Protein AF-A0AA35W2U4-F1 (afdb_monomer_lite)

Organism: Geodia barretti (NCBI:txid519541)

pLDDT: mean 70.32, std 24.1, range [22.39, 97.62]

InterPro domains:
  IPR001747 Vitellogenin, N-terminal [PF01347] (12-176)
  IPR011030 Lipovitellin-phosvitin complex, superhelical domain [G3DSA:1.25.10.20] (3-200)
  IPR011030 Lipovitellin-phosvitin complex, superhelical domain [SSF48431] (17-187)

Radius of gyration: 36.96 Å; chains: 1; bounding box: 107×86×108 Å

Structure (mmCIF, N/CA/C/O backbone):
data_AF-A0AA35W2U4-F1
#
_entry.id   AF-A0AA35W2U4-F1
#
loop_
_atom_site.group_PDB
_atom_site.id
_atom_site.type_symbol
_atom_site.label_atom_id
_atom_site.label_alt_id
_atom_site.label_comp_id
_atom_site.label_asym_id
_atom_site.label_entity_id
_atom_site.label_seq_id
_atom_site.pdbx_PDB_ins_code
_atom_site.Cartn_x
_atom_site.Cartn_y
_atom_site.Cartn_z
_atom_site.occupancy
_atom_site.B_iso_or_equiv
_atom_site.auth_seq_id
_atom_site.auth_comp_id
_atom_site.auth_asym_id
_atom_site.auth_atom_id
_atom_site.pdbx_PDB_model_num
ATOM 1 N N . MET A 1 1 ? -12.696 21.279 46.748 1.00 44.84 1 MET A N 1
ATOM 2 C CA . MET A 1 1 ? -11.693 20.200 46.604 1.00 44.84 1 MET A CA 1
ATOM 3 C C . MET A 1 1 ? -11.062 20.354 45.230 1.00 44.84 1 MET A C 1
ATOM 5 O O . MET A 1 1 ? -11.822 20.684 44.328 1.00 44.84 1 MET A O 1
ATOM 9 N N . PRO A 1 2 ? -9.738 20.201 45.064 1.00 39.00 2 PRO A N 1
ATOM 10 C CA . PRO A 1 2 ? -9.104 20.319 43.752 1.00 39.00 2 PRO A CA 1
ATOM 11 C C . PRO A 1 2 ? -9.499 19.135 42.858 1.00 39.00 2 PRO A C 1
ATOM 13 O O . PRO A 1 2 ? -9.280 17.991 43.243 1.00 39.00 2 PRO A O 1
ATOM 16 N N . ASP A 1 3 ? -10.096 19.438 41.707 1.00 54.22 3 ASP A N 1
ATOM 17 C CA . ASP A 1 3 ? -10.254 18.610 40.501 1.00 54.22 3 ASP A CA 1
ATOM 18 C C . ASP A 1 3 ? -10.497 17.100 40.697 1.00 54.22 3 ASP A C 1
ATOM 20 O O . ASP A 1 3 ? -9.708 16.241 40.294 1.00 54.22 3 ASP A O 1
ATOM 24 N N . ASP A 1 4 ? -11.683 16.789 41.232 1.00 78.06 4 ASP A N 1
ATOM 25 C CA . ASP A 1 4 ? -12.266 15.441 41.375 1.00 78.06 4 ASP A CA 1
ATOM 26 C C . ASP A 1 4 ? -12.178 14.588 40.087 1.00 78.06 4 ASP A C 1
ATOM 28 O O . ASP A 1 4 ? -11.967 13.376 40.137 1.00 78.06 4 ASP A O 1
ATOM 32 N N . VAL A 1 5 ? -12.225 15.226 38.910 1.00 83.00 5 VAL A N 1
ATOM 33 C CA . VAL A 1 5 ? -12.103 14.576 37.591 1.00 83.00 5 VAL A CA 1
ATOM 34 C C . VAL A 1 5 ? -10.870 13.665 37.507 1.00 83.00 5 VAL A C 1
ATOM 36 O O . VAL A 1 5 ? -10.978 12.524 37.061 1.00 83.00 5 VAL A O 1
ATOM 39 N N . ALA A 1 6 ? -9.703 14.098 37.996 1.00 87.19 6 ALA A N 1
ATOM 40 C CA . ALA A 1 6 ? -8.485 13.283 37.941 1.00 87.19 6 ALA A CA 1
ATOM 41 C C . ALA A 1 6 ? -8.564 12.020 38.825 1.00 87.19 6 ALA A C 1
ATOM 43 O O . ALA A 1 6 ? -7.920 11.008 38.529 1.00 87.19 6 ALA A O 1
ATOM 44 N N . MET A 1 7 ? -9.358 12.061 39.900 1.00 91.31 7 MET A N 1
ATOM 45 C CA . MET A 1 7 ? -9.615 10.916 40.772 1.00 91.31 7 MET A CA 1
ATOM 46 C C . MET A 1 7 ? -10.653 9.971 40.153 1.00 91.31 7 MET A C 1
ATOM 48 O O . MET A 1 7 ? -10.409 8.763 40.104 1.00 91.31 7 MET A O 1
ATOM 52 N N . LYS A 1 8 ? -11.744 10.509 39.588 1.00 91.31 8 LYS A N 1
ATOM 53 C CA . LYS A 1 8 ? -12.738 9.736 38.822 1.00 91.31 8 LYS A CA 1
ATOM 54 C C . LYS A 1 8 ? -12.110 8.967 37.659 1.00 91.31 8 LYS A C 1
ATOM 56 O O . LYS A 1 8 ? -12.365 7.777 37.510 1.00 91.31 8 LYS A O 1
ATOM 61 N N . LEU A 1 9 ? -11.237 9.607 36.876 1.00 89.88 9 LEU A N 1
ATOM 62 C CA . LEU A 1 9 ? -10.555 8.969 35.743 1.00 89.88 9 LEU A CA 1
ATOM 63 C C . LEU A 1 9 ? -9.717 7.756 36.174 1.00 89.88 9 LEU A C 1
ATOM 65 O O . LEU A 1 9 ? -9.778 6.705 35.534 1.00 89.88 9 LEU A O 1
ATOM 69 N N . LYS A 1 10 ? -8.989 7.863 37.293 1.00 92.19 10 LYS A N 1
ATOM 70 C CA . LYS A 1 10 ? -8.261 6.727 37.882 1.00 92.19 10 LYS A CA 1
ATOM 71 C C . LYS A 1 10 ? -9.210 5.643 38.393 1.00 92.19 10 LYS A C 1
ATOM 73 O O . LYS A 1 10 ? -8.919 4.462 38.229 1.00 92.19 10 LYS A O 1
ATOM 78 N N . LEU A 1 11 ? -10.351 6.017 38.974 1.00 94.12 11 LEU A N 1
ATOM 79 C CA . LEU A 1 11 ? -11.366 5.056 39.405 1.00 94.12 11 LEU A CA 1
ATOM 80 C C . LEU A 1 11 ? -11.958 4.288 38.212 1.00 94.12 11 LEU A C 1
ATOM 82 O O . LEU A 1 11 ? -12.086 3.071 38.293 1.00 94.12 11 LEU A O 1
ATOM 86 N N . TYR A 1 12 ? -12.240 4.951 37.086 1.00 94.25 12 TYR A N 1
ATOM 87 C CA . TYR A 1 12 ? -12.707 4.290 35.861 1.00 94.25 12 TYR A CA 1
ATOM 88 C C . TYR A 1 12 ? -11.665 3.326 35.284 1.00 94.25 12 TYR A C 1
ATOM 90 O O . TYR A 1 12 ? -12.023 2.218 34.895 1.00 94.25 12 TYR A O 1
ATOM 98 N N . GLN A 1 13 ? -10.380 3.702 35.290 1.00 92.88 13 GLN A N 1
ATOM 99 C CA . GLN A 1 13 ? -9.275 2.813 34.906 1.00 92.88 13 GLN A CA 1
ATOM 100 C C . GLN A 1 13 ? -9.209 1.566 35.800 1.00 92.88 13 GLN A C 1
ATOM 102 O O . GLN A 1 13 ? -9.100 0.448 35.297 1.00 92.88 13 GLN A O 1
ATOM 107 N N . ILE A 1 14 ? -9.324 1.744 37.121 1.00 94.25 14 ILE A N 1
ATOM 108 C CA . ILE A 1 14 ? -9.339 0.634 38.083 1.00 94.25 14 ILE A CA 1
ATOM 109 C C . ILE A 1 14 ? -10.549 -0.268 37.826 1.00 94.25 14 ILE A C 1
ATOM 111 O O . ILE A 1 14 ? -10.368 -1.469 37.647 1.00 94.25 14 ILE A O 1
ATOM 115 N N . LEU A 1 15 ? -11.762 0.285 37.738 1.00 93.62 15 LEU A N 1
ATOM 116 C CA . LEU A 1 15 ? -12.980 -0.493 37.492 1.00 93.62 15 LEU A CA 1
ATOM 117 C C . LEU A 1 15 ? -12.926 -1.251 36.156 1.00 93.62 15 LEU A C 1
ATOM 119 O O . LEU A 1 15 ? -13.317 -2.413 36.109 1.00 93.62 15 LEU A O 1
ATOM 123 N N . ALA A 1 16 ? -12.391 -0.647 35.091 1.00 92.12 16 ALA A N 1
ATOM 124 C CA . ALA A 1 16 ? -12.241 -1.306 33.792 1.00 92.12 16 ALA A CA 1
ATOM 125 C C . ALA A 1 16 ? -11.240 -2.476 33.826 1.00 92.12 16 ALA A C 1
ATOM 127 O O . ALA A 1 16 ? -11.413 -3.464 33.108 1.00 92.12 16 ALA A O 1
ATOM 128 N N . SER A 1 17 ? -10.213 -2.398 34.679 1.00 91.62 17 SER A N 1
ATOM 129 C CA . SER A 1 17 ? -9.238 -3.481 34.856 1.00 91.62 17 SER A CA 1
ATOM 130 C C . SER A 1 17 ? -9.795 -4.713 35.587 1.00 91.62 17 SER A C 1
ATOM 132 O O . SER A 1 17 ? -9.183 -5.780 35.530 1.00 91.62 17 SER A O 1
ATOM 134 N N . LEU A 1 18 ? -10.952 -4.597 36.253 1.00 92.00 18 LEU A N 1
ATOM 135 C CA . LEU A 1 18 ? -11.566 -5.684 37.016 1.00 92.00 18 LEU A CA 1
ATOM 136 C C . LEU A 1 18 ? -12.486 -6.543 36.121 1.00 92.00 18 LEU A C 1
ATOM 138 O O . LEU A 1 18 ? -13.453 -6.026 35.564 1.00 92.00 18 LEU A O 1
ATOM 142 N N . PRO A 1 19 ? -12.269 -7.869 36.027 1.00 86.12 19 PRO A N 1
ATOM 143 C CA . PRO A 1 19 ? -13.056 -8.759 35.167 1.00 86.12 19 PRO A CA 1
ATOM 144 C C . PRO A 1 19 ? -14.391 -9.212 35.797 1.00 86.12 19 PRO A C 1
ATOM 146 O O . PRO A 1 19 ? -14.920 -10.256 35.421 1.00 86.12 19 PRO A O 1
ATOM 149 N N . ASN A 1 20 ? -14.921 -8.492 36.794 1.00 90.88 20 ASN A N 1
ATOM 150 C CA . ASN A 1 20 ? -16.133 -8.889 37.522 1.00 90.88 20 ASN A CA 1
ATOM 151 C C . ASN A 1 20 ? -17.385 -8.119 37.056 1.00 90.88 20 ASN A C 1
ATOM 153 O O . ASN A 1 20 ? -17.301 -7.015 36.515 1.00 90.88 20 ASN A O 1
ATOM 157 N N . SER A 1 21 ? -18.558 -8.725 37.267 1.00 91.62 21 SER A N 1
ATOM 158 C CA . SER A 1 21 ? -19.867 -8.165 36.901 1.00 91.62 21 SER A CA 1
ATOM 159 C C . SER A 1 21 ? -20.134 -6.810 37.546 1.00 91.62 21 SER A C 1
ATOM 161 O O . SER A 1 21 ? -20.702 -5.925 36.913 1.00 91.62 21 SER A O 1
ATOM 163 N N . ASP A 1 22 ? -19.708 -6.643 38.792 1.00 94.19 22 ASP A N 1
ATOM 164 C CA . ASP A 1 22 ? -20.128 -5.533 39.642 1.00 94.19 22 ASP A CA 1
ATOM 165 C C . ASP A 1 22 ? -19.396 -4.244 39.246 1.00 94.19 22 ASP A C 1
ATOM 167 O O . ASP A 1 22 ? -20.007 -3.181 39.160 1.00 94.19 22 ASP A O 1
ATOM 171 N N . ALA A 1 23 ? -18.108 -4.341 38.897 1.00 93.88 23 ALA A N 1
ATOM 172 C CA . ALA A 1 23 ? -17.335 -3.243 38.323 1.00 93.88 23 ALA A CA 1
ATOM 173 C C . ALA A 1 23 ? -17.841 -2.868 36.921 1.00 93.88 23 ALA A C 1
ATOM 175 O O . ALA A 1 23 ? -17.985 -1.684 36.613 1.00 93.88 23 ALA A O 1
ATOM 176 N N . GLN A 1 24 ? -18.188 -3.862 36.095 1.00 93.00 24 GLN A N 1
ATOM 177 C CA . GLN A 1 24 ? -18.813 -3.645 34.786 1.00 93.00 24 GLN A CA 1
ATOM 178 C C . GLN A 1 24 ? -20.177 -2.936 34.917 1.00 93.00 24 GLN A C 1
ATOM 180 O O . GLN A 1 24 ? -20.459 -1.987 34.183 1.00 93.00 24 GLN A O 1
ATOM 185 N N . GLN A 1 25 ? -21.004 -3.323 35.891 1.00 92.62 25 GLN A N 1
ATOM 186 C CA . GLN A 1 25 ? -22.289 -2.681 36.179 1.00 92.62 25 GLN A CA 1
ATOM 187 C C . GLN A 1 25 ? -22.123 -1.282 36.794 1.00 92.62 25 GLN A C 1
ATOM 189 O O . GLN A 1 25 ? -22.896 -0.379 36.465 1.00 92.62 25 GLN A O 1
ATOM 194 N N . ALA A 1 26 ? -21.107 -1.066 37.635 1.00 94.31 26 ALA A N 1
ATOM 195 C CA . ALA A 1 26 ? -20.767 0.251 38.169 1.00 94.31 26 ALA A CA 1
ATOM 196 C C . ALA A 1 26 ? -20.361 1.222 37.049 1.00 94.31 26 ALA A C 1
ATOM 198 O O . ALA A 1 26 ? -20.877 2.335 37.002 1.00 94.31 26 ALA A O 1
ATOM 199 N N . LEU A 1 27 ? -19.525 0.784 36.099 1.00 93.81 27 LEU A N 1
ATOM 200 C CA . LEU A 1 27 ? -19.149 1.576 34.922 1.00 93.81 27 LEU A CA 1
ATOM 201 C C . LEU A 1 27 ? -20.361 1.967 34.065 1.00 93.81 27 LEU A C 1
ATOM 203 O O . LEU A 1 27 ? -20.484 3.131 33.690 1.00 93.81 27 LEU A O 1
ATOM 207 N N . LEU A 1 28 ? -21.285 1.035 33.804 1.00 91.62 28 LEU A N 1
ATOM 208 C CA . LEU A 1 28 ? -22.540 1.337 33.100 1.00 91.62 28 LEU A CA 1
ATOM 209 C C . LEU A 1 28 ? -23.415 2.326 33.883 1.00 91.62 28 LEU A C 1
ATOM 211 O O . LEU A 1 28 ? -23.967 3.256 33.304 1.00 91.62 28 LEU A O 1
ATOM 215 N N . SER A 1 29 ? -23.494 2.164 35.204 1.00 92.94 29 SER A N 1
ATOM 216 C CA . SER A 1 29 ? -24.254 3.059 36.088 1.00 92.94 29 SER A CA 1
ATOM 217 C C . SER A 1 29 ? -23.643 4.462 36.178 1.00 92.94 29 SER A C 1
ATOM 219 O O . SER A 1 29 ? -24.359 5.422 36.454 1.00 92.94 29 SER A O 1
ATOM 221 N N . CYS A 1 30 ? -22.328 4.595 35.971 1.00 92.75 30 CYS A N 1
ATOM 222 C CA . CYS A 1 30 ? -21.674 5.882 35.754 1.00 92.75 30 CYS A CA 1
ATOM 223 C C . CYS A 1 30 ? -22.022 6.438 34.369 1.00 92.75 30 CYS A C 1
ATOM 225 O O . CYS A 1 30 ? -22.403 7.598 34.276 1.00 92.75 30 CYS A O 1
ATOM 227 N N . LEU A 1 31 ? -21.961 5.619 33.314 1.00 91.12 31 LEU A N 1
ATOM 228 C CA . LEU A 1 31 ? -22.204 6.047 31.931 1.00 91.12 31 LEU A CA 1
ATOM 229 C C . LEU A 1 31 ? -23.609 6.638 31.731 1.00 91.12 31 LEU A C 1
ATOM 231 O O . LEU A 1 31 ? -23.760 7.614 31.007 1.00 91.12 31 LEU A O 1
ATOM 235 N N . GLU A 1 32 ? -24.616 6.103 32.425 1.00 90.19 32 GLU A N 1
ATOM 236 C CA . GLU A 1 32 ? -25.990 6.634 32.432 1.00 90.19 32 GLU A CA 1
ATOM 237 C C . GLU A 1 32 ? -26.164 7.954 33.211 1.00 90.19 32 GLU A C 1
ATOM 239 O O . GLU A 1 32 ? -27.211 8.588 33.105 1.00 90.19 32 GLU A O 1
ATOM 244 N N . LYS A 1 33 ? -25.178 8.360 34.023 1.00 90.44 33 LYS A N 1
ATOM 245 C CA . LYS A 1 33 ? -25.262 9.524 34.930 1.00 90.44 33 LYS A CA 1
ATOM 246 C C . LYS A 1 33 ? -24.310 10.664 34.581 1.00 90.44 33 LYS A C 1
ATOM 248 O O . LYS A 1 33 ? -24.489 11.765 35.099 1.00 90.44 33 LYS A O 1
ATOM 253 N N . VAL A 1 34 ? -23.281 10.414 33.776 1.00 90.12 34 VAL A N 1
ATOM 254 C CA . VAL A 1 34 ? -22.315 11.445 33.387 1.00 90.12 34 VAL A CA 1
ATOM 255 C C . VAL A 1 34 ? -22.953 12.388 32.369 1.00 90.12 34 VAL A C 1
ATOM 257 O O . VAL A 1 34 ? -23.358 11.962 31.292 1.00 90.12 34 VAL A O 1
ATOM 260 N N . THR A 1 35 ? -23.005 13.676 32.712 1.00 88.31 35 THR A N 1
ATOM 261 C CA . THR A 1 35 ? -23.516 14.749 31.843 1.00 88.31 35 THR A CA 1
ATOM 262 C C . THR A 1 35 ? -22.416 15.591 31.190 1.00 88.31 35 THR A C 1
ATOM 264 O O . THR A 1 35 ? -22.707 16.383 30.300 1.00 88.31 35 THR A O 1
ATOM 267 N N . ASP A 1 36 ? -21.166 15.476 31.651 1.00 89.62 36 ASP A N 1
ATOM 268 C CA . ASP A 1 36 ? -20.019 16.174 31.061 1.00 89.62 36 ASP A CA 1
ATOM 269 C C . ASP A 1 36 ? -19.430 15.354 29.908 1.00 89.62 36 ASP A C 1
ATOM 271 O O . ASP A 1 36 ? -19.118 14.174 30.065 1.00 89.62 36 ASP A O 1
ATOM 275 N N . THR A 1 37 ? -19.248 15.978 28.745 1.00 88.38 37 THR A N 1
ATOM 276 C CA . THR A 1 37 ? -18.814 15.290 27.521 1.00 88.38 37 THR A CA 1
ATOM 277 C C . THR A 1 37 ? -17.365 14.799 27.578 1.00 88.38 37 THR A C 1
ATOM 279 O O . THR A 1 37 ? -17.041 13.797 26.935 1.00 88.38 37 THR A O 1
ATOM 282 N N . ASN A 1 38 ? -16.490 15.433 28.367 1.00 87.62 38 ASN A N 1
ATOM 283 C CA . ASN A 1 38 ? -15.092 15.018 28.519 1.00 87.62 38 ASN A CA 1
ATOM 284 C C . ASN A 1 38 ? -14.971 13.831 29.487 1.00 87.62 38 ASN A C 1
ATOM 286 O O . ASN A 1 38 ? -14.257 12.864 29.203 1.00 87.62 38 ASN A O 1
ATOM 290 N N . GLU A 1 39 ? -15.702 13.875 30.605 1.00 90.12 39 GLU A N 1
ATOM 291 C CA . GLU A 1 39 ? -15.856 12.762 31.547 1.00 90.12 39 GLU A CA 1
ATOM 292 C C . GLU A 1 39 ? -16.503 11.559 30.843 1.00 90.12 39 GLU A C 1
ATOM 294 O O . GLU A 1 39 ? -16.003 10.441 30.976 1.00 90.12 39 GLU A O 1
ATOM 299 N N . TRP A 1 40 ? -17.529 11.789 30.012 1.00 91.31 40 TRP A N 1
ATOM 300 C CA . TRP A 1 40 ? -18.215 10.751 29.236 1.00 91.31 40 TRP A CA 1
ATOM 301 C C . TRP A 1 40 ? -17.278 10.100 28.214 1.00 91.31 40 TRP A C 1
ATOM 303 O O . TRP A 1 40 ? -17.112 8.881 28.224 1.00 91.31 40 TRP A O 1
ATOM 313 N N . SER A 1 41 ? -16.582 10.902 27.399 1.00 89.62 41 SER A N 1
ATOM 314 C CA . SER A 1 41 ? -15.624 10.400 26.399 1.00 89.62 41 SER A CA 1
ATOM 315 C C . SER A 1 41 ? -14.518 9.572 27.055 1.00 89.62 41 SER A C 1
ATOM 317 O O . SER A 1 41 ? -14.160 8.489 26.588 1.00 89.62 41 SER A O 1
ATOM 319 N N . SER A 1 42 ? -14.011 10.045 28.194 1.00 89.44 42 SER A N 1
ATOM 320 C CA . SER A 1 42 ? -12.988 9.337 28.960 1.00 89.44 42 SER A CA 1
ATOM 321 C C . SER A 1 42 ? -13.514 8.038 29.573 1.00 89.44 42 SER A C 1
ATOM 323 O O . SER A 1 42 ? -12.813 7.025 29.566 1.00 89.44 42 SER A O 1
ATOM 325 N N . LEU A 1 43 ? -14.741 8.033 30.097 1.00 92.06 43 LEU A N 1
ATOM 326 C CA . LEU A 1 43 ? -15.390 6.837 30.628 1.00 92.06 43 LEU A CA 1
ATOM 327 C C . LEU A 1 43 ? -15.611 5.795 29.524 1.00 92.06 43 LEU A C 1
ATOM 329 O O . LEU A 1 43 ? -15.261 4.634 29.717 1.00 92.06 43 LEU A O 1
ATOM 333 N N . VAL A 1 44 ? -16.086 6.206 28.348 1.00 92.25 44 VAL A N 1
ATOM 334 C CA . VAL A 1 44 ? -16.275 5.340 27.173 1.00 92.25 44 VAL A CA 1
ATOM 335 C C . VAL A 1 44 ? -14.957 4.741 26.686 1.00 92.25 44 VAL A C 1
ATOM 337 O O . VAL A 1 44 ? -14.901 3.541 26.419 1.00 92.25 44 VAL A O 1
ATOM 340 N N . VAL A 1 45 ? -13.862 5.509 26.658 1.00 91.25 45 VAL A N 1
ATOM 341 C CA . VAL A 1 45 ? -12.525 4.960 26.365 1.00 91.25 45 VAL A CA 1
ATOM 342 C C . VAL A 1 45 ? -12.110 3.917 27.407 1.00 91.25 45 VAL A C 1
ATOM 344 O O . VAL A 1 45 ? -11.660 2.838 27.030 1.00 91.25 45 VAL A O 1
ATOM 347 N N . ASN A 1 46 ? -12.299 4.184 28.704 1.00 91.31 46 ASN A N 1
ATOM 348 C CA . ASN A 1 46 ? -11.958 3.229 29.765 1.00 91.31 46 ASN A CA 1
ATOM 349 C C . ASN A 1 46 ? -12.822 1.959 29.715 1.00 91.31 46 ASN A C 1
ATOM 351 O O . ASN A 1 46 ? -12.295 0.857 29.842 1.00 91.31 46 ASN A O 1
ATOM 355 N N . ILE A 1 47 ? -14.120 2.078 29.437 1.00 91.50 47 ILE A N 1
ATOM 356 C CA . ILE A 1 47 ? -14.997 0.930 29.182 1.00 91.50 47 ILE A CA 1
ATOM 357 C C . ILE A 1 47 ? -14.519 0.158 27.940 1.00 91.50 47 ILE A C 1
ATOM 359 O O . ILE A 1 47 ? -14.416 -1.066 27.963 1.00 91.50 47 ILE A O 1
ATOM 363 N N . GLY A 1 48 ? -14.114 0.865 26.883 1.00 90.19 48 GLY A N 1
ATOM 364 C CA . GLY A 1 48 ? -13.462 0.303 25.697 1.00 90.19 48 GLY A CA 1
ATOM 365 C C . GLY A 1 48 ? -12.114 -0.377 25.975 1.00 90.19 48 GLY A C 1
ATOM 366 O O . GLY A 1 48 ? -11.606 -1.096 25.110 1.00 90.19 48 GLY A O 1
ATOM 367 N N . LEU A 1 49 ? -11.550 -0.223 27.178 1.00 87.75 49 LEU A N 1
ATOM 368 C CA . LEU A 1 49 ? -10.368 -0.927 27.686 1.00 87.75 49 LEU A CA 1
ATOM 369 C C . LEU A 1 49 ? -10.700 -2.089 28.642 1.00 87.75 49 LEU A C 1
ATOM 371 O O . LEU A 1 49 ? -9.772 -2.783 29.055 1.00 87.75 49 LEU A O 1
ATOM 375 N N . SER A 1 50 ? -11.977 -2.353 28.954 1.00 82.75 50 SER A N 1
ATOM 376 C CA . SER A 1 50 ? -12.335 -3.321 29.996 1.00 82.75 50 SER A CA 1
ATOM 377 C C . SER A 1 50 ? -11.888 -4.752 29.690 1.00 82.75 50 SER A C 1
ATOM 379 O O . SER A 1 50 ? -11.860 -5.194 28.533 1.00 82.75 50 SER A O 1
ATOM 381 N N . VAL A 1 51 ? -11.556 -5.490 30.751 1.00 75.50 51 VAL A N 1
ATOM 382 C CA . VAL A 1 51 ? -11.157 -6.902 30.687 1.00 75.50 51 VAL A CA 1
ATOM 383 C C . VAL A 1 51 ? -12.404 -7.792 30.643 1.00 75.50 51 VAL A C 1
ATOM 385 O O . VAL A 1 51 ? -13.294 -7.640 31.476 1.00 75.50 51 VAL A O 1
ATOM 388 N N . THR A 1 52 ? -12.458 -8.704 29.661 1.00 88.25 52 THR A N 1
ATOM 389 C CA . THR A 1 52 ? -13.469 -9.777 29.493 1.00 88.25 52 THR A CA 1
ATOM 390 C C . THR A 1 52 ? -14.920 -9.365 29.814 1.00 88.25 52 THR A C 1
ATOM 392 O O . THR A 1 52 ? -15.395 -9.601 30.930 1.00 88.25 52 THR A O 1
ATOM 395 N N . PRO A 1 53 ? -15.656 -8.752 28.865 1.00 92.94 53 PRO A N 1
ATOM 396 C CA . PRO A 1 53 ? -17.051 -8.365 29.076 1.00 92.94 53 PRO A CA 1
ATOM 397 C C . PRO A 1 53 ? -17.953 -9.567 29.377 1.00 92.94 53 PRO A C 1
ATOM 399 O O . PRO A 1 53 ? -17.830 -10.624 28.761 1.00 92.94 53 PRO A O 1
ATOM 402 N N . THR A 1 54 ? -18.904 -9.379 30.290 1.00 93.44 54 THR A N 1
ATOM 403 C CA . THR A 1 54 ? -19.971 -10.353 30.564 1.00 93.44 54 THR A CA 1
ATOM 404 C C . THR A 1 54 ? -21.148 -10.193 29.594 1.00 93.44 54 THR A C 1
ATOM 406 O O . THR A 1 54 ? -21.370 -9.125 29.020 1.00 93.44 54 THR A O 1
ATOM 409 N N . SER A 1 55 ? -21.959 -11.242 29.428 1.00 93.69 55 SER A N 1
ATOM 410 C CA . SER A 1 55 ? -23.150 -11.204 28.562 1.00 93.69 55 SER A CA 1
ATOM 411 C C . SER A 1 55 ? -24.188 -10.167 29.013 1.00 93.69 55 SER A C 1
ATOM 413 O O . SER A 1 55 ? -24.739 -9.453 28.178 1.00 93.69 55 SER A O 1
ATOM 415 N N . GLY A 1 56 ? -24.415 -10.028 30.325 1.00 93.56 56 GLY A N 1
ATOM 416 C CA . GLY A 1 56 ? -25.315 -9.010 30.884 1.00 93.56 56 GLY A CA 1
ATOM 417 C C . GLY A 1 56 ? -24.830 -7.580 30.625 1.00 93.56 56 GLY A C 1
ATOM 418 O O . GLY A 1 56 ? -25.626 -6.708 30.273 1.00 93.56 56 GLY A O 1
ATOM 419 N N . PHE A 1 57 ? -23.517 -7.355 30.713 1.00 93.31 57 PHE A N 1
ATOM 420 C CA . PHE A 1 57 ? -22.891 -6.081 30.366 1.00 93.31 57 PHE A CA 1
ATOM 421 C C . PHE A 1 57 ? -23.079 -5.737 28.875 1.00 93.31 57 PHE A C 1
ATOM 423 O O . PHE A 1 57 ? -23.518 -4.631 28.554 1.00 93.31 57 PHE A O 1
ATOM 430 N N . VAL A 1 58 ? -22.856 -6.693 27.964 1.00 95.31 58 VAL A N 1
ATOM 431 C CA . VAL A 1 58 ? -23.098 -6.502 26.518 1.00 95.31 58 VAL A CA 1
ATOM 432 C C . VAL A 1 58 ? -24.574 -6.231 26.218 1.00 95.31 58 VAL A C 1
ATOM 434 O O . VAL A 1 58 ? -24.877 -5.278 25.503 1.00 95.31 58 VAL A O 1
ATOM 437 N N . ALA A 1 59 ? -25.505 -6.985 26.810 1.00 95.19 59 ALA A N 1
ATOM 438 C CA . ALA A 1 59 ? -26.941 -6.775 26.610 1.00 95.19 59 ALA A CA 1
ATOM 439 C C . ALA A 1 59 ? -27.395 -5.361 27.030 1.00 95.19 59 ALA A C 1
ATOM 441 O O . ALA A 1 59 ? -28.237 -4.744 26.368 1.00 95.19 59 ALA A O 1
ATOM 442 N N . LYS A 1 60 ? -26.806 -4.816 28.104 1.00 93.69 60 LYS A N 1
ATOM 443 C CA . LYS A 1 60 ? -27.065 -3.447 28.564 1.00 93.69 60 LYS A CA 1
ATOM 444 C C . LYS A 1 60 ? -26.415 -2.394 27.656 1.00 93.69 60 LYS A C 1
ATOM 446 O O . LYS A 1 60 ? -27.082 -1.411 27.340 1.00 93.69 60 LYS A O 1
ATOM 451 N N . LEU A 1 61 ? -25.197 -2.621 27.150 1.00 93.06 61 LEU A N 1
ATOM 452 C CA . LEU A 1 61 ? -24.590 -1.768 26.114 1.00 93.06 61 LEU A CA 1
ATOM 453 C C . LEU A 1 61 ? -25.440 -1.705 24.839 1.00 93.06 61 LEU A C 1
ATOM 455 O O . LEU A 1 61 ? -25.668 -0.625 24.300 1.00 93.06 61 LEU A O 1
ATOM 459 N N . GLU A 1 62 ? -25.967 -2.837 24.374 1.00 94.31 62 GLU A N 1
ATOM 460 C CA . GLU A 1 62 ? -26.881 -2.840 23.230 1.00 94.31 62 GLU A CA 1
ATOM 461 C C . GLU A 1 62 ? -28.197 -2.121 23.514 1.00 94.31 62 GLU A C 1
ATOM 463 O O . GLU A 1 62 ? -28.790 -1.552 22.601 1.00 94.31 62 GLU A O 1
ATOM 468 N N . SER A 1 63 ? -28.680 -2.151 24.761 1.00 92.88 63 SER A N 1
ATOM 469 C CA . SER A 1 63 ? -29.846 -1.365 25.163 1.00 92.88 63 SER A CA 1
ATOM 470 C C . SER A 1 63 ? -29.577 0.132 25.011 1.00 92.88 63 SER A C 1
ATOM 472 O O . SER A 1 63 ? -30.436 0.826 24.479 1.00 92.88 63 SER A O 1
ATOM 474 N N . LEU A 1 64 ? -28.390 0.610 25.406 1.00 90.50 64 LEU A N 1
ATOM 475 C CA . LEU A 1 64 ? -27.976 2.010 25.239 1.00 90.50 64 LEU A CA 1
ATOM 476 C C . LEU A 1 64 ? -27.821 2.384 23.750 1.00 90.50 64 LEU A C 1
ATOM 478 O O . LEU A 1 64 ? -28.318 3.417 23.302 1.00 90.50 64 LEU A O 1
ATOM 482 N N . LEU A 1 65 ? -27.228 1.491 22.948 1.00 91.25 65 LEU A N 1
ATOM 483 C CA . LEU A 1 65 ? -27.132 1.635 21.488 1.00 91.25 65 LEU A CA 1
ATOM 484 C C . LEU A 1 65 ? -28.494 1.578 20.772 1.00 91.25 65 LEU A C 1
ATOM 486 O O . LEU A 1 65 ? -28.614 2.067 19.646 1.00 91.25 65 LEU A O 1
ATOM 490 N N . ARG A 1 66 ? -29.514 0.954 21.376 1.00 90.44 66 ARG A N 1
ATOM 491 C CA . ARG A 1 66 ? -30.899 0.931 20.873 1.00 90.44 66 ARG A CA 1
ATOM 492 C C . ARG A 1 66 ? -31.706 2.150 21.322 1.00 90.44 66 ARG A C 1
ATOM 494 O O . ARG A 1 66 ? -32.549 2.590 20.552 1.00 90.44 66 ARG A O 1
ATOM 501 N N . SER A 1 67 ? -31.455 2.696 22.514 1.00 86.38 67 SER A N 1
ATOM 502 C CA . SER A 1 67 ? -32.162 3.884 23.014 1.00 86.38 67 SER A CA 1
ATOM 503 C C . SER A 1 67 ? -31.710 5.192 22.366 1.00 86.38 67 SER A C 1
ATOM 505 O O . SER A 1 67 ? -32.427 6.176 22.489 1.00 86.38 67 SER A O 1
ATOM 507 N N . GLY A 1 68 ? -30.554 5.216 21.690 1.00 72.50 68 GLY A N 1
ATOM 508 C CA . GLY A 1 68 ? -30.087 6.390 20.946 1.00 72.50 68 GLY A CA 1
ATOM 509 C C . GLY A 1 68 ? -29.803 7.582 21.858 1.00 72.50 68 GLY A C 1
ATOM 510 O O . GL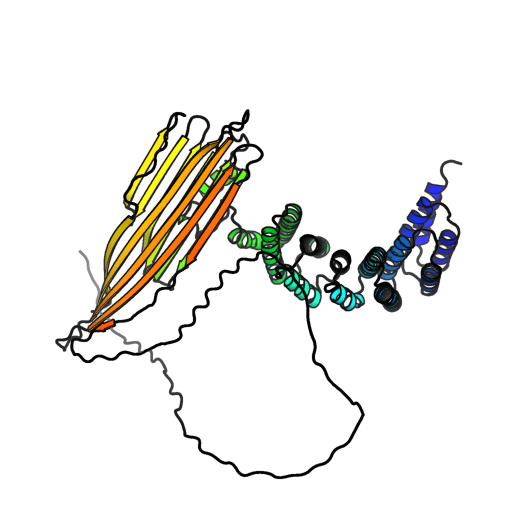Y A 1 68 ? -30.424 8.629 21.718 1.00 72.50 68 GLY A O 1
ATOM 511 N N . THR A 1 69 ? -28.898 7.410 22.826 1.00 64.56 69 THR A N 1
ATOM 512 C CA . THR A 1 69 ? -28.505 8.487 23.747 1.00 64.56 69 THR A CA 1
ATOM 513 C C . THR A 1 69 ? -28.007 9.715 22.981 1.00 64.56 69 THR A C 1
ATOM 515 O O . THR A 1 69 ? -27.142 9.582 22.119 1.00 64.56 69 THR A O 1
ATOM 518 N N . GLU A 1 70 ? -28.507 10.906 23.330 1.00 60.25 70 GLU A N 1
ATOM 519 C CA . GLU A 1 70 ? -28.164 12.172 22.653 1.00 60.25 70 GLU A CA 1
ATOM 520 C C . GLU A 1 70 ? -26.658 12.503 22.700 1.00 60.25 70 GLU A C 1
ATOM 522 O O . GLU A 1 70 ? -26.148 13.207 21.830 1.00 60.25 70 GLU A O 1
ATOM 527 N N . MET A 1 71 ? -25.923 11.968 23.683 1.00 59.44 71 MET A N 1
ATOM 528 C CA . MET A 1 71 ? -24.461 12.051 23.728 1.00 59.44 71 MET A CA 1
ATOM 529 C C . MET A 1 71 ? -23.808 10.971 22.859 1.00 59.44 71 MET A C 1
ATOM 531 O O . MET A 1 71 ? -23.901 9.779 23.153 1.00 59.44 71 MET A O 1
ATOM 535 N N . ASP A 1 72 ? -23.134 11.447 21.806 1.00 70.50 72 ASP A N 1
ATOM 536 C CA . ASP A 1 72 ? -22.119 10.776 20.981 1.00 70.50 72 ASP A CA 1
ATOM 537 C C . ASP A 1 72 ? -22.307 9.259 20.779 1.00 70.50 72 ASP A C 1
ATOM 539 O O . ASP A 1 72 ? -21.515 8.410 21.204 1.00 70.50 72 ASP A O 1
ATOM 543 N N . SER A 1 73 ? -23.360 8.907 20.037 1.00 83.31 73 SER A N 1
ATOM 544 C CA . SER A 1 73 ? -23.611 7.518 19.640 1.00 83.31 73 SER A CA 1
ATOM 545 C C . SER A 1 73 ? -22.442 6.870 18.873 1.00 83.31 73 SER A C 1
ATOM 547 O O . SER A 1 73 ? -22.303 5.643 18.907 1.00 83.31 73 SER A O 1
ATOM 549 N N . ASN A 1 74 ? -21.561 7.661 18.244 1.00 91.19 74 ASN A N 1
ATOM 550 C CA . ASN A 1 74 ? -20.431 7.162 17.464 1.00 91.19 74 ASN A CA 1
ATOM 551 C C . ASN A 1 74 ? -19.343 6.572 18.365 1.00 91.19 74 ASN A C 1
ATOM 553 O O . ASN A 1 74 ? -18.912 5.434 18.157 1.00 91.19 74 ASN A O 1
ATOM 557 N N . SER A 1 75 ? -18.946 7.294 19.413 1.00 91.25 75 SER A N 1
ATOM 558 C CA . SER A 1 75 ? -18.004 6.777 20.412 1.00 91.25 75 SER A CA 1
ATOM 559 C C . SER A 1 75 ? -18.537 5.525 21.117 1.00 91.25 75 SER A C 1
ATOM 561 O O . SER A 1 75 ? -17.776 4.582 21.350 1.00 91.25 75 SER A O 1
ATOM 563 N N . LEU A 1 76 ? -19.850 5.451 21.380 1.00 92.62 76 LEU A N 1
ATOM 564 C CA . LEU A 1 76 ? -20.484 4.263 21.965 1.00 92.62 76 LEU A CA 1
ATOM 565 C C . LEU A 1 76 ? -20.405 3.041 21.024 1.00 92.62 76 LEU A C 1
ATOM 567 O O . LEU A 1 76 ? -20.109 1.929 21.470 1.00 92.62 76 LEU A O 1
ATOM 571 N N . VAL A 1 77 ? -20.604 3.240 19.714 1.00 95.00 77 VAL A N 1
ATOM 572 C CA . VAL A 1 77 ? -20.447 2.201 18.676 1.00 95.00 77 VAL A CA 1
ATOM 573 C C . VAL A 1 77 ? -18.990 1.728 18.571 1.00 95.00 77 VAL A C 1
ATOM 575 O O . VAL A 1 77 ? -18.729 0.521 18.589 1.00 95.00 77 VAL A O 1
ATOM 578 N N . LEU A 1 78 ? -18.023 2.651 18.522 1.00 94.88 78 LEU A N 1
ATOM 579 C CA . LEU A 1 78 ? -16.593 2.316 18.453 1.00 94.88 78 LEU A CA 1
ATOM 580 C C . LEU A 1 78 ? -16.116 1.557 19.699 1.00 94.88 78 LEU A C 1
ATOM 582 O O . LEU A 1 78 ? -15.367 0.581 19.577 1.00 94.88 78 LEU A O 1
ATOM 586 N N . MET A 1 79 ? -16.587 1.963 20.881 1.00 95.00 79 MET A N 1
ATOM 587 C CA . MET A 1 79 ? -16.356 1.274 22.150 1.00 95.00 79 MET A CA 1
ATOM 588 C C . MET A 1 79 ? -16.935 -0.143 22.135 1.00 95.00 79 MET A C 1
ATOM 590 O O . MET A 1 79 ? -16.230 -1.073 22.518 1.00 95.00 79 MET A O 1
ATOM 594 N N . TYR A 1 80 ? -18.166 -0.346 21.655 1.00 95.94 80 TYR A N 1
ATOM 595 C CA . TYR A 1 80 ? -18.763 -1.683 21.540 1.00 95.94 80 TYR A CA 1
ATOM 596 C C . TYR A 1 80 ? -17.902 -2.613 20.664 1.00 95.94 80 TYR A C 1
ATOM 598 O O . TYR A 1 80 ? -17.630 -3.754 21.044 1.00 95.94 80 TYR A O 1
ATOM 606 N N . GLY A 1 81 ? -17.361 -2.102 19.550 1.00 96.06 81 GLY A N 1
ATOM 607 C CA . GLY A 1 81 ? -16.385 -2.823 18.725 1.00 96.06 81 GLY A CA 1
ATOM 608 C C . GLY A 1 81 ? -15.067 -3.149 19.447 1.00 96.06 81 GLY A C 1
ATOM 609 O O . GLY A 1 81 ? -14.511 -4.236 19.275 1.00 96.06 81 GLY A O 1
ATOM 610 N N . ALA A 1 82 ? -14.566 -2.242 20.292 1.00 95.06 82 ALA A N 1
ATOM 611 C CA . ALA A 1 82 ? -13.363 -2.470 21.095 1.00 95.06 82 ALA A CA 1
ATOM 612 C C . ALA A 1 82 ? -13.593 -3.507 22.211 1.00 95.06 82 ALA A C 1
ATOM 614 O O . ALA A 1 82 ? -12.768 -4.403 22.384 1.00 95.06 82 ALA A O 1
ATOM 615 N N . VAL A 1 83 ? -14.732 -3.444 22.905 1.00 95.50 83 VAL A N 1
ATOM 616 C CA . VAL A 1 83 ? -15.186 -4.428 23.905 1.00 95.50 83 VAL A CA 1
ATOM 617 C C . VAL A 1 83 ? -15.289 -5.826 23.281 1.00 95.50 83 VAL A C 1
ATOM 619 O O . VAL A 1 83 ? -14.742 -6.784 23.828 1.00 95.50 83 VAL A O 1
ATOM 622 N N . ALA A 1 84 ? -15.889 -5.943 22.091 1.00 96.12 84 ALA A N 1
ATOM 623 C CA . ALA A 1 84 ? -16.003 -7.210 21.362 1.00 96.12 84 ALA A CA 1
ATOM 624 C C . ALA A 1 84 ? -14.646 -7.874 21.063 1.00 96.12 84 ALA A C 1
ATOM 626 O O . ALA A 1 84 ? -14.556 -9.100 21.010 1.00 96.12 84 ALA A O 1
ATOM 627 N N . SER A 1 85 ? -13.568 -7.093 20.919 1.00 94.88 85 SER A N 1
ATOM 628 C CA . SER A 1 85 ? -12.214 -7.624 20.696 1.00 94.88 85 SER A CA 1
ATOM 629 C C . SER A 1 85 ? -11.613 -8.364 21.901 1.00 94.88 85 SER A C 1
ATOM 631 O O . SER A 1 85 ? -10.630 -9.084 21.734 1.00 94.88 85 SER A O 1
ATOM 633 N N . ARG A 1 86 ? -12.206 -8.214 23.098 1.00 93.44 86 ARG A N 1
ATOM 634 C CA . ARG A 1 86 ? -11.811 -8.904 24.344 1.00 93.44 86 ARG A CA 1
ATOM 635 C C . ARG A 1 86 ? -12.893 -9.830 24.907 1.00 93.44 86 ARG A C 1
ATOM 637 O O . ARG A 1 86 ? -12.697 -10.406 25.976 1.00 93.44 86 ARG A O 1
ATOM 644 N N . ALA A 1 87 ? -14.030 -9.945 24.224 1.00 94.44 87 ALA A N 1
ATOM 645 C CA . ALA A 1 87 ? -15.079 -10.901 24.554 1.00 94.44 87 ALA A CA 1
ATOM 646 C C . ALA A 1 87 ? -14.619 -12.342 24.275 1.00 94.44 87 ALA A C 1
ATOM 648 O O . ALA A 1 87 ? -13.734 -12.572 23.447 1.00 94.44 87 ALA A O 1
ATOM 649 N N . ASP A 1 88 ? -15.236 -13.323 24.937 1.00 94.25 88 ASP A N 1
ATOM 650 C CA . ASP A 1 88 ? -15.052 -14.725 24.558 1.00 94.25 88 ASP A CA 1
ATOM 651 C C . ASP A 1 88 ? -15.575 -14.973 23.124 1.00 94.25 88 ASP A C 1
ATOM 653 O O . ASP A 1 88 ? -16.406 -14.203 22.633 1.00 94.25 88 ASP A O 1
ATOM 657 N N . PRO A 1 89 ? -15.149 -16.044 22.427 1.00 95.19 89 PRO A N 1
ATOM 658 C CA . PRO A 1 89 ? -15.522 -16.254 21.029 1.00 95.19 89 PRO A CA 1
ATOM 659 C C . PRO A 1 89 ? -17.033 -16.309 20.754 1.00 95.19 89 PRO A C 1
ATOM 661 O O . PRO A 1 89 ? -17.458 -15.896 19.674 1.00 95.19 89 PRO A O 1
ATOM 664 N N . ARG A 1 90 ? -17.865 -16.786 21.693 1.00 95.88 90 ARG A N 1
ATOM 665 C CA . ARG A 1 90 ? -19.326 -16.839 21.502 1.00 95.88 90 ARG A CA 1
ATOM 666 C C . ARG A 1 90 ? -19.927 -15.443 21.616 1.00 95.88 90 ARG A C 1
ATOM 668 O O . ARG A 1 90 ? -20.692 -15.040 20.741 1.00 95.88 90 ARG A O 1
ATOM 675 N N . LEU A 1 91 ? -19.544 -14.695 22.649 1.00 96.12 91 LEU A N 1
ATOM 676 C CA . LEU A 1 91 ? -20.017 -13.328 22.855 1.00 96.12 91 LEU A CA 1
ATOM 677 C C . LEU A 1 91 ? -19.491 -12.372 21.772 1.00 96.12 91 LEU A C 1
ATOM 679 O O . LEU A 1 91 ? -20.263 -11.579 21.242 1.00 96.12 91 LEU A O 1
ATOM 683 N N . GLN A 1 92 ? -18.232 -12.513 21.342 1.00 96.25 92 GLN A N 1
ATOM 684 C CA . GLN A 1 92 ? -17.695 -11.782 20.190 1.00 96.25 92 GLN A CA 1
ATOM 685 C C . GLN A 1 92 ? -18.514 -12.055 18.921 1.00 96.25 92 GLN A C 1
ATOM 687 O O . GLN A 1 92 ? -18.843 -11.111 18.208 1.00 96.25 92 GLN A O 1
ATOM 692 N N . SER A 1 93 ? -18.874 -13.316 18.650 1.00 96.94 93 SER A N 1
ATOM 693 C CA . SER A 1 93 ? -19.688 -13.670 17.474 1.00 96.94 93 SER A CA 1
ATOM 694 C C . SER A 1 93 ? -21.052 -12.971 17.498 1.00 96.94 93 SER A C 1
ATOM 696 O O . SER A 1 93 ? -21.493 -12.423 16.491 1.00 96.94 93 SER A O 1
ATOM 698 N N . HIS A 1 94 ? -21.697 -12.925 18.669 1.00 97.25 94 HIS A N 1
ATOM 699 C CA . HIS A 1 94 ? -22.952 -12.198 18.867 1.00 97.25 94 HIS A CA 1
ATOM 700 C C . HIS A 1 94 ? -22.796 -10.689 18.609 1.00 97.25 94 HIS A C 1
ATOM 702 O O . HIS A 1 94 ? -23.575 -10.114 17.849 1.00 97.25 94 HIS A O 1
ATOM 708 N N . MET A 1 95 ? -21.745 -10.065 19.153 1.00 97.62 95 MET A N 1
ATOM 709 C CA . MET A 1 95 ? -21.469 -8.636 18.960 1.00 97.62 95 MET A CA 1
ATOM 710 C C . MET A 1 95 ? -21.132 -8.283 17.500 1.00 97.62 95 MET A C 1
ATOM 712 O O . MET A 1 95 ? -21.548 -7.239 16.996 1.00 97.62 95 MET A O 1
ATOM 716 N N . VAL A 1 96 ? -20.413 -9.159 16.788 1.00 97.31 96 VAL A N 1
ATOM 717 C CA . VAL A 1 96 ? -20.134 -9.002 15.350 1.00 97.31 96 VAL A CA 1
ATOM 718 C C . VAL A 1 96 ? -21.419 -9.121 14.533 1.00 97.31 96 VAL A C 1
ATOM 720 O O . VAL A 1 96 ? -21.638 -8.299 13.643 1.00 97.31 96 VAL A O 1
ATOM 723 N N . ALA A 1 97 ? -22.297 -10.077 14.850 1.00 97.12 97 ALA A N 1
ATOM 724 C CA . ALA A 1 97 ? -23.598 -10.208 14.198 1.00 97.12 97 ALA A CA 1
ATOM 725 C C . ALA A 1 97 ? -24.487 -8.971 14.434 1.00 97.12 97 ALA A C 1
ATOM 727 O O . ALA A 1 97 ? -25.088 -8.465 13.487 1.00 97.12 97 ALA A O 1
ATOM 728 N N . TYR A 1 98 ? -24.506 -8.427 15.658 1.00 96.75 98 TYR A N 1
ATOM 729 C CA . TYR A 1 98 ? -25.219 -7.187 15.990 1.00 96.75 98 TYR A CA 1
ATOM 730 C C . TYR A 1 98 ? -24.722 -5.992 15.159 1.00 96.75 98 TYR A C 1
ATOM 732 O O . TYR A 1 98 ? -25.523 -5.298 14.530 1.00 96.75 98 TYR A O 1
ATOM 740 N N . LEU A 1 99 ? -23.402 -5.769 15.097 1.00 96.88 99 LEU A N 1
ATOM 741 C CA . LEU A 1 99 ? -22.818 -4.695 14.282 1.00 96.88 99 LEU A CA 1
ATOM 742 C C . LEU A 1 99 ? -23.073 -4.903 12.780 1.00 96.88 99 LEU A C 1
ATOM 744 O O . LEU A 1 99 ? -23.430 -3.952 12.089 1.00 96.88 99 LEU A O 1
ATOM 748 N N . THR A 1 100 ? -22.958 -6.138 12.286 1.00 96.38 100 THR A N 1
ATOM 749 C CA . THR A 1 100 ? -23.219 -6.495 10.878 1.00 96.38 100 THR A CA 1
ATOM 750 C C . THR A 1 100 ? -24.663 -6.176 10.488 1.00 96.38 100 THR A C 1
ATOM 752 O O . THR A 1 100 ? -24.900 -5.521 9.475 1.00 96.38 100 THR A O 1
ATOM 755 N N . ALA A 1 101 ? -25.632 -6.551 11.329 1.00 95.31 101 ALA A N 1
ATOM 756 C CA . ALA A 1 101 ? -27.040 -6.223 11.121 1.00 95.31 101 ALA A CA 1
ATOM 757 C C . ALA A 1 101 ? -27.308 -4.706 11.152 1.00 95.31 101 ALA A C 1
ATOM 759 O O . ALA A 1 101 ? -28.189 -4.227 10.439 1.00 95.31 101 ALA A O 1
ATOM 760 N N . ARG A 1 102 ? -26.548 -3.926 11.939 1.00 93.75 102 ARG A N 1
ATOM 761 C CA . ARG A 1 102 ? -26.649 -2.456 11.916 1.00 93.75 102 ARG A CA 1
ATOM 762 C C . ARG A 1 102 ? -26.071 -1.847 10.642 1.00 93.75 102 ARG A C 1
ATOM 764 O O . ARG A 1 102 ? -26.733 -0.964 10.106 1.00 93.75 102 ARG A O 1
ATOM 771 N N . VAL A 1 103 ? -24.922 -2.318 10.143 1.00 94.25 103 VAL A N 1
ATOM 772 C CA . VAL A 1 103 ? -24.344 -1.859 8.860 1.00 94.25 103 VAL A CA 1
ATOM 773 C C . VAL A 1 103 ? -25.326 -2.095 7.715 1.00 94.25 103 VAL A C 1
ATOM 775 O O . VAL A 1 103 ? -25.656 -1.163 6.995 1.00 94.25 103 VAL A O 1
ATOM 778 N N . LEU A 1 104 ? -25.874 -3.309 7.613 1.00 91.25 104 LEU A N 1
ATOM 779 C CA . LEU A 1 104 ? -26.848 -3.666 6.575 1.00 91.25 104 LEU A CA 1
ATOM 780 C C . LEU A 1 104 ? -28.174 -2.889 6.665 1.00 91.25 104 LEU A C 1
ATOM 782 O O . LEU A 1 104 ? -28.915 -2.847 5.689 1.00 91.25 104 LEU A O 1
ATOM 786 N N . LYS A 1 105 ? -28.492 -2.294 7.823 1.00 89.94 105 LYS A N 1
ATOM 787 C CA . LYS A 1 105 ? -29.711 -1.495 8.024 1.00 89.94 105 LYS A CA 1
ATOM 788 C C . LYS A 1 105 ? -29.513 0.002 7.759 1.00 89.94 105 LYS A C 1
ATOM 790 O O . LYS A 1 105 ? -30.461 0.660 7.349 1.00 89.94 105 LYS A O 1
ATOM 795 N N . HIS A 1 106 ? -28.336 0.556 8.045 1.00 79.69 106 HIS A N 1
ATOM 796 C CA . HIS A 1 106 ? -28.081 1.999 7.960 1.00 79.69 106 HIS A CA 1
ATOM 797 C C . HIS A 1 106 ? -27.277 2.319 6.702 1.00 79.69 106 HIS A C 1
ATOM 799 O O . HIS A 1 106 ? -26.174 2.829 6.800 1.00 79.69 106 HIS A O 1
ATOM 805 N N . THR A 1 107 ? -27.805 1.995 5.523 1.00 77.19 107 THR A N 1
ATOM 806 C CA . THR A 1 107 ? -27.090 2.220 4.257 1.00 77.19 107 THR A CA 1
ATOM 807 C C . THR A 1 107 ? -27.119 3.675 3.790 1.00 77.19 107 THR A C 1
ATOM 809 O O . THR A 1 107 ? -26.248 4.065 3.023 1.00 77.19 107 THR A O 1
ATOM 812 N N . GLU A 1 108 ? -28.080 4.485 4.243 1.00 82.56 108 GLU A N 1
ATOM 813 C CA . GLU A 1 108 ? -28.288 5.867 3.771 1.00 82.56 108 GLU A CA 1
ATOM 814 C C . GLU A 1 108 ? -27.368 6.901 4.450 1.00 82.56 108 GLU A C 1
ATOM 816 O O . GLU A 1 108 ? -26.943 7.861 3.811 1.00 82.56 108 GLU A O 1
ATOM 821 N N . ASP A 1 109 ? -27.017 6.698 5.724 1.00 89.56 109 ASP A N 1
ATOM 822 C CA . ASP A 1 109 ? -26.122 7.582 6.483 1.00 89.56 109 ASP A CA 1
ATOM 823 C C . ASP A 1 109 ? -24.670 7.099 6.354 1.00 89.56 109 ASP A C 1
ATOM 825 O O . ASP A 1 109 ? -24.245 6.151 7.021 1.00 89.56 109 ASP A O 1
ATOM 829 N N . THR A 1 110 ? -23.909 7.736 5.464 1.00 92.38 110 THR A N 1
ATOM 830 C CA . THR A 1 110 ? -22.509 7.388 5.179 1.00 92.38 110 THR A CA 1
ATOM 831 C C . THR A 1 110 ? -21.600 7.540 6.400 1.00 92.38 110 THR A C 1
ATOM 833 O O . THR A 1 110 ? -20.800 6.642 6.663 1.00 92.38 110 THR A O 1
ATOM 836 N N . ASP A 1 111 ? -21.740 8.613 7.182 1.00 92.00 111 ASP A N 1
ATOM 837 C CA . ASP A 1 111 ? -20.875 8.869 8.341 1.00 92.00 111 ASP A CA 1
ATOM 838 C C . ASP A 1 111 ? -21.105 7.808 9.425 1.00 92.00 111 ASP A C 1
ATOM 840 O O . ASP A 1 111 ? -20.158 7.207 9.949 1.00 92.00 111 ASP A O 1
ATOM 844 N N . TYR A 1 112 ? -22.371 7.490 9.706 1.00 92.00 112 TYR A N 1
ATOM 845 C CA . TYR A 1 112 ? -22.721 6.434 10.651 1.00 92.00 112 TYR A CA 1
ATOM 846 C C . TYR A 1 112 ? -22.342 5.032 10.135 1.00 92.00 112 TYR A C 1
ATOM 848 O O . TYR A 1 112 ? -21.881 4.186 10.911 1.00 92.00 112 TYR A O 1
ATOM 856 N N . THR A 1 113 ? -22.445 4.791 8.821 1.00 94.88 113 THR A N 1
ATOM 857 C CA . THR A 1 113 ? -21.955 3.560 8.167 1.00 94.88 113 THR A CA 1
ATOM 858 C C . THR A 1 113 ? -20.456 3.372 8.411 1.00 94.88 113 THR A C 1
ATOM 860 O O . THR A 1 113 ? -20.027 2.310 8.869 1.00 94.88 113 THR A O 1
ATOM 863 N N . VAL A 1 114 ? -19.653 4.412 8.163 1.00 96.38 114 VAL A N 1
ATOM 864 C CA . VAL A 1 114 ? -18.194 4.410 8.362 1.00 96.38 114 VAL A CA 1
ATOM 865 C C . VAL A 1 114 ? -17.834 4.108 9.820 1.00 96.38 114 VAL A C 1
ATOM 867 O O . VAL A 1 114 ? -16.957 3.279 10.089 1.00 96.38 114 VAL A O 1
ATOM 870 N N . VAL A 1 115 ? -18.554 4.694 10.780 1.00 96.00 115 VAL A N 1
ATOM 871 C CA . VAL A 1 115 ? -18.367 4.430 12.216 1.00 96.00 115 VAL A CA 1
ATOM 872 C C . VAL A 1 115 ? -18.681 2.972 12.582 1.00 96.00 115 VAL A C 1
ATOM 874 O O . VAL A 1 115 ? -17.896 2.332 13.292 1.00 96.00 115 VAL A O 1
ATOM 877 N N . LEU A 1 116 ? -19.775 2.402 12.065 1.00 96.44 116 LEU A N 1
ATOM 878 C CA . LEU A 1 116 ? -20.117 0.987 12.265 1.00 96.44 116 LEU A CA 1
ATOM 879 C C . LEU A 1 116 ? -19.067 0.041 11.651 1.00 96.44 116 LEU A C 1
ATOM 881 O O . LEU A 1 116 ? -18.697 -0.961 12.270 1.00 96.44 116 LEU A O 1
ATOM 885 N N . ILE A 1 117 ? -18.532 0.370 10.472 1.00 97.50 117 ILE A N 1
ATOM 886 C CA . ILE A 1 117 ? -17.454 -0.388 9.816 1.00 97.50 117 ILE A CA 1
ATOM 887 C C . ILE A 1 117 ? -16.158 -0.330 10.635 1.00 97.50 117 ILE A C 1
ATOM 889 O O . ILE A 1 117 ? -15.491 -1.351 10.830 1.00 97.50 117 ILE A O 1
ATOM 893 N N . HIS A 1 118 ? -15.808 0.833 11.185 1.00 96.56 118 HIS A N 1
ATOM 894 C CA . HIS A 1 118 ? -14.674 0.956 12.099 1.00 96.56 118 HIS A CA 1
ATOM 895 C C . HIS A 1 118 ? -14.875 0.155 13.395 1.00 96.56 118 HIS A C 1
ATOM 897 O O . HIS A 1 118 ? -13.926 -0.483 13.864 1.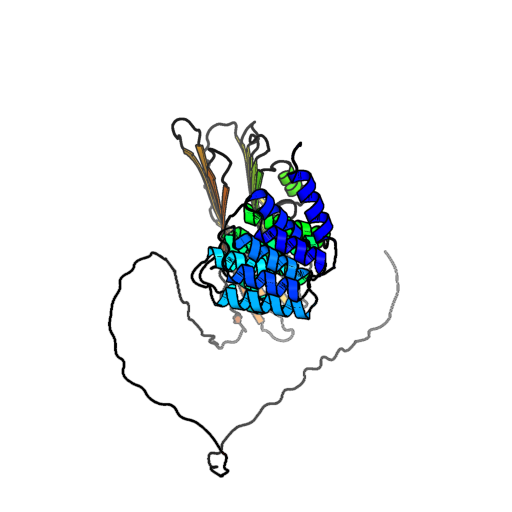00 96.56 118 HIS A O 1
ATOM 903 N N . ALA A 1 119 ? -16.096 0.088 13.935 1.00 96.38 119 ALA A N 1
ATOM 904 C CA . ALA A 1 119 ? -16.415 -0.790 15.059 1.00 96.38 119 ALA A CA 1
ATOM 905 C C . ALA A 1 119 ? -16.258 -2.281 14.699 1.00 96.38 119 ALA A C 1
ATOM 907 O O . ALA A 1 119 ? -15.617 -3.014 15.459 1.00 96.38 119 ALA A O 1
ATOM 908 N N . LEU A 1 120 ? -16.731 -2.721 13.522 1.00 97.19 120 LEU A N 1
ATOM 909 C CA . LEU A 1 120 ? -16.488 -4.078 13.003 1.00 97.19 120 LEU A CA 1
ATOM 910 C C . LEU A 1 120 ? -14.985 -4.386 12.899 1.00 97.19 120 LEU A C 1
ATOM 912 O O . LEU A 1 120 ? -14.531 -5.424 13.386 1.00 97.19 120 LEU A O 1
ATOM 916 N N . GLY A 1 121 ? -14.194 -3.467 12.341 1.00 95.75 121 GLY A N 1
ATOM 917 C CA . GLY A 1 121 ? -12.735 -3.588 12.256 1.00 95.75 121 GLY A CA 1
ATOM 918 C C . GLY A 1 121 ? -12.033 -3.634 13.618 1.00 95.75 121 GLY A C 1
ATOM 919 O O . GLY A 1 121 ? -11.017 -4.321 13.783 1.00 95.75 121 GLY A O 1
ATOM 920 N N . ASN A 1 122 ? -12.578 -2.946 14.624 1.00 95.06 122 ASN A N 1
ATOM 921 C CA . ASN A 1 122 ? -12.052 -2.981 15.985 1.00 95.06 122 ASN A CA 1
ATOM 922 C C . ASN A 1 122 ? -12.235 -4.353 16.642 1.00 95.06 122 ASN A C 1
ATOM 924 O O . ASN A 1 122 ? -11.271 -4.811 17.267 1.00 95.06 122 ASN A O 1
ATOM 928 N N . THR A 1 123 ? -13.357 -5.053 16.396 1.00 95.12 123 THR A N 1
ATOM 929 C CA . THR A 1 123 ? -13.584 -6.425 16.905 1.00 95.12 123 THR A CA 1
ATOM 930 C C . THR A 1 123 ? -12.409 -7.351 16.584 1.00 95.12 123 THR A C 1
ATOM 932 O O . THR A 1 123 ? -12.005 -8.164 17.408 1.00 95.12 123 THR A O 1
ATOM 935 N N . GLY A 1 124 ? -11.814 -7.197 15.394 1.00 91.19 124 GLY A N 1
ATOM 936 C CA . GLY A 1 124 ? -10.762 -8.075 14.890 1.00 91.19 124 GLY A CA 1
ATOM 937 C C . GLY A 1 124 ? -11.207 -9.507 14.598 1.00 91.19 124 GLY A C 1
ATOM 938 O O . GLY A 1 124 ? -10.349 -10.328 14.291 1.00 91.19 124 GLY A O 1
ATOM 939 N N . SER A 1 125 ? -12.506 -9.806 14.669 1.00 93.62 125 SER A N 1
ATOM 940 C CA . SER A 1 125 ? -13.026 -11.134 14.355 1.00 93.62 125 SER A CA 1
ATOM 941 C C . SER A 1 125 ? -12.831 -11.466 12.877 1.00 93.62 125 SER A C 1
ATOM 943 O O . SER A 1 125 ? -12.942 -10.597 12.016 1.00 93.62 125 SER A O 1
ATOM 945 N N . ASN A 1 126 ? -12.609 -12.740 12.558 1.00 92.19 126 ASN A N 1
ATOM 946 C CA . ASN A 1 126 ? -12.560 -13.193 11.165 1.00 92.19 126 ASN A CA 1
ATOM 947 C C . ASN A 1 126 ? -13.960 -13.200 10.519 1.00 92.19 126 ASN A C 1
ATOM 949 O O . ASN A 1 126 ? -14.062 -13.156 9.295 1.00 92.19 126 ASN A O 1
ATOM 953 N N . GLN A 1 127 ? -15.031 -13.221 11.323 1.00 93.06 127 GLN A N 1
ATOM 954 C CA . GLN A 1 127 ? -16.421 -13.301 10.854 1.00 93.06 127 GLN A CA 1
ATOM 955 C C . GLN A 1 127 ? -16.885 -12.049 10.096 1.00 93.06 127 GLN A C 1
ATOM 957 O O . GLN A 1 127 ? -17.773 -12.151 9.258 1.00 93.06 127 GLN A O 1
ATOM 962 N N . MET A 1 128 ? -16.262 -10.884 10.321 1.00 94.69 128 MET A N 1
ATOM 963 C CA . MET A 1 128 ? -16.583 -9.678 9.547 1.00 94.69 128 MET A CA 1
ATOM 964 C C . MET A 1 128 ? -15.990 -9.677 8.127 1.00 94.69 128 MET A C 1
ATOM 966 O O . MET A 1 128 ? -16.297 -8.778 7.350 1.00 94.69 128 MET A O 1
ATOM 970 N N . THR A 1 129 ? -15.144 -10.653 7.763 1.00 94.88 129 THR A N 1
ATOM 971 C CA . THR A 1 129 ? -14.397 -10.594 6.493 1.00 94.88 129 THR A CA 1
ATOM 972 C C . THR A 1 129 ? -15.332 -10.563 5.287 1.00 94.88 129 THR A C 1
ATOM 974 O O . THR A 1 129 ? -15.073 -9.816 4.352 1.00 94.88 129 THR A O 1
ATOM 977 N N . ASP A 1 130 ? -16.415 -11.343 5.297 1.00 94.44 130 ASP A N 1
ATOM 978 C CA . ASP A 1 130 ? -17.352 -11.402 4.172 1.00 94.44 130 ASP A CA 1
ATOM 979 C C . ASP A 1 130 ? -18.099 -10.080 3.964 1.00 94.44 130 ASP A C 1
ATOM 981 O O . ASP A 1 130 ? -18.058 -9.541 2.860 1.00 94.44 130 ASP A O 1
ATOM 985 N N . ILE A 1 131 ? -18.679 -9.508 5.028 1.00 95.19 131 ILE A N 1
ATOM 986 C CA . ILE A 1 131 ? -19.381 -8.216 4.952 1.00 95.19 131 ILE A CA 1
ATOM 987 C C . ILE A 1 131 ? -18.429 -7.068 4.584 1.00 95.19 131 ILE A C 1
ATOM 989 O O . ILE A 1 131 ? -18.770 -6.233 3.750 1.00 95.19 131 ILE A O 1
ATOM 993 N N . LEU A 1 132 ? -17.210 -7.039 5.135 1.00 96.88 132 LEU A N 1
ATOM 994 C CA . LEU A 1 132 ? -16.233 -6.012 4.767 1.00 96.88 132 LEU A CA 1
ATOM 995 C C . LEU A 1 132 ? -15.747 -6.154 3.324 1.00 96.88 132 LEU A C 1
ATOM 997 O O . LEU A 1 132 ? -15.463 -5.140 2.702 1.00 96.88 132 LEU A O 1
ATOM 1001 N N . LEU A 1 133 ? -15.651 -7.373 2.781 1.00 96.56 133 LEU A N 1
ATOM 1002 C CA . LEU A 1 133 ? -15.292 -7.571 1.376 1.00 96.56 133 LEU A CA 1
ATOM 1003 C C . LEU A 1 133 ? -16.416 -7.151 0.421 1.00 96.56 133 LEU A C 1
ATOM 1005 O O . LEU A 1 133 ? -16.093 -6.627 -0.637 1.00 96.56 133 LEU A O 1
ATOM 1009 N N . SER A 1 134 ? -17.697 -7.325 0.775 1.00 95.38 134 SER A N 1
ATOM 1010 C CA . SER A 1 134 ? -18.812 -6.811 -0.045 1.00 95.38 134 SER A CA 1
ATOM 1011 C C . SER A 1 134 ? -18.933 -5.283 -0.034 1.00 95.38 134 SER A C 1
ATOM 1013 O O . SER A 1 134 ? -19.475 -4.714 -0.970 1.00 95.38 134 SER A O 1
ATOM 1015 N N . LEU A 1 135 ? -18.399 -4.610 0.990 1.00 95.88 135 LEU A N 1
ATOM 1016 C CA . LEU A 1 135 ? -18.357 -3.142 1.082 1.00 95.88 135 LEU A CA 1
ATOM 1017 C C . LEU A 1 135 ? -17.178 -2.518 0.305 1.00 95.88 135 LEU A C 1
ATOM 1019 O O . LEU A 1 135 ? -16.985 -1.308 0.356 1.00 95.88 135 LEU A O 1
ATOM 1023 N N . LEU A 1 136 ? -16.379 -3.331 -0.401 1.00 95.50 136 LEU A N 1
ATOM 1024 C CA . LEU A 1 136 ? -15.341 -2.871 -1.339 1.00 95.50 136 LEU A CA 1
ATOM 1025 C C . LEU A 1 136 ? -15.863 -2.678 -2.770 1.00 95.50 136 LEU A C 1
ATOM 1027 O O . LEU A 1 136 ? -15.074 -2.362 -3.656 1.00 95.50 136 LEU A O 1
ATOM 1031 N N . ASP A 1 137 ? -17.157 -2.918 -2.983 1.00 91.62 137 ASP A N 1
ATOM 1032 C CA . ASP A 1 137 ? -17.886 -2.646 -4.221 1.00 91.62 137 ASP A CA 1
ATOM 1033 C C . ASP A 1 137 ? -19.070 -1.665 -3.938 1.00 91.62 137 ASP A C 1
ATOM 1035 O O . ASP A 1 137 ? -20.055 -1.664 -4.670 1.00 91.62 137 ASP A O 1
ATOM 1039 N N . ASP A 1 138 ? -19.010 -0.865 -2.854 1.00 93.12 138 ASP A N 1
ATOM 1040 C CA . ASP A 1 138 ? -19.974 0.217 -2.533 1.00 93.12 138 ASP A CA 1
ATOM 1041 C C . ASP A 1 138 ? -19.616 1.489 -3.326 1.00 93.12 138 ASP A C 1
ATOM 1043 O O . ASP A 1 138 ? -18.444 1.852 -3.411 1.00 93.12 138 ASP A O 1
ATOM 1047 N N . ASP A 1 139 ? -20.611 2.193 -3.876 1.00 91.50 139 ASP A N 1
ATOM 1048 C CA . ASP A 1 139 ? -20.404 3.396 -4.703 1.00 91.50 139 ASP A CA 1
ATOM 1049 C C . ASP A 1 139 ? -19.773 4.584 -3.937 1.00 91.50 139 ASP A C 1
ATOM 1051 O O . ASP A 1 139 ? -19.374 5.588 -4.538 1.00 91.50 139 ASP A O 1
ATOM 1055 N N . ARG A 1 140 ? -19.693 4.513 -2.600 1.00 93.88 140 ARG A N 1
ATOM 1056 C CA . ARG A 1 140 ? -19.156 5.572 -1.738 1.00 93.88 140 ARG A CA 1
ATOM 1057 C C . ARG A 1 140 ? -17.729 5.258 -1.302 1.00 93.88 140 ARG A C 1
ATOM 1059 O O . ARG A 1 140 ? -17.487 4.431 -0.423 1.00 93.88 140 ARG A O 1
ATOM 1066 N N . VAL A 1 141 ? -16.791 6.051 -1.813 1.00 94.62 141 VAL A N 1
ATOM 1067 C CA . VAL A 1 141 ? -15.349 5.932 -1.531 1.00 94.62 141 VAL A CA 1
ATOM 1068 C C . VAL A 1 141 ? -15.020 5.912 -0.031 1.00 94.62 141 VAL A C 1
ATOM 1070 O O . VAL A 1 141 ? -14.106 5.199 0.384 1.00 94.62 141 VAL A O 1
ATOM 1073 N N . ASP A 1 142 ? -15.756 6.645 0.807 1.00 95.62 142 ASP A N 1
ATOM 1074 C CA . ASP A 1 142 ? -15.530 6.652 2.260 1.00 95.62 142 ASP A CA 1
ATOM 1075 C C . ASP A 1 142 ? -15.883 5.307 2.921 1.00 95.62 142 ASP A C 1
ATOM 1077 O O . ASP A 1 142 ? -15.191 4.874 3.847 1.00 95.62 142 ASP A O 1
ATOM 1081 N N . VAL A 1 143 ? -16.891 4.596 2.403 1.00 96.38 143 VAL A N 1
ATOM 1082 C CA . VAL A 1 143 ? -17.276 3.246 2.847 1.00 96.38 143 VAL A CA 1
ATOM 1083 C C . VAL A 1 143 ? -16.235 2.217 2.410 1.00 96.38 143 VAL A C 1
ATOM 1085 O O . VAL A 1 143 ? -15.773 1.439 3.251 1.00 96.38 143 VAL A O 1
ATOM 1088 N N . GLU A 1 144 ? -15.778 2.267 1.154 1.00 96.56 144 GLU A N 1
ATOM 1089 C CA . GLU A 1 144 ? -14.679 1.420 0.668 1.00 96.56 144 GLU A CA 1
ATOM 1090 C C . GLU A 1 144 ? -13.412 1.620 1.520 1.00 96.56 144 GLU A C 1
ATOM 1092 O O . GLU A 1 144 ? -12.802 0.664 2.010 1.00 96.56 144 GLU A O 1
ATOM 1097 N N . VAL A 1 145 ? -13.022 2.878 1.757 1.00 97.00 145 VAL A N 1
ATOM 1098 C CA . VAL A 1 145 ? -11.854 3.246 2.571 1.00 97.00 145 VAL A CA 1
ATOM 1099 C C . VAL A 1 145 ? -12.023 2.789 4.021 1.00 97.00 145 VAL A C 1
ATOM 1101 O O . VAL A 1 145 ? -11.067 2.271 4.614 1.00 97.00 145 VAL A O 1
ATOM 1104 N N . ALA A 1 146 ? -13.213 2.919 4.610 1.00 96.94 146 ALA A N 1
ATOM 1105 C CA . ALA A 1 146 ? -13.496 2.404 5.946 1.00 96.94 146 ALA A CA 1
ATOM 1106 C C . ALA A 1 146 ? -13.355 0.874 6.005 1.00 96.94 146 ALA A C 1
ATOM 1108 O O . ALA A 1 146 ? -12.712 0.359 6.927 1.00 96.94 146 ALA A O 1
ATOM 1109 N N . ALA A 1 147 ? -13.875 0.155 5.005 1.00 97.38 147 ALA A N 1
ATOM 1110 C CA . ALA A 1 147 ? -13.807 -1.301 4.915 1.00 97.38 147 ALA A CA 1
ATOM 1111 C C . ALA A 1 147 ? -12.361 -1.803 4.741 1.00 97.38 147 ALA A C 1
ATOM 1113 O O . ALA A 1 147 ? -11.930 -2.706 5.464 1.00 97.38 147 ALA A O 1
ATOM 1114 N N . ILE A 1 148 ? -11.560 -1.153 3.887 1.00 97.50 148 ILE A N 1
ATOM 1115 C CA . ILE A 1 148 ? -10.117 -1.421 3.735 1.00 97.50 148 ILE A CA 1
ATOM 1116 C C . ILE A 1 148 ? -9.387 -1.255 5.074 1.00 97.50 148 ILE A C 1
ATOM 1118 O O . ILE A 1 148 ? -8.648 -2.147 5.496 1.00 97.50 148 ILE A O 1
ATOM 1122 N N . ASN A 1 149 ? -9.624 -0.141 5.776 1.00 95.50 149 ASN A N 1
ATOM 1123 C CA . ASN A 1 149 ? -9.013 0.124 7.080 1.00 95.50 149 ASN A CA 1
ATOM 1124 C C . ASN A 1 149 ? -9.464 -0.887 8.154 1.00 95.50 149 ASN A C 1
ATOM 1126 O O . ASN A 1 149 ? -8.668 -1.281 9.012 1.00 95.50 149 ASN A O 1
ATOM 1130 N N . ALA A 1 150 ? -10.721 -1.334 8.116 1.00 95.88 150 ALA A N 1
ATOM 1131 C CA . ALA A 1 150 ? -11.259 -2.344 9.023 1.00 95.88 150 ALA A CA 1
ATOM 1132 C C . ALA A 1 150 ? -10.654 -3.744 8.771 1.00 95.88 150 ALA A C 1
ATOM 1134 O O . ALA A 1 150 ? -10.389 -4.484 9.723 1.00 95.88 150 ALA A O 1
ATOM 1135 N N . LEU A 1 151 ? -10.301 -4.065 7.521 1.00 95.62 151 LEU A N 1
ATOM 1136 C CA . LEU A 1 151 ? -9.599 -5.294 7.123 1.00 95.62 151 LEU A CA 1
ATOM 1137 C C . LEU A 1 151 ? -8.115 -5.356 7.552 1.00 95.62 151 LEU A C 1
ATOM 1139 O O . LEU A 1 151 ? -7.457 -6.369 7.312 1.00 95.62 151 LEU A O 1
ATOM 1143 N N . ARG A 1 152 ? -7.568 -4.346 8.250 1.00 91.19 152 ARG A N 1
ATOM 1144 C CA . ARG A 1 152 ? -6.150 -4.304 8.686 1.00 91.19 152 ARG A CA 1
ATOM 1145 C C . ARG A 1 152 ? -5.658 -5.533 9.455 1.00 91.19 152 ARG A C 1
ATOM 1147 O O . ARG A 1 152 ? -4.531 -5.975 9.238 1.00 91.19 152 ARG A O 1
ATOM 1154 N N . LYS A 1 153 ? -6.506 -6.114 10.312 1.00 88.62 153 LYS A N 1
ATOM 1155 C CA . LYS A 1 153 ? -6.200 -7.336 11.083 1.00 88.62 153 LYS A CA 1
ATOM 1156 C C . LYS A 1 153 ? -6.322 -8.622 10.242 1.00 88.62 153 LYS A C 1
ATOM 1158 O O . LYS A 1 153 ? -5.869 -9.672 10.677 1.00 88.62 153 LYS A O 1
ATOM 1163 N N . GLN A 1 154 ? -6.900 -8.534 9.041 1.00 90.50 154 GLN A N 1
ATOM 1164 C CA . GLN A 1 154 ? -7.208 -9.649 8.136 1.00 90.50 154 GLN A CA 1
ATOM 1165 C C . GLN A 1 154 ? -6.295 -9.696 6.897 1.00 90.50 154 GLN A C 1
ATOM 1167 O O . GLN A 1 154 ? -6.525 -10.471 5.975 1.00 90.50 154 GLN A O 1
ATOM 1172 N N . THR A 1 155 ? -5.219 -8.909 6.860 1.00 86.75 155 THR A N 1
ATOM 1173 C CA . THR A 1 155 ? -4.258 -8.853 5.737 1.00 86.75 155 THR A CA 1
ATOM 1174 C C . THR A 1 155 ? -3.497 -10.161 5.486 1.00 86.75 155 THR A C 1
ATOM 1176 O O . THR A 1 155 ? -2.933 -10.349 4.406 1.00 86.75 155 THR A O 1
ATOM 1179 N N . SER A 1 156 ? -3.499 -11.097 6.439 1.00 87.06 156 SER A N 1
ATOM 1180 C CA . SER A 1 156 ? -2.997 -12.465 6.265 1.00 87.06 156 SER A CA 1
ATOM 1181 C C . SER A 1 156 ? -3.931 -13.344 5.415 1.00 87.06 156 SER A C 1
ATOM 1183 O O . SER A 1 156 ? -3.441 -14.259 4.742 1.00 87.06 156 SER A O 1
ATOM 1185 N N . ASN A 1 157 ? -5.236 -13.042 5.389 1.00 90.81 157 ASN A N 1
ATOM 1186 C CA . ASN A 1 157 ? -6.287 -13.810 4.722 1.00 90.81 157 ASN A CA 1
ATOM 1187 C C . ASN A 1 157 ? -6.138 -13.777 3.191 1.00 90.81 157 ASN A C 1
ATOM 1189 O O . ASN A 1 157 ? -6.096 -12.718 2.563 1.00 90.81 157 ASN A O 1
ATOM 1193 N N . THR A 1 158 ? -6.108 -14.954 2.566 1.00 91.12 158 THR A N 1
ATOM 1194 C CA . THR A 1 158 ? -5.908 -15.124 1.118 1.00 91.12 158 THR A CA 1
ATOM 1195 C C . THR A 1 158 ? -6.976 -14.434 0.258 1.00 91.12 158 THR A C 1
ATOM 1197 O O . THR A 1 158 ? -6.661 -13.980 -0.843 1.00 91.12 158 THR A O 1
ATOM 1200 N N . ARG A 1 159 ? -8.226 -14.314 0.735 1.00 94.00 159 ARG A N 1
ATOM 1201 C CA . ARG A 1 159 ? -9.295 -13.597 0.012 1.00 94.00 159 ARG A CA 1
ATOM 1202 C C . ARG A 1 159 ? -9.042 -12.091 0.015 1.00 94.00 159 ARG A C 1
ATOM 1204 O O . ARG A 1 159 ? -8.988 -11.500 -1.060 1.00 94.00 159 ARG A O 1
ATOM 1211 N N . VAL A 1 160 ? -8.773 -11.513 1.189 1.00 94.88 160 VAL A N 1
ATOM 1212 C CA . VAL A 1 160 ? -8.383 -10.098 1.347 1.00 94.88 160 VAL A CA 1
ATOM 1213 C C . VAL A 1 160 ? -7.160 -9.785 0.485 1.00 94.88 160 VAL A C 1
ATOM 1215 O O . VAL A 1 160 ? -7.181 -8.833 -0.293 1.00 94.88 160 VAL A O 1
ATOM 1218 N N . LYS A 1 161 ? -6.137 -10.654 0.520 1.00 93.69 161 LYS A N 1
ATOM 1219 C CA . LYS A 1 161 ? -4.931 -10.512 -0.308 1.00 93.69 161 LYS A CA 1
ATOM 1220 C C . LYS A 1 161 ? -5.231 -10.420 -1.803 1.00 93.69 161 LYS A C 1
ATOM 1222 O O . LYS A 1 161 ? -4.693 -9.563 -2.502 1.00 93.69 161 LYS A O 1
ATOM 1227 N N . ARG A 1 162 ? -6.100 -11.303 -2.301 1.00 93.75 162 ARG A N 1
ATOM 1228 C CA . ARG A 1 162 ? -6.491 -11.339 -3.715 1.00 93.75 162 ARG A CA 1
ATOM 1229 C C . ARG A 1 162 ? -7.280 -10.093 -4.120 1.00 93.75 162 ARG A C 1
ATOM 1231 O O . ARG A 1 162 ? -7.029 -9.565 -5.199 1.00 93.75 162 ARG A O 1
ATOM 1238 N N . VAL A 1 163 ? -8.194 -9.621 -3.270 1.00 95.44 163 VAL A N 1
ATOM 1239 C CA . VAL A 1 163 ? -9.011 -8.431 -3.552 1.00 95.44 163 VAL A CA 1
ATOM 1240 C C . VAL A 1 163 ? -8.156 -7.164 -3.550 1.00 95.44 163 VAL A C 1
ATOM 1242 O O . VAL A 1 163 ? -8.178 -6.439 -4.539 1.00 95.44 163 VAL A O 1
ATOM 1245 N N . PHE A 1 164 ? -7.297 -6.949 -2.549 1.00 95.56 164 PHE A N 1
ATOM 1246 C CA . PHE A 1 164 ? -6.387 -5.794 -2.539 1.00 95.56 164 PHE A CA 1
ATOM 1247 C C . PHE A 1 164 ? -5.438 -5.788 -3.755 1.00 95.56 164 PHE A C 1
ATOM 1249 O O . PHE A 1 164 ? -5.213 -4.739 -4.356 1.00 95.56 164 PHE A O 1
ATOM 1256 N N . LEU A 1 165 ? -4.925 -6.952 -4.183 1.00 94.56 165 LEU A N 1
ATOM 1257 C CA . LEU A 1 165 ? -4.142 -7.061 -5.425 1.00 94.56 165 LEU A CA 1
ATOM 1258 C C . LEU A 1 165 ? -4.966 -6.787 -6.696 1.00 94.56 165 LEU A C 1
ATOM 1260 O O . LEU A 1 165 ? -4.408 -6.253 -7.653 1.00 94.56 165 LEU A O 1
ATOM 1264 N N . LYS A 1 166 ? -6.257 -7.150 -6.733 1.00 94.94 166 LYS A N 1
ATOM 1265 C CA . LYS A 1 166 ? -7.177 -6.816 -7.838 1.00 94.94 166 LYS A CA 1
ATOM 1266 C C . LYS A 1 166 ? -7.405 -5.303 -7.897 1.00 94.94 166 LYS A C 1
ATOM 1268 O O . LYS A 1 166 ? -7.241 -4.722 -8.965 1.00 94.94 166 LYS A O 1
ATOM 1273 N N . MET A 1 167 ? -7.710 -4.673 -6.759 1.00 94.81 167 MET A N 1
ATOM 1274 C CA . MET A 1 167 ? -7.927 -3.225 -6.656 1.00 94.81 167 MET A CA 1
ATOM 1275 C C . MET A 1 167 ? -6.684 -2.457 -7.119 1.00 94.81 167 MET A C 1
ATOM 1277 O O . MET A 1 167 ? -6.765 -1.742 -8.109 1.00 94.81 167 MET A O 1
ATOM 1281 N N . LEU A 1 168 ? -5.503 -2.710 -6.538 1.00 94.38 168 LEU A N 1
ATOM 1282 C CA . LEU A 1 168 ? -4.235 -2.046 -6.911 1.00 94.38 168 LEU A CA 1
ATOM 1283 C C . LEU A 1 168 ? -3.760 -2.279 -8.365 1.00 94.38 168 LEU A C 1
ATOM 1285 O O . LEU A 1 168 ? -2.750 -1.712 -8.781 1.00 94.38 168 LEU A O 1
ATOM 1289 N N . ARG A 1 169 ? -4.421 -3.157 -9.128 1.00 92.00 169 ARG A N 1
ATOM 1290 C CA . ARG A 1 169 ? -4.168 -3.371 -10.565 1.00 92.00 169 ARG A CA 1
ATOM 1291 C C . ARG A 1 169 ? -5.241 -2.753 -11.462 1.00 92.00 169 ARG A C 1
ATOM 1293 O O . ARG A 1 169 ? -5.008 -2.631 -12.662 1.00 92.00 169 ARG A O 1
ATOM 1300 N N . SER A 1 170 ? -6.397 -2.390 -10.911 1.00 90.44 170 SER A N 1
ATOM 1301 C CA . SER A 1 170 ? -7.455 -1.706 -11.648 1.00 90.44 170 SER A CA 1
ATOM 1302 C C . SER A 1 170 ? -7.062 -0.252 -11.906 1.00 90.44 170 SER A C 1
ATOM 1304 O O . SER A 1 170 ? -6.538 0.428 -11.026 1.00 90.44 170 SER A O 1
ATOM 1306 N N . ARG A 1 171 ? -7.331 0.232 -13.122 1.00 76.75 171 ARG A N 1
ATOM 1307 C CA . ARG A 1 171 ? -7.077 1.628 -13.511 1.00 76.75 171 ARG A CA 1
ATOM 1308 C C . ARG A 1 171 ? -8.124 2.605 -12.972 1.00 76.75 171 ARG A C 1
ATOM 1310 O O . ARG A 1 171 ? -7.846 3.794 -12.924 1.00 76.75 171 ARG A O 1
ATOM 1317 N N . ASN A 1 172 ? -9.283 2.104 -12.543 1.00 83.69 172 ASN A N 1
ATOM 1318 C CA . ASN A 1 172 ? -10.436 2.923 -12.152 1.00 83.69 172 ASN A CA 1
ATOM 1319 C C . ASN A 1 172 ? -10.455 3.249 -10.646 1.00 83.69 172 ASN A C 1
ATOM 1321 O O . ASN A 1 172 ? -11.468 3.696 -10.126 1.00 83.69 172 ASN A O 1
ATOM 1325 N N . GLN A 1 173 ? -9.365 2.973 -9.926 1.00 89.19 173 GLN A N 1
ATOM 1326 C CA . GLN A 1 173 ? -9.277 3.232 -8.490 1.00 89.19 173 GLN A CA 1
ATOM 1327 C C . GLN A 1 173 ? -9.055 4.711 -8.182 1.00 89.19 173 GLN A C 1
ATOM 1329 O O . GLN A 1 173 ? -8.477 5.448 -8.979 1.00 89.19 173 GLN A O 1
ATOM 1334 N N . THR A 1 174 ? -9.444 5.134 -6.981 1.00 92.62 174 THR A N 1
ATOM 1335 C CA . THR A 1 174 ? -9.130 6.474 -6.475 1.00 92.62 174 THR A CA 1
ATOM 1336 C C . THR A 1 174 ? -7.794 6.491 -5.728 1.00 92.62 174 THR A C 1
ATOM 1338 O O . THR A 1 174 ? -7.339 5.487 -5.167 1.00 92.62 174 THR A O 1
ATOM 1341 N N . ALA A 1 175 ? -7.169 7.669 -5.653 1.00 92.25 175 ALA A N 1
ATOM 1342 C CA . ALA A 1 175 ? -5.971 7.873 -4.838 1.00 92.25 175 ALA A CA 1
ATOM 1343 C C . ALA A 1 175 ? -6.216 7.551 -3.346 1.00 92.25 175 ALA A C 1
ATOM 1345 O O . ALA A 1 175 ? -5.307 7.067 -2.665 1.00 92.25 175 ALA A O 1
ATOM 1346 N N . SER A 1 176 ? -7.439 7.771 -2.847 1.00 94.38 176 SER A N 1
ATOM 1347 C CA . SER A 1 176 ? -7.856 7.461 -1.473 1.00 94.38 176 SER A CA 1
ATOM 1348 C C . SER A 1 176 ? -7.840 5.957 -1.195 1.00 94.38 176 SER A C 1
ATOM 1350 O O . SER A 1 176 ? -7.244 5.529 -0.207 1.00 94.38 176 SER A O 1
ATOM 1352 N N . ILE A 1 177 ? -8.393 5.142 -2.099 1.00 95.38 177 ILE A N 1
ATOM 1353 C CA . ILE A 1 177 ? -8.408 3.676 -1.977 1.00 95.38 177 ILE A CA 1
ATOM 1354 C C . ILE A 1 177 ? -6.985 3.109 -2.003 1.00 95.38 177 ILE A C 1
ATOM 1356 O O . ILE A 1 177 ? -6.599 2.339 -1.123 1.00 95.38 177 ILE A O 1
ATOM 1360 N N . VAL A 1 178 ? -6.156 3.545 -2.959 1.00 95.31 178 VAL A N 1
ATOM 1361 C CA . VAL A 1 178 ? -4.748 3.116 -3.038 1.00 95.31 178 VAL A CA 1
ATOM 1362 C C . VAL A 1 178 ? -3.976 3.507 -1.776 1.00 95.31 178 VAL A C 1
ATOM 1364 O O . VAL A 1 178 ? -3.204 2.700 -1.255 1.00 95.31 178 VAL A O 1
ATOM 1367 N N . SER A 1 179 ? -4.219 4.708 -1.243 1.00 94.50 179 SER A N 1
ATOM 1368 C CA . SER A 1 179 ? -3.640 5.166 0.026 1.00 94.50 179 SER A CA 1
ATOM 1369 C C . SER A 1 179 ? -4.086 4.305 1.211 1.00 94.50 179 SER A C 1
ATOM 1371 O O . SER A 1 179 ? -3.254 3.913 2.031 1.00 94.50 179 SER A O 1
ATOM 1373 N N . ALA A 1 180 ? -5.376 3.968 1.293 1.00 96.00 180 ALA A N 1
ATOM 1374 C CA . ALA A 1 180 ? -5.932 3.125 2.347 1.00 96.00 180 ALA A CA 1
ATOM 1375 C C . ALA A 1 180 ? -5.328 1.714 2.314 1.00 96.00 180 ALA A C 1
ATOM 1377 O O . ALA A 1 180 ? -4.887 1.216 3.353 1.00 96.00 180 ALA A O 1
ATOM 1378 N N . ILE A 1 181 ? -5.215 1.099 1.130 1.00 96.19 181 ILE A N 1
ATOM 1379 C CA . ILE A 1 181 ? -4.578 -0.216 0.964 1.00 96.19 181 ILE A CA 1
ATOM 1380 C C . ILE A 1 181 ? -3.095 -0.131 1.348 1.00 96.19 181 ILE A C 1
ATOM 1382 O O . ILE A 1 181 ? -2.623 -0.951 2.135 1.00 96.19 181 ILE A O 1
ATOM 1386 N N . ALA A 1 182 ? -2.360 0.876 0.866 1.00 94.44 182 ALA A N 1
ATOM 1387 C CA . ALA A 1 182 ? -0.942 1.053 1.180 1.00 94.44 182 ALA A CA 1
ATOM 1388 C C . ALA A 1 182 ? -0.694 1.209 2.694 1.00 94.44 182 ALA A C 1
ATOM 1390 O O . ALA A 1 182 ? 0.126 0.489 3.260 1.00 94.44 182 ALA A O 1
ATOM 1391 N N . ASN A 1 183 ? -1.448 2.082 3.370 1.00 94.00 183 ASN A N 1
ATOM 1392 C CA . ASN A 1 183 ? -1.397 2.293 4.823 1.00 94.00 183 ASN A CA 1
ATOM 1393 C C . ASN A 1 183 ? -1.746 1.012 5.605 1.00 94.00 183 ASN A C 1
ATOM 1395 O O . ASN A 1 183 ? -1.106 0.678 6.603 1.00 94.00 183 ASN A O 1
ATOM 1399 N N . THR A 1 184 ? -2.739 0.262 5.126 1.00 94.00 184 THR A N 1
ATOM 1400 C CA . THR A 1 184 ? -3.170 -1.007 5.724 1.00 94.00 184 THR A CA 1
ATOM 1401 C C . THR A 1 184 ? -2.088 -2.084 5.614 1.00 94.00 184 THR A C 1
ATOM 1403 O O . THR A 1 184 ? -1.806 -2.783 6.588 1.00 94.00 184 THR A O 1
ATOM 1406 N N . LEU A 1 185 ? -1.427 -2.183 4.458 1.00 93.50 185 LEU A N 1
ATOM 1407 C CA . LEU A 1 185 ? -0.316 -3.105 4.220 1.00 93.50 185 LEU A CA 1
ATOM 1408 C C . LEU A 1 185 ? 0.955 -2.717 4.990 1.00 93.50 185 LEU A C 1
ATOM 1410 O O . LEU A 1 185 ? 1.657 -3.601 5.479 1.00 93.50 185 LEU A O 1
ATOM 1414 N N . VAL A 1 186 ? 1.232 -1.417 5.142 1.00 91.69 186 VAL A N 1
ATOM 1415 C CA . VAL A 1 186 ? 2.307 -0.897 6.003 1.00 91.69 186 VAL A CA 1
ATOM 1416 C C . VAL A 1 186 ? 2.102 -1.356 7.448 1.00 91.69 186 VAL A C 1
ATOM 1418 O O . VAL A 1 186 ? 2.951 -2.067 7.984 1.00 91.69 186 VAL A O 1
ATOM 1421 N N . LYS A 1 187 ? 0.939 -1.054 8.037 1.00 89.94 187 LYS A N 1
ATOM 1422 C CA . LYS A 1 187 ? 0.612 -1.417 9.427 1.00 89.94 187 LYS A CA 1
ATOM 1423 C C . LYS A 1 187 ? 0.617 -2.927 9.666 1.00 89.94 187 LYS A C 1
ATOM 1425 O O . LYS A 1 187 ? 0.969 -3.377 10.753 1.00 89.94 187 LYS A O 1
ATOM 1430 N N . ALA A 1 188 ? 0.254 -3.720 8.658 1.00 88.81 188 ALA A N 1
ATOM 1431 C CA . ALA A 1 188 ? 0.339 -5.175 8.728 1.00 88.81 188 ALA A CA 1
ATOM 1432 C C . ALA A 1 188 ? 1.788 -5.680 8.851 1.00 88.81 188 ALA A C 1
ATOM 1434 O O . ALA A 1 188 ? 2.052 -6.569 9.661 1.00 88.81 188 ALA A O 1
ATOM 1435 N N . ILE A 1 189 ? 2.735 -5.099 8.102 1.00 87.56 189 ILE A N 1
ATOM 1436 C CA . ILE A 1 189 ? 4.159 -5.447 8.234 1.00 87.56 189 ILE A CA 1
ATOM 1437 C C . ILE A 1 189 ? 4.718 -4.954 9.569 1.00 87.56 189 ILE A C 1
ATOM 1439 O O . ILE A 1 189 ? 5.460 -5.691 10.211 1.00 87.56 189 ILE A O 1
ATOM 1443 N N . GLU A 1 190 ? 4.348 -3.758 10.029 1.00 87.88 190 GLU A N 1
ATOM 1444 C CA . GLU A 1 190 ? 4.770 -3.266 11.349 1.00 87.88 190 GLU A CA 1
ATOM 1445 C C . GLU A 1 190 ? 4.306 -4.189 12.488 1.00 87.88 190 GLU A C 1
ATOM 1447 O O . GLU A 1 190 ? 5.070 -4.459 13.413 1.00 87.88 190 GLU A O 1
ATOM 1452 N N . ALA A 1 191 ? 3.072 -4.699 12.411 1.00 86.88 191 ALA A N 1
ATOM 1453 C CA . ALA A 1 191 ? 2.471 -5.526 13.455 1.00 86.88 191 ALA A CA 1
ATOM 1454 C C . ALA A 1 191 ? 2.860 -7.015 13.398 1.00 86.88 191 ALA A C 1
ATOM 1456 O O . ALA A 1 191 ? 2.819 -7.692 14.424 1.00 86.88 191 ALA A O 1
ATOM 1457 N N . SER A 1 192 ? 3.161 -7.568 12.218 1.00 85.00 192 SER A N 1
ATOM 1458 C CA . SER A 1 192 ? 3.331 -9.023 12.025 1.00 85.00 192 SER A CA 1
ATOM 1459 C C . SER A 1 192 ? 4.540 -9.425 11.173 1.00 85.00 192 SER A C 1
ATOM 1461 O O . SER A 1 192 ? 4.768 -10.616 10.959 1.00 85.00 192 SER A O 1
ATOM 1463 N N . GLY A 1 193 ? 5.324 -8.464 10.686 1.00 85.94 193 GLY A N 1
ATOM 1464 C CA . GLY A 1 193 ? 6.426 -8.705 9.760 1.00 85.94 193 GLY A CA 1
ATOM 1465 C C . GLY A 1 193 ? 5.968 -9.197 8.382 1.00 85.94 193 GLY A C 1
ATOM 1466 O O . GLY A 1 193 ? 4.790 -9.166 8.016 1.00 85.94 193 GLY A O 1
ATOM 1467 N N . VAL A 1 194 ? 6.928 -9.665 7.583 1.00 81.44 194 VAL A N 1
ATOM 1468 C CA . VAL A 1 194 ? 6.665 -10.193 6.237 1.00 81.44 194 VAL A CA 1
ATOM 1469 C C . VAL A 1 194 ? 6.364 -11.687 6.305 1.00 81.44 194 VAL A C 1
ATOM 1471 O O . VAL A 1 194 ? 7.272 -12.507 6.389 1.00 81.44 194 VAL A O 1
ATOM 1474 N N . THR A 1 195 ? 5.080 -12.040 6.234 1.00 76.50 195 THR A N 1
ATOM 1475 C CA . THR A 1 195 ? 4.616 -13.442 6.286 1.00 76.50 195 THR A CA 1
ATOM 1476 C C . THR A 1 195 ? 4.690 -14.174 4.941 1.00 76.50 195 THR A C 1
ATOM 1478 O O . THR A 1 195 ? 4.842 -15.390 4.914 1.00 76.50 195 THR A O 1
ATOM 1481 N N . ASP A 1 196 ? 4.599 -13.453 3.821 1.00 86.50 196 ASP A N 1
ATOM 1482 C CA . ASP A 1 196 ? 4.700 -14.001 2.463 1.00 86.50 196 ASP A CA 1
ATOM 1483 C C . ASP A 1 196 ? 5.441 -13.009 1.562 1.00 86.50 196 ASP A C 1
ATOM 1485 O O . ASP A 1 196 ? 4.906 -11.972 1.159 1.00 86.50 196 ASP A O 1
ATOM 1489 N N . ILE A 1 197 ? 6.689 -13.341 1.232 1.00 85.31 197 ILE A N 1
ATOM 1490 C CA . ILE A 1 197 ? 7.557 -12.470 0.443 1.00 85.31 197 ILE A CA 1
ATOM 1491 C C . ILE A 1 197 ? 7.094 -12.307 -1.012 1.00 85.31 197 ILE A C 1
ATOM 1493 O O . ILE A 1 197 ? 7.330 -11.258 -1.612 1.00 85.31 197 ILE A O 1
ATOM 1497 N N . GLN A 1 198 ? 6.420 -13.302 -1.598 1.00 86.75 198 GLN A N 1
ATOM 1498 C CA . GLN A 1 198 ? 5.992 -13.234 -2.998 1.00 86.75 198 GLN A CA 1
ATOM 1499 C C . GLN A 1 198 ? 4.730 -12.385 -3.140 1.00 86.75 198 GLN A C 1
ATOM 1501 O O . GLN A 1 198 ? 4.684 -11.511 -4.010 1.00 86.75 198 GLN A O 1
ATOM 1506 N N . THR A 1 199 ? 3.754 -12.550 -2.241 1.00 87.81 199 THR A N 1
ATOM 1507 C CA . THR A 1 199 ? 2.592 -11.649 -2.174 1.00 87.81 199 THR A CA 1
ATOM 1508 C C . THR A 1 199 ? 3.031 -10.218 -1.854 1.00 87.81 199 THR A C 1
ATOM 1510 O O . THR A 1 199 ? 2.600 -9.286 -2.531 1.00 87.81 199 THR A O 1
ATOM 1513 N N . SER A 1 200 ? 3.960 -10.023 -0.914 1.00 89.50 200 SER A N 1
ATOM 1514 C CA . SER A 1 200 ? 4.518 -8.698 -0.616 1.00 89.50 200 SER A CA 1
ATOM 1515 C C . SER A 1 200 ? 5.230 -8.044 -1.806 1.00 89.50 200 SER A C 1
ATOM 1517 O O . SER A 1 200 ? 5.053 -6.853 -2.059 1.00 89.50 200 SER A O 1
ATOM 1519 N N . ARG A 1 201 ? 5.985 -8.807 -2.608 1.00 86.94 201 ARG A N 1
ATOM 1520 C CA . ARG A 1 201 ? 6.571 -8.306 -3.866 1.00 86.94 201 ARG A CA 1
ATOM 1521 C C . ARG A 1 201 ? 5.501 -7.969 -4.910 1.00 86.94 201 ARG A C 1
ATOM 1523 O O . ARG A 1 201 ? 5.647 -6.977 -5.624 1.00 86.94 201 ARG A O 1
ATOM 1530 N N . ALA A 1 202 ? 4.426 -8.755 -4.999 1.00 88.56 202 ALA A N 1
ATOM 1531 C CA . ALA A 1 202 ? 3.301 -8.470 -5.889 1.00 88.56 202 ALA A CA 1
ATOM 1532 C C . ALA A 1 202 ? 2.577 -7.169 -5.497 1.00 88.56 202 ALA A C 1
ATOM 1534 O O . ALA A 1 202 ? 2.272 -6.363 -6.379 1.00 88.56 202 ALA A O 1
ATOM 1535 N N . TYR A 1 203 ? 2.380 -6.931 -4.196 1.00 93.50 203 TYR A N 1
ATOM 1536 C CA . TYR A 1 203 ? 1.877 -5.660 -3.676 1.00 93.50 203 TYR A CA 1
ATOM 1537 C C . TYR A 1 203 ? 2.810 -4.507 -3.994 1.00 93.50 203 TYR A C 1
ATOM 1539 O O . TYR A 1 203 ? 2.362 -3.510 -4.544 1.00 93.50 203 TYR A O 1
ATOM 1547 N N . ALA A 1 204 ? 4.103 -4.648 -3.706 1.00 90.56 204 ALA A N 1
ATOM 1548 C CA . ALA A 1 204 ? 5.077 -3.589 -3.929 1.00 90.56 204 ALA A CA 1
ATOM 1549 C C . ALA A 1 204 ? 5.102 -3.127 -5.400 1.00 90.56 204 ALA A C 1
ATOM 1551 O O . ALA A 1 204 ? 5.120 -1.928 -5.664 1.00 90.56 204 ALA A O 1
ATOM 1552 N N . ARG A 1 205 ? 5.004 -4.056 -6.364 1.00 88.25 205 ARG A N 1
ATOM 1553 C CA . ARG A 1 205 ? 4.847 -3.719 -7.792 1.00 88.25 205 ARG A CA 1
ATOM 1554 C C . ARG A 1 205 ? 3.544 -2.982 -8.097 1.00 88.25 205 ARG A C 1
ATOM 1556 O O . ARG A 1 205 ? 3.577 -1.955 -8.770 1.00 88.25 205 ARG A O 1
ATOM 1563 N N . ALA A 1 206 ? 2.409 -3.491 -7.616 1.00 91.06 206 ALA A N 1
ATOM 1564 C CA . ALA A 1 206 ? 1.097 -2.888 -7.869 1.00 91.06 206 ALA A CA 1
ATOM 1565 C C . ALA A 1 206 ? 0.980 -1.482 -7.242 1.00 91.06 206 ALA A C 1
ATOM 1567 O O . ALA A 1 206 ? 0.450 -0.560 -7.858 1.00 91.06 206 ALA A O 1
ATOM 1568 N N . LEU A 1 207 ? 1.572 -1.298 -6.060 1.00 91.69 207 LEU A N 1
ATOM 1569 C CA . LEU A 1 207 ? 1.715 -0.022 -5.367 1.00 91.69 207 LEU A CA 1
ATOM 1570 C C . LEU A 1 207 ? 2.618 0.959 -6.126 1.00 91.69 207 LEU A C 1
ATOM 1572 O O . LEU A 1 207 ? 2.218 2.101 -6.326 1.00 91.69 207 LEU A O 1
ATOM 1576 N N . VAL A 1 208 ? 3.796 0.537 -6.604 1.00 88.31 208 VAL A N 1
ATOM 1577 C CA . VAL A 1 208 ? 4.677 1.388 -7.434 1.00 88.31 208 VAL A CA 1
ATOM 1578 C C . VAL A 1 208 ? 3.983 1.802 -8.735 1.00 88.31 208 VAL A C 1
ATOM 1580 O O . VAL A 1 208 ? 4.080 2.963 -9.129 1.00 88.31 208 VAL A O 1
ATOM 1583 N N . TYR A 1 209 ? 3.257 0.888 -9.387 1.00 86.44 209 TYR A N 1
ATOM 1584 C CA . TYR A 1 209 ? 2.474 1.195 -10.586 1.00 86.44 209 TYR A CA 1
ATOM 1585 C C . TYR A 1 209 ? 1.365 2.218 -10.291 1.00 86.44 209 TYR A C 1
ATOM 1587 O O . TYR A 1 209 ? 1.301 3.257 -10.947 1.00 86.44 209 TYR A O 1
ATOM 1595 N N . SER A 1 210 ? 0.562 1.978 -9.250 1.00 85.12 210 SER A N 1
ATOM 1596 C CA . SER A 1 210 ? -0.500 2.895 -8.814 1.00 85.12 210 SER A CA 1
ATOM 1597 C C . SER A 1 210 ? 0.056 4.276 -8.450 1.00 85.12 210 SER A C 1
ATOM 1599 O O . SER A 1 210 ? -0.438 5.295 -8.922 1.00 85.12 210 SER A O 1
ATOM 1601 N N . SER A 1 211 ? 1.145 4.332 -7.678 1.00 85.75 211 SER A N 1
ATOM 1602 C CA . SER A 1 211 ? 1.789 5.584 -7.254 1.00 85.75 211 SER A CA 1
ATOM 1603 C C . SER A 1 211 ? 2.236 6.458 -8.428 1.00 85.75 211 SER A C 1
ATOM 1605 O O . SER A 1 211 ? 2.187 7.683 -8.320 1.00 85.75 211 SER A O 1
ATOM 1607 N N . ARG A 1 212 ? 2.651 5.848 -9.550 1.00 81.81 212 ARG A N 1
ATOM 1608 C CA . ARG A 1 212 ? 2.972 6.570 -10.791 1.00 81.81 212 ARG A CA 1
ATOM 1609 C C . ARG A 1 212 ? 1.723 7.110 -11.480 1.00 81.81 212 ARG A C 1
ATOM 1611 O O . ARG A 1 212 ? 1.759 8.240 -11.946 1.00 81.81 212 ARG A O 1
ATOM 1618 N N . ALA A 1 213 ? 0.641 6.332 -11.522 1.00 82.06 213 ALA A N 1
ATOM 1619 C CA . ALA A 1 213 ? -0.610 6.738 -12.162 1.00 82.06 213 ALA A CA 1
ATOM 1620 C C . ALA A 1 213 ? -1.239 7.976 -11.494 1.00 82.06 213 ALA A C 1
ATOM 1622 O O . ALA A 1 213 ? -1.692 8.875 -12.194 1.00 82.06 213 ALA A O 1
ATOM 1623 N N . PHE A 1 214 ? -1.209 8.064 -10.158 1.00 83.50 214 PHE A N 1
ATOM 1624 C CA . PHE A 1 214 ? -1.779 9.206 -9.420 1.00 83.50 214 PHE A CA 1
ATOM 1625 C C . PHE A 1 214 ? -0.816 10.383 -9.208 1.00 83.50 214 PHE A C 1
ATOM 1627 O O . PHE A 1 214 ? -1.255 11.425 -8.728 1.00 83.50 214 PHE A O 1
ATOM 1634 N N . ASN A 1 215 ? 0.485 10.221 -9.490 1.00 81.50 215 ASN A N 1
ATOM 1635 C CA . ASN A 1 215 ? 1.538 11.218 -9.228 1.00 81.50 215 ASN A CA 1
ATOM 1636 C C . ASN A 1 215 ? 1.440 11.879 -7.828 1.00 81.50 215 ASN A C 1
ATOM 1638 O O . ASN A 1 215 ? 1.611 13.086 -7.659 1.00 81.50 215 ASN A O 1
ATOM 1642 N N . ASN A 1 216 ? 1.103 11.082 -6.810 1.00 84.56 216 ASN A N 1
ATOM 1643 C CA . ASN A 1 216 ? 0.756 11.572 -5.479 1.00 84.56 216 ASN A CA 1
ATOM 1644 C C . ASN A 1 216 ? 1.920 11.348 -4.495 1.00 84.56 216 ASN A C 1
ATOM 1646 O O . ASN A 1 216 ? 2.417 10.227 -4.336 1.00 84.56 216 ASN A O 1
ATOM 1650 N N . SER A 1 217 ? 2.356 12.413 -3.817 1.00 82.25 217 SER A N 1
ATOM 1651 C CA . SER A 1 217 ? 3.495 12.386 -2.889 1.00 82.25 217 SER A CA 1
ATOM 1652 C C . SER A 1 217 ? 3.220 11.592 -1.606 1.00 82.25 217 SER A C 1
ATOM 1654 O O . SER A 1 217 ? 4.126 10.924 -1.109 1.00 82.25 217 SER A O 1
ATOM 1656 N N . TYR A 1 218 ? 1.981 11.595 -1.103 1.00 86.19 218 TYR A N 1
ATOM 1657 C CA . TYR A 1 218 ? 1.572 10.807 0.063 1.00 86.19 218 TYR A CA 1
ATOM 1658 C C . TYR A 1 218 ? 1.572 9.307 -0.250 1.00 86.19 218 TYR A C 1
ATOM 1660 O O . TYR A 1 218 ? 2.183 8.531 0.489 1.00 86.19 218 TYR A O 1
ATOM 1668 N N . ILE A 1 219 ? 1.000 8.903 -1.394 1.00 86.31 219 ILE A N 1
ATOM 1669 C CA . ILE A 1 219 ? 1.091 7.514 -1.877 1.00 86.31 219 ILE A CA 1
ATOM 1670 C C . ILE A 1 219 ? 2.563 7.127 -2.040 1.00 86.31 219 ILE A C 1
ATOM 1672 O O . ILE A 1 219 ? 2.988 6.115 -1.493 1.00 86.31 219 ILE A O 1
ATOM 1676 N N . SER A 1 220 ? 3.369 7.965 -2.699 1.00 85.94 220 SER A N 1
ATOM 1677 C CA . SER A 1 220 ? 4.806 7.715 -2.882 1.00 85.94 220 SER A CA 1
ATOM 1678 C C . SER A 1 220 ? 5.542 7.528 -1.545 1.00 85.94 220 SER A C 1
ATOM 1680 O O . SER A 1 220 ? 6.409 6.662 -1.431 1.00 85.94 220 SER A O 1
ATOM 1682 N N . GLY A 1 221 ? 5.172 8.291 -0.510 1.00 86.06 221 GLY A N 1
ATOM 1683 C CA . GLY A 1 221 ? 5.660 8.126 0.860 1.00 86.06 221 GLY A CA 1
ATOM 1684 C C . GLY A 1 221 ? 5.290 6.769 1.467 1.00 86.06 221 GLY A C 1
ATOM 1685 O O . GLY A 1 221 ? 6.175 6.057 1.942 1.00 86.06 221 GLY A O 1
ATOM 1686 N N . LEU A 1 222 ? 4.016 6.368 1.388 1.00 90.00 222 LEU A N 1
ATOM 1687 C CA . LEU A 1 222 ? 3.546 5.060 1.865 1.00 90.00 222 LEU A CA 1
ATOM 1688 C C . LEU A 1 222 ? 4.204 3.893 1.115 1.00 90.00 222 LEU A C 1
ATOM 1690 O O . LEU A 1 222 ? 4.592 2.907 1.740 1.00 90.00 222 LEU A O 1
ATOM 1694 N N . VAL A 1 223 ? 4.388 4.003 -0.205 1.00 89.62 223 VAL A N 1
ATOM 1695 C CA . VAL A 1 223 ? 5.083 2.985 -1.009 1.00 89.62 223 VAL A CA 1
ATOM 1696 C C . VAL A 1 223 ? 6.554 2.884 -0.612 1.00 89.62 223 VAL A C 1
ATOM 1698 O O . VAL A 1 223 ? 7.053 1.775 -0.433 1.00 89.62 223 VAL A O 1
ATOM 1701 N N . ASN A 1 224 ? 7.244 4.007 -0.404 1.00 87.44 224 ASN A N 1
ATOM 1702 C CA . ASN A 1 224 ? 8.623 4.000 0.089 1.00 87.44 224 ASN A CA 1
ATOM 1703 C C . ASN A 1 224 ? 8.734 3.390 1.494 1.00 87.44 224 ASN A C 1
ATOM 1705 O O . ASN A 1 224 ? 9.651 2.605 1.737 1.00 87.44 224 ASN A O 1
ATOM 1709 N N . PHE A 1 225 ? 7.790 3.683 2.395 1.00 90.50 225 PHE A N 1
ATOM 1710 C CA . PHE A 1 225 ? 7.746 3.065 3.720 1.00 90.50 225 PHE A CA 1
ATOM 1711 C C . PHE A 1 225 ? 7.526 1.550 3.623 1.00 90.50 225 PHE A C 1
ATOM 1713 O O . PHE A 1 225 ? 8.279 0.781 4.214 1.00 90.50 225 PHE A O 1
ATOM 1720 N N . TYR A 1 226 ? 6.554 1.109 2.817 1.00 91.06 226 TYR A N 1
ATOM 1721 C CA . TYR A 1 226 ? 6.284 -0.308 2.565 1.00 91.06 226 TYR A CA 1
ATOM 1722 C C . TYR A 1 226 ? 7.519 -1.031 2.006 1.00 91.06 226 TYR A C 1
ATOM 1724 O O . TYR A 1 226 ? 7.911 -2.080 2.511 1.00 91.06 226 TYR A O 1
ATOM 1732 N N . LEU A 1 227 ? 8.190 -0.440 1.011 1.00 88.69 227 LEU A N 1
ATOM 1733 C CA . LEU A 1 227 ? 9.428 -0.967 0.430 1.00 88.69 227 LEU A CA 1
ATOM 1734 C C . LEU A 1 227 ? 10.570 -1.067 1.449 1.00 88.69 227 LEU A C 1
ATOM 1736 O O . LEU A 1 227 ? 11.316 -2.044 1.417 1.00 88.69 227 LEU A O 1
ATOM 1740 N N . HIS A 1 228 ? 10.713 -0.089 2.345 1.00 87.12 228 HIS A N 1
ATOM 1741 C CA . HIS A 1 228 ? 11.750 -0.104 3.376 1.00 87.12 228 HIS A CA 1
ATOM 1742 C C . HIS A 1 228 ? 11.442 -1.111 4.498 1.00 87.12 228 HIS A C 1
ATOM 1744 O O . HIS A 1 228 ? 12.332 -1.829 4.958 1.00 87.12 228 HIS A O 1
ATOM 1750 N N . ALA A 1 229 ? 10.170 -1.247 4.879 1.00 87.44 229 ALA A N 1
ATOM 1751 C CA . ALA A 1 229 ? 9.721 -2.294 5.788 1.00 87.44 229 ALA A CA 1
ATOM 1752 C C . ALA A 1 229 ? 9.985 -3.692 5.193 1.00 87.44 229 ALA A C 1
ATOM 1754 O O . ALA A 1 229 ? 10.501 -4.562 5.890 1.00 87.44 229 ALA A O 1
ATOM 1755 N N . LEU A 1 230 ? 9.737 -3.893 3.890 1.00 86.69 230 LEU A N 1
ATOM 1756 C CA . LEU A 1 230 ? 10.124 -5.122 3.186 1.00 86.69 230 LEU A CA 1
ATOM 1757 C C . LEU A 1 230 ? 11.642 -5.337 3.146 1.00 86.69 230 LEU A C 1
ATOM 1759 O O . LEU A 1 230 ? 12.090 -6.451 3.397 1.00 86.69 230 LEU A O 1
ATOM 1763 N N . GLU A 1 231 ? 12.432 -4.300 2.861 1.00 86.56 231 GLU A N 1
ATOM 1764 C CA . GLU A 1 231 ? 13.901 -4.366 2.812 1.00 86.56 231 GLU A CA 1
ATOM 1765 C C . GLU A 1 231 ? 14.511 -4.863 4.131 1.00 86.56 231 GLU A C 1
ATOM 1767 O O . GLU A 1 231 ? 15.441 -5.667 4.105 1.00 86.56 231 GLU A O 1
ATOM 1772 N N . LYS A 1 232 ? 13.957 -4.443 5.277 1.00 85.62 232 LYS A N 1
ATOM 1773 C CA . LYS A 1 232 ? 14.387 -4.899 6.609 1.00 85.62 232 LYS A CA 1
ATOM 1774 C C . LYS A 1 232 ? 14.242 -6.417 6.803 1.00 85.62 232 LYS A C 1
ATOM 1776 O O . LYS A 1 232 ? 14.977 -6.995 7.599 1.00 85.62 232 LYS A O 1
ATOM 1781 N N . HIS A 1 233 ? 13.308 -7.055 6.094 1.00 81.81 233 HIS A N 1
ATOM 1782 C CA . HIS A 1 233 ? 13.059 -8.500 6.155 1.00 81.81 233 HIS A CA 1
ATOM 1783 C C . HIS A 1 233 ? 13.672 -9.281 4.977 1.00 81.81 233 HIS A C 1
ATOM 1785 O O . HIS A 1 233 ? 14.052 -10.435 5.149 1.00 81.81 233 HIS A O 1
ATOM 1791 N N . ASP A 1 234 ? 13.788 -8.671 3.795 1.00 79.31 234 ASP A N 1
ATOM 1792 C CA . ASP A 1 234 ? 14.438 -9.235 2.607 1.00 79.31 234 ASP A CA 1
ATOM 1793 C C . ASP A 1 234 ? 15.155 -8.124 1.809 1.00 79.31 234 ASP A C 1
ATOM 1795 O O . ASP A 1 234 ? 14.537 -7.451 0.969 1.00 79.31 234 ASP A O 1
ATOM 1799 N N . PRO A 1 235 ? 16.480 -7.959 1.993 1.00 76.12 235 PRO A N 1
ATOM 1800 C CA . PRO A 1 235 ? 17.272 -6.959 1.275 1.00 76.12 235 PRO A CA 1
ATOM 1801 C C . PRO A 1 235 ? 17.208 -7.080 -0.259 1.00 76.12 235 PRO A C 1
ATOM 1803 O O . PRO A 1 235 ? 17.409 -6.090 -0.968 1.00 76.12 235 PRO A O 1
ATOM 1806 N N . SER A 1 236 ? 16.880 -8.263 -0.803 1.00 69.94 236 SER A N 1
ATOM 1807 C CA . SER A 1 236 ? 16.792 -8.484 -2.255 1.00 69.94 236 SER A CA 1
ATOM 1808 C C . SER A 1 236 ? 15.584 -7.799 -2.909 1.00 69.94 236 SER A C 1
ATOM 1810 O O . SER A 1 236 ? 15.575 -7.591 -4.128 1.00 69.94 236 SER A O 1
ATOM 1812 N N . VAL A 1 237 ? 14.568 -7.416 -2.120 1.00 69.62 237 VAL A N 1
ATOM 1813 C CA . VAL A 1 237 ? 13.375 -6.699 -2.601 1.00 69.62 237 VAL A CA 1
ATOM 1814 C C . VAL A 1 237 ? 13.773 -5.374 -3.244 1.00 69.62 237 VAL A C 1
ATOM 1816 O O . VAL A 1 237 ? 13.381 -5.093 -4.381 1.00 69.62 237 VAL A O 1
ATOM 1819 N N . ARG A 1 238 ? 14.613 -4.583 -2.565 1.00 62.38 238 ARG A N 1
ATOM 1820 C CA . ARG A 1 238 ? 15.041 -3.267 -3.054 1.00 62.38 238 ARG A CA 1
ATOM 1821 C C . ARG A 1 238 ? 15.902 -3.379 -4.309 1.00 62.38 238 ARG A C 1
ATOM 1823 O O . ARG A 1 238 ? 15.709 -2.602 -5.241 1.00 62.38 238 ARG A O 1
ATOM 1830 N N . THR A 1 239 ? 16.794 -4.371 -4.378 1.00 57.31 239 THR A N 1
ATOM 1831 C CA . THR A 1 239 ? 17.695 -4.593 -5.526 1.00 57.31 239 THR A CA 1
ATOM 1832 C C . THR A 1 239 ? 16.972 -5.021 -6.803 1.00 57.31 239 THR A C 1
ATOM 1834 O O . THR A 1 239 ? 17.550 -4.910 -7.884 1.00 57.31 239 THR A O 1
ATOM 1837 N N . ARG A 1 240 ? 15.739 -5.538 -6.700 1.00 57.38 240 ARG A N 1
ATOM 1838 C CA . ARG A 1 240 ? 14.909 -5.920 -7.855 1.00 57.38 240 ARG A CA 1
ATOM 1839 C C . ARG A 1 240 ? 13.882 -4.846 -8.206 1.00 57.38 240 ARG A C 1
ATOM 1841 O O . ARG A 1 240 ? 13.807 -4.462 -9.366 1.00 57.38 240 ARG A O 1
ATOM 1848 N N . LEU A 1 241 ? 13.168 -4.287 -7.228 1.00 55.22 241 LEU A N 1
ATOM 1849 C CA . LEU A 1 241 ? 12.143 -3.271 -7.501 1.00 55.22 241 LEU A CA 1
ATOM 1850 C C . LEU A 1 241 ? 12.732 -1.917 -7.935 1.00 55.22 241 LEU A C 1
ATOM 1852 O O . LEU A 1 241 ? 12.115 -1.230 -8.744 1.00 55.22 241 LEU A O 1
ATOM 1856 N N . ARG A 1 242 ? 13.963 -1.561 -7.523 1.00 54.38 242 ARG A N 1
ATOM 1857 C CA . ARG A 1 242 ? 14.675 -0.404 -8.110 1.00 54.38 242 ARG A CA 1
ATOM 1858 C C . ARG A 1 242 ? 15.078 -0.602 -9.576 1.00 54.38 242 ARG A C 1
ATOM 1860 O O . ARG A 1 242 ? 15.205 0.398 -10.275 1.00 54.38 242 ARG A O 1
ATOM 1867 N N . ARG A 1 243 ? 15.232 -1.837 -10.082 1.00 50.88 243 ARG A N 1
ATOM 1868 C CA . ARG A 1 243 ? 15.519 -2.068 -11.520 1.00 50.88 243 ARG A CA 1
ATOM 1869 C C . ARG A 1 243 ? 14.332 -1.705 -12.411 1.00 50.88 243 ARG A C 1
ATOM 1871 O O . ARG A 1 243 ? 14.531 -1.288 -13.542 1.00 50.88 243 ARG A O 1
ATOM 1878 N N . GLU A 1 244 ? 13.117 -1.806 -11.875 1.00 46.94 244 GLU A N 1
ATOM 1879 C CA . GLU A 1 244 ? 11.869 -1.372 -12.520 1.00 46.94 244 GLU A CA 1
ATOM 1880 C C . GLU A 1 244 ? 11.598 0.142 -12.293 1.00 46.94 244 GLU A C 1
ATOM 1882 O O . GLU A 1 244 ? 10.606 0.686 -12.788 1.00 46.94 244 GLU A O 1
ATOM 1887 N N . ALA A 1 245 ? 12.461 0.846 -11.539 1.00 43.50 245 ALA A N 1
ATOM 1888 C CA . ALA A 1 245 ? 12.253 2.220 -11.075 1.00 43.50 245 ALA A CA 1
ATOM 1889 C C . ALA A 1 245 ? 13.541 3.068 -10.998 1.00 43.50 245 ALA A C 1
ATOM 1891 O O . ALA A 1 245 ? 13.956 3.468 -9.911 1.00 43.50 245 ALA A O 1
ATOM 1892 N N . GLY A 1 246 ? 14.123 3.383 -12.163 1.00 51.38 246 GLY A N 1
ATOM 1893 C CA . GLY A 1 246 ? 14.697 4.704 -12.499 1.00 51.38 246 GLY A CA 1
ATOM 1894 C C . GLY A 1 246 ? 15.794 5.326 -11.619 1.00 51.38 246 GLY A C 1
ATOM 1895 O O . GLY A 1 246 ? 16.168 6.467 -11.852 1.00 51.38 246 GLY A O 1
ATOM 1896 N N . ASN A 1 247 ? 16.334 4.642 -10.612 1.00 60.47 247 ASN A N 1
ATOM 1897 C CA . ASN A 1 247 ? 17.291 5.257 -9.695 1.00 60.47 247 ASN A CA 1
ATOM 1898 C C . ASN A 1 247 ? 18.720 5.109 -10.242 1.00 60.47 247 ASN A C 1
ATOM 1900 O O . ASN A 1 247 ? 19.347 4.069 -10.031 1.00 60.47 247 ASN A O 1
ATOM 1904 N N . TRP A 1 248 ? 19.205 6.147 -10.937 1.00 71.00 248 TRP A N 1
ATOM 1905 C CA . TRP A 1 248 ? 20.468 6.211 -11.699 1.00 71.00 248 TRP A CA 1
ATOM 1906 C C . TRP A 1 248 ? 21.602 5.354 -11.110 1.00 71.00 248 TRP A C 1
ATOM 1908 O O . TRP A 1 248 ? 22.037 4.389 -11.741 1.00 71.00 248 TRP A O 1
ATOM 1918 N N . GLY A 1 249 ? 22.008 5.636 -9.868 1.00 59.09 249 GLY A N 1
ATOM 1919 C CA . GLY A 1 249 ? 23.132 4.979 -9.188 1.00 59.09 249 GLY A CA 1
ATOM 1920 C C . GLY A 1 249 ? 22.947 3.513 -8.771 1.00 59.09 249 GLY A C 1
ATOM 1921 O O . GLY A 1 249 ? 23.879 2.941 -8.231 1.00 59.09 249 GLY A O 1
ATOM 1922 N N . VAL A 1 250 ? 21.781 2.879 -8.970 1.00 56.97 250 VAL A N 1
ATOM 1923 C CA . VAL A 1 250 ? 21.508 1.497 -8.485 1.00 56.97 250 VAL A CA 1
ATOM 1924 C C . VAL A 1 250 ? 20.987 0.572 -9.594 1.00 56.97 250 VAL A C 1
ATOM 1926 O O . VAL A 1 250 ? 20.560 -0.555 -9.347 1.00 56.97 250 VAL A O 1
ATOM 1929 N N . ALA A 1 251 ? 20.990 1.036 -10.840 1.00 63.09 251 ALA A N 1
ATOM 1930 C CA . ALA A 1 251 ? 20.522 0.244 -11.967 1.00 63.09 251 ALA A CA 1
ATOM 1931 C C . ALA A 1 251 ? 21.554 -0.829 -12.380 1.00 63.09 251 ALA A C 1
ATOM 1933 O O . ALA A 1 251 ? 22.764 -0.609 -12.289 1.00 63.09 251 ALA A O 1
ATOM 1934 N N . GLY A 1 252 ? 21.069 -1.994 -12.820 1.00 70.44 252 GLY A N 1
ATOM 1935 C CA . GLY A 1 252 ? 21.867 -3.208 -13.015 1.00 70.44 252 GLY A CA 1
ATOM 1936 C C . GLY A 1 252 ? 22.956 -3.154 -14.096 1.00 70.44 252 GLY A C 1
ATOM 1937 O O . GLY A 1 252 ? 23.170 -2.144 -14.771 1.00 70.44 252 GLY A O 1
ATOM 1938 N N . GLU A 1 253 ? 23.650 -4.286 -14.241 1.00 76.25 253 GLU A N 1
ATOM 1939 C CA . GLU A 1 253 ? 24.723 -4.535 -15.218 1.00 76.25 253 GLU A CA 1
ATOM 1940 C C . GLU A 1 253 ? 24.301 -4.193 -16.654 1.00 76.25 253 GLU A C 1
ATOM 1942 O O . GLU A 1 253 ? 25.078 -3.632 -17.425 1.00 76.25 253 GLU A O 1
ATOM 1947 N N . GLU A 1 254 ? 23.033 -4.450 -16.977 1.00 76.12 254 GLU A N 1
ATOM 1948 C CA . GLU A 1 254 ? 22.385 -4.197 -18.262 1.00 76.12 254 GLU A CA 1
ATOM 1949 C C . GLU A 1 254 ? 22.360 -2.717 -18.697 1.00 76.12 254 GLU A C 1
ATOM 1951 O O . GLU A 1 254 ? 22.032 -2.416 -19.846 1.00 76.12 254 GLU A O 1
ATOM 1956 N N . TYR A 1 255 ? 22.743 -1.807 -17.796 1.00 83.81 255 TYR A N 1
ATOM 1957 C CA . TYR A 1 255 ? 22.843 -0.365 -18.016 1.00 83.81 255 TYR A CA 1
ATOM 1958 C C . TYR A 1 255 ? 24.281 0.173 -17.964 1.00 83.81 255 TYR A C 1
ATOM 1960 O O . TYR A 1 255 ? 24.471 1.379 -18.116 1.00 83.81 255 TYR A O 1
ATOM 1968 N N . LYS A 1 256 ? 25.308 -0.681 -17.812 1.00 87.25 256 LYS A N 1
ATOM 1969 C CA . LYS A 1 256 ? 26.721 -0.258 -17.936 1.00 87.25 256 LYS A CA 1
ATOM 1970 C C . LYS A 1 256 ? 27.046 0.343 -19.308 1.00 87.25 256 LYS A C 1
ATOM 1972 O O . LYS A 1 256 ? 27.966 1.143 -19.412 1.00 87.25 256 LYS A O 1
ATOM 1977 N N . MET A 1 257 ? 26.263 -0.006 -20.333 1.00 87.94 257 MET A N 1
ATOM 1978 C CA . MET A 1 257 ? 26.329 0.589 -21.677 1.00 87.94 257 MET A CA 1
ATOM 1979 C C . MET A 1 257 ? 25.844 2.050 -21.716 1.00 87.94 257 MET A C 1
ATOM 1981 O O . MET A 1 257 ? 26.105 2.756 -22.680 1.00 87.94 257 MET A O 1
ATOM 1985 N N . ILE A 1 258 ? 25.125 2.506 -20.682 1.00 90.38 258 ILE A N 1
ATOM 1986 C CA . ILE A 1 258 ? 24.648 3.887 -20.549 1.00 90.38 258 ILE A CA 1
ATOM 1987 C C . ILE A 1 258 ? 25.631 4.705 -19.716 1.00 90.38 258 ILE A C 1
ATOM 1989 O O . ILE A 1 258 ? 26.138 5.720 -20.174 1.00 90.38 258 ILE A O 1
ATOM 1993 N N . ALA A 1 259 ? 25.953 4.256 -18.511 1.00 88.62 259 ALA A N 1
ATOM 1994 C CA . ALA A 1 259 ? 27.000 4.859 -17.693 1.00 88.62 259 ALA A CA 1
ATOM 1995 C C . ALA A 1 259 ? 27.518 3.808 -16.709 1.00 88.62 259 ALA A C 1
ATOM 1997 O O . ALA A 1 259 ? 26.778 2.887 -16.338 1.00 88.62 259 ALA A O 1
ATOM 1998 N N . SER A 1 260 ? 28.780 3.910 -16.282 1.00 86.94 260 SER A N 1
ATOM 1999 C CA . SER A 1 260 ? 29.315 2.932 -15.334 1.00 86.94 260 SER A CA 1
ATOM 2000 C C . SER A 1 260 ? 28.580 3.030 -13.991 1.00 86.94 260 SER A C 1
ATOM 2002 O O . SER A 1 260 ? 27.895 4.009 -13.695 1.00 86.94 260 SER A O 1
ATOM 2004 N N . TYR A 1 261 ? 28.676 1.998 -13.148 1.00 83.00 261 TYR A N 1
ATOM 2005 C CA . TYR A 1 261 ? 28.114 2.085 -11.795 1.00 83.00 261 TYR A CA 1
ATOM 2006 C C . TYR A 1 261 ? 28.686 3.295 -11.037 1.00 83.00 261 TYR A C 1
ATOM 2008 O O . TYR A 1 261 ? 27.920 4.077 -10.480 1.00 83.00 261 TYR A O 1
ATOM 2016 N N . LYS A 1 262 ? 30.006 3.497 -11.133 1.00 85.31 262 LYS A N 1
ATOM 2017 C CA . LYS A 1 262 ? 30.726 4.603 -10.502 1.00 85.31 262 LYS A CA 1
ATOM 2018 C C . LYS A 1 262 ? 30.221 5.971 -10.972 1.00 85.31 262 LYS A C 1
ATOM 2020 O O . LYS A 1 262 ? 29.859 6.781 -10.131 1.00 85.31 262 LYS A O 1
ATOM 2025 N N . ASP A 1 263 ? 30.111 6.206 -12.283 1.00 89.75 263 ASP A N 1
ATOM 2026 C CA . ASP A 1 263 ? 29.645 7.506 -12.808 1.00 89.75 263 ASP A CA 1
ATOM 2027 C C . ASP A 1 263 ? 28.230 7.843 -12.317 1.00 89.75 263 ASP A C 1
ATOM 2029 O O . ASP A 1 263 ? 27.912 8.998 -12.042 1.00 89.75 263 ASP A O 1
ATOM 2033 N N . ARG A 1 264 ? 27.367 6.825 -12.199 1.00 89.62 264 ARG A N 1
ATOM 2034 C CA . ARG A 1 264 ? 25.971 6.994 -11.779 1.00 89.62 264 ARG A CA 1
ATOM 2035 C C . ARG A 1 264 ? 25.821 7.183 -10.271 1.00 89.62 264 ARG A C 1
ATOM 2037 O O . ARG A 1 264 ? 24.895 7.864 -9.832 1.00 89.62 264 ARG A O 1
ATOM 2044 N N . GLU A 1 265 ? 26.710 6.585 -9.485 1.00 84.00 265 GLU A N 1
ATOM 2045 C CA . GLU A 1 265 ? 26.829 6.817 -8.045 1.00 84.00 265 GLU A CA 1
ATOM 2046 C C . GLU A 1 265 ? 27.375 8.226 -7.769 1.00 84.00 265 GLU A C 1
ATOM 2048 O O . GLU A 1 265 ? 26.750 8.984 -7.026 1.00 84.00 265 GLU A O 1
ATOM 2053 N N . GLU A 1 266 ? 28.451 8.630 -8.454 1.00 90.31 266 GLU A N 1
ATOM 2054 C CA . GLU A 1 266 ? 29.006 9.988 -8.400 1.00 90.31 266 GLU A CA 1
ATOM 2055 C C . GLU A 1 266 ? 27.976 11.044 -8.828 1.00 90.31 266 GLU A C 1
ATOM 2057 O O . GLU A 1 266 ? 27.798 12.042 -8.131 1.00 90.31 266 GLU A O 1
ATOM 2062 N N . ASP A 1 267 ? 27.227 10.809 -9.910 1.00 91.50 267 ASP A N 1
ATOM 2063 C CA . ASP A 1 267 ? 26.113 11.669 -10.325 1.00 91.50 267 ASP A CA 1
ATOM 2064 C C . ASP A 1 267 ? 24.994 11.739 -9.277 1.00 91.50 267 ASP A C 1
ATOM 2066 O O . ASP A 1 267 ? 24.432 12.810 -9.045 1.00 91.50 267 ASP A O 1
ATOM 2070 N N . GLY A 1 268 ? 24.656 10.612 -8.643 1.00 84.62 268 GLY A N 1
ATOM 2071 C CA . GLY A 1 268 ? 23.623 10.548 -7.610 1.00 84.62 268 GLY A CA 1
ATOM 2072 C C . GLY A 1 268 ? 23.992 11.342 -6.355 1.00 84.62 268 GLY A C 1
ATOM 2073 O O . GLY A 1 268 ? 23.132 12.012 -5.785 1.00 84.62 268 GLY A O 1
ATOM 2074 N N . VAL A 1 269 ? 25.270 11.310 -5.963 1.00 86.88 269 VAL A N 1
ATOM 2075 C CA . VAL A 1 269 ? 25.821 12.100 -4.850 1.00 86.88 269 VAL A CA 1
ATOM 2076 C C . VAL A 1 269 ? 25.957 13.577 -5.231 1.00 86.88 269 VAL A C 1
ATOM 2078 O O . VAL A 1 269 ? 25.580 14.453 -4.457 1.00 86.88 269 VAL A O 1
ATOM 2081 N N . LYS A 1 270 ? 26.477 13.875 -6.427 1.00 93.69 270 LYS A N 1
ATOM 2082 C CA . LYS A 1 270 ? 26.764 15.246 -6.872 1.00 93.69 270 LYS A CA 1
ATOM 2083 C C . LYS A 1 270 ? 25.506 16.042 -7.231 1.00 93.69 270 LYS A C 1
ATOM 2085 O O . LYS A 1 270 ? 25.461 17.259 -7.034 1.00 93.69 270 LYS A O 1
ATOM 2090 N N . TYR A 1 271 ? 24.486 15.367 -7.753 1.00 91.56 271 TYR A N 1
ATOM 2091 C CA . TYR A 1 271 ? 23.227 15.965 -8.185 1.00 91.56 271 TYR A CA 1
ATOM 2092 C C . TYR A 1 271 ? 22.039 15.320 -7.446 1.00 91.56 271 TYR A C 1
ATOM 2094 O O . TYR A 1 271 ? 21.234 14.632 -8.074 1.00 91.56 271 TYR A O 1
ATOM 2102 N N . PRO A 1 272 ? 21.874 15.520 -6.123 1.00 82.88 272 PRO A N 1
ATOM 2103 C CA . PRO A 1 272 ? 20.842 14.829 -5.341 1.00 82.88 272 PRO A CA 1
ATOM 2104 C C . PRO A 1 272 ? 19.408 15.200 -5.758 1.00 82.88 272 PRO A C 1
ATOM 2106 O O . PRO A 1 272 ? 18.471 14.450 -5.499 1.00 82.88 272 PRO A O 1
ATOM 2109 N N . LYS A 1 273 ? 19.225 16.330 -6.455 1.00 83.31 273 LYS A N 1
ATOM 2110 C CA . LYS A 1 273 ? 17.973 16.702 -7.128 1.00 83.31 273 LYS A CA 1
ATOM 2111 C C . LYS A 1 273 ? 18.018 16.190 -8.570 1.00 83.31 273 LYS A C 1
ATOM 2113 O O . LYS A 1 273 ? 18.242 16.979 -9.490 1.00 83.31 273 LYS A O 1
ATOM 2118 N N . ASN A 1 274 ? 17.867 14.877 -8.758 1.00 86.00 274 ASN A N 1
ATOM 2119 C CA . ASN A 1 274 ? 17.877 14.241 -10.079 1.00 86.00 274 ASN A CA 1
ATOM 2120 C C . ASN A 1 274 ? 16.579 13.506 -10.438 1.00 86.00 274 ASN A C 1
ATOM 2122 O O . ASN A 1 274 ? 15.777 13.144 -9.582 1.00 86.00 274 ASN A O 1
ATOM 2126 N N . SER A 1 275 ? 16.414 13.298 -11.741 1.00 79.19 275 SER A N 1
ATOM 2127 C CA . SER A 1 275 ? 15.490 12.352 -12.357 1.00 79.19 275 SER A CA 1
ATOM 2128 C C . SER A 1 275 ? 16.261 11.560 -13.408 1.00 79.19 275 SER A C 1
ATOM 2130 O O . SER A 1 275 ? 17.130 12.113 -14.094 1.00 79.19 275 SER A O 1
ATOM 2132 N N . ALA A 1 276 ? 15.968 10.268 -13.529 1.00 82.56 276 ALA A N 1
ATOM 2133 C CA . ALA A 1 276 ? 16.630 9.407 -14.489 1.00 82.56 276 ALA A CA 1
ATOM 2134 C C . ALA A 1 276 ? 15.696 8.330 -15.035 1.00 82.56 276 ALA A C 1
ATOM 2136 O O . ALA A 1 276 ? 14.883 7.739 -14.325 1.00 82.56 276 ALA A O 1
ATOM 2137 N N . HIS A 1 277 ? 15.862 8.054 -16.321 1.00 79.56 277 HIS A N 1
ATOM 2138 C CA . HIS A 1 277 ? 15.131 7.028 -17.042 1.00 79.56 277 HIS A CA 1
ATOM 2139 C C . HIS A 1 277 ? 16.147 6.107 -17.698 1.00 79.56 277 HIS A C 1
ATOM 2141 O O . HIS A 1 277 ? 17.100 6.554 -18.328 1.00 79.56 277 HIS A O 1
ATOM 2147 N N . LEU A 1 278 ? 15.963 4.809 -17.499 1.00 83.56 278 LEU A N 1
ATOM 2148 C CA . LEU A 1 278 ? 16.861 3.767 -17.964 1.00 83.56 278 LEU A CA 1
ATOM 2149 C C . LEU A 1 278 ? 16.000 2.661 -18.566 1.00 83.56 278 LEU A C 1
ATOM 2151 O O . LEU A 1 278 ? 15.059 2.191 -17.928 1.00 83.56 278 LEU A O 1
ATOM 2155 N N . TRP A 1 279 ? 16.318 2.276 -19.796 1.00 82.19 279 TRP A N 1
ATOM 2156 C CA . TRP A 1 279 ? 15.666 1.204 -20.536 1.00 82.19 279 TRP A CA 1
ATOM 2157 C C . TRP A 1 279 ? 16.728 0.307 -21.172 1.00 82.19 279 TRP A C 1
ATOM 2159 O O . TRP A 1 279 ? 17.733 0.790 -21.691 1.00 82.19 279 TRP A O 1
ATOM 2169 N N . SER A 1 280 ? 16.544 -1.005 -21.082 1.00 85.38 280 SER A N 1
ATOM 2170 C CA . SER A 1 280 ? 17.448 -1.992 -21.667 1.00 85.38 280 SER A CA 1
ATOM 2171 C C . SER A 1 280 ? 16.632 -3.206 -22.086 1.00 85.38 280 SER A C 1
ATOM 2173 O O . SER A 1 280 ? 15.750 -3.651 -21.348 1.00 85.38 280 SER A O 1
ATOM 2175 N N . ARG A 1 281 ? 16.903 -3.728 -23.280 1.00 82.31 281 ARG A N 1
ATOM 2176 C CA . ARG A 1 281 ? 16.240 -4.901 -23.846 1.00 82.31 281 ARG A CA 1
ATOM 2177 C C . ARG A 1 281 ? 17.265 -5.778 -24.542 1.00 82.31 281 ARG A C 1
ATOM 2179 O O . ARG A 1 281 ? 18.126 -5.297 -25.272 1.00 82.31 281 ARG A O 1
ATOM 2186 N N . GLN A 1 282 ? 17.144 -7.078 -24.320 1.00 85.50 282 GLN A N 1
ATOM 2187 C CA . GLN A 1 282 ? 17.927 -8.098 -25.001 1.00 85.50 282 GLN A CA 1
ATOM 2188 C C . GLN A 1 282 ? 17.024 -8.812 -26.009 1.00 85.50 282 GLN A C 1
ATOM 2190 O O . GLN A 1 282 ? 15.877 -9.134 -25.695 1.00 85.50 282 GLN A O 1
ATOM 2195 N N . LEU A 1 283 ? 17.530 -9.023 -27.219 1.00 79.94 283 LEU A N 1
ATOM 2196 C CA . LEU A 1 283 ? 16.826 -9.617 -28.352 1.00 79.94 283 LEU A CA 1
ATOM 2197 C C . LEU A 1 283 ? 17.692 -10.722 -28.958 1.00 79.94 283 LEU A C 1
ATOM 2199 O O . LEU A 1 283 ? 18.905 -10.560 -29.058 1.00 79.94 283 LEU A O 1
ATOM 2203 N N . GLY A 1 284 ? 17.085 -11.829 -29.378 1.00 79.50 284 GLY A N 1
ATOM 2204 C CA . GLY A 1 284 ? 17.800 -13.003 -29.890 1.00 79.50 284 GLY A CA 1
ATOM 2205 C C . GLY A 1 284 ? 17.899 -14.140 -28.871 1.00 79.50 284 GLY A C 1
ATOM 2206 O O . GLY A 1 284 ? 17.119 -14.217 -27.923 1.00 79.50 284 GLY A O 1
ATOM 2207 N N . VAL A 1 285 ? 18.844 -15.052 -29.094 1.00 78.31 285 VAL A N 1
ATOM 2208 C CA . VAL A 1 285 ? 18.953 -16.342 -28.398 1.00 78.31 285 VAL A CA 1
ATOM 2209 C C . VAL A 1 285 ? 20.252 -16.466 -27.595 1.00 78.31 285 VAL A C 1
ATOM 2211 O O . VAL A 1 285 ? 21.184 -15.661 -27.700 1.00 78.31 285 VAL A O 1
ATOM 2214 N N . LYS A 1 286 ? 20.343 -17.508 -26.762 1.00 79.56 286 LYS A N 1
ATOM 2215 C CA . LYS A 1 286 ? 21.574 -17.831 -26.031 1.00 79.56 286 LYS A CA 1
ATOM 2216 C C . LYS A 1 286 ? 22.697 -18.126 -27.035 1.00 79.56 286 LYS A C 1
ATOM 2218 O O . LYS A 1 286 ? 22.589 -19.060 -27.817 1.00 79.56 286 LYS A O 1
ATOM 2223 N N . GLY A 1 287 ? 23.762 -17.326 -27.000 1.00 79.31 287 GLY A N 1
ATOM 2224 C CA . GLY A 1 287 ? 24.890 -17.412 -27.936 1.00 79.31 287 GLY A CA 1
ATOM 2225 C C . GLY A 1 287 ? 24.846 -16.418 -29.104 1.00 79.31 287 GLY A C 1
ATOM 2226 O O . GLY A 1 287 ? 25.905 -16.126 -29.644 1.00 79.31 287 GLY A O 1
ATOM 2227 N N . PHE A 1 288 ? 23.689 -15.838 -29.444 1.00 81.50 288 PHE A N 1
ATOM 2228 C CA . PHE A 1 288 ? 23.592 -14.732 -30.406 1.00 81.50 288 PHE A CA 1
ATOM 2229 C C . PHE A 1 288 ? 22.464 -13.771 -30.014 1.00 81.50 288 PHE A C 1
ATOM 2231 O O . PHE A 1 288 ? 21.285 -14.081 -30.196 1.00 81.50 288 PHE A O 1
ATOM 2238 N N . ASN A 1 289 ? 22.812 -12.615 -29.450 1.00 85.06 289 ASN A N 1
ATOM 2239 C CA . ASN A 1 289 ? 21.837 -11.613 -29.020 1.00 85.06 289 ASN A CA 1
ATOM 2240 C C . ASN A 1 289 ? 22.320 -10.174 -29.224 1.00 85.06 289 ASN A C 1
ATOM 2242 O O . ASN A 1 289 ? 23.490 -9.858 -29.026 1.00 85.06 289 ASN A O 1
ATOM 2246 N N . LEU A 1 290 ? 21.372 -9.304 -29.562 1.00 83.06 290 LEU A N 1
ATOM 2247 C CA . LEU A 1 290 ? 21.507 -7.856 -29.577 1.00 83.06 290 LEU A CA 1
ATOM 2248 C C . LEU A 1 290 ? 20.972 -7.308 -28.251 1.00 83.06 290 LEU A C 1
ATOM 2250 O O . LEU A 1 290 ? 19.804 -7.500 -27.911 1.00 83.06 290 LEU A O 1
ATOM 2254 N N . GLN A 1 291 ? 21.816 -6.611 -27.503 1.00 86.69 291 GLN A N 1
ATOM 2255 C CA . GLN A 1 291 ? 21.419 -5.824 -26.348 1.00 86.69 291 GLN A CA 1
ATOM 2256 C C . GLN A 1 291 ? 21.313 -4.357 -26.774 1.00 86.69 291 GLN A C 1
ATOM 2258 O O . GLN A 1 291 ? 22.275 -3.779 -27.274 1.00 86.69 291 GLN A O 1
ATOM 2263 N N . VAL A 1 292 ? 20.148 -3.753 -26.568 1.00 84.06 292 VAL A N 1
ATOM 2264 C CA . VAL A 1 292 ? 19.892 -2.328 -26.804 1.00 84.06 292 VAL A CA 1
ATOM 2265 C C . VAL A 1 292 ? 19.631 -1.686 -25.452 1.00 84.06 292 VAL A C 1
ATOM 2267 O O . VAL A 1 292 ? 18.778 -2.166 -24.708 1.00 84.06 292 VAL A O 1
ATOM 2270 N N . ALA A 1 293 ? 20.327 -0.602 -25.127 1.00 86.94 293 ALA A N 1
ATOM 2271 C CA . ALA A 1 293 ? 19.994 0.232 -23.982 1.00 86.94 293 ALA A CA 1
ATOM 2272 C C . ALA A 1 293 ? 19.848 1.694 -24.400 1.00 86.94 293 ALA A C 1
ATOM 2274 O O . ALA A 1 293 ? 20.569 2.191 -25.262 1.00 86.94 293 ALA A O 1
ATOM 2275 N N . ALA A 1 294 ? 18.944 2.393 -23.727 1.00 83.75 294 ALA A N 1
ATOM 2276 C CA . ALA A 1 294 ? 18.798 3.836 -23.794 1.00 83.75 294 ALA A CA 1
ATOM 2277 C C . ALA A 1 294 ? 18.652 4.385 -22.373 1.00 83.75 294 ALA A C 1
ATOM 2279 O O . ALA A 1 294 ? 18.062 3.749 -21.496 1.00 83.75 294 ALA A O 1
ATOM 2280 N N . GLY A 1 295 ? 19.184 5.574 -22.125 1.00 84.31 295 GLY A N 1
ATOM 2281 C CA . GLY A 1 295 ? 19.082 6.192 -20.819 1.00 84.31 295 GLY A CA 1
ATOM 2282 C C . GLY A 1 295 ? 19.254 7.694 -20.849 1.00 84.31 295 GLY A C 1
ATOM 2283 O O . GLY A 1 295 ? 19.999 8.231 -21.664 1.00 84.31 295 GLY A O 1
ATOM 2284 N N . MET A 1 296 ? 18.568 8.361 -19.930 1.00 84.56 296 MET A N 1
ATOM 2285 C CA . MET A 1 296 ? 18.630 9.799 -19.722 1.00 84.56 296 MET A CA 1
ATOM 2286 C C . MET A 1 296 ? 18.745 10.110 -18.233 1.00 84.56 296 MET A C 1
ATOM 2288 O O . MET A 1 296 ? 18.146 9.437 -17.395 1.00 84.56 296 MET A O 1
ATOM 2292 N N . PHE A 1 297 ? 19.492 11.160 -17.919 1.00 88.56 297 PHE A N 1
ATOM 2293 C CA . PHE A 1 297 ? 19.691 11.691 -16.582 1.00 88.56 297 PHE A CA 1
ATOM 2294 C C . PHE A 1 297 ? 19.630 13.213 -16.621 1.00 88.56 297 PHE A C 1
ATOM 2296 O O . PHE A 1 297 ? 20.288 13.862 -17.436 1.00 88.56 297 PHE A O 1
ATOM 2303 N N . THR A 1 298 ? 18.869 13.787 -15.699 1.00 86.00 298 THR A N 1
ATOM 2304 C CA . THR A 1 298 ? 18.820 15.227 -15.447 1.00 86.00 298 THR A CA 1
ATOM 2305 C C . THR A 1 298 ? 19.038 15.452 -13.964 1.00 86.00 298 THR A C 1
ATOM 2307 O O . THR A 1 298 ? 18.302 14.886 -13.160 1.00 86.00 298 THR A O 1
ATOM 2310 N N . GLY A 1 299 ? 20.008 16.277 -13.584 1.00 87.62 299 GLY A N 1
ATOM 2311 C CA . GLY A 1 299 ? 20.331 16.511 -12.181 1.00 87.62 299 GLY A CA 1
ATOM 2312 C C . GLY A 1 299 ? 20.814 17.927 -11.899 1.00 87.62 299 GLY A C 1
ATOM 2313 O O . GLY A 1 299 ? 21.477 18.547 -12.731 1.00 87.62 299 GLY A O 1
ATOM 2314 N N . ALA A 1 300 ? 20.501 18.428 -10.705 1.00 88.06 300 ALA A N 1
ATOM 2315 C CA . ALA A 1 300 ? 21.040 19.665 -10.150 1.00 88.06 300 ALA A CA 1
ATOM 2316 C C . ALA A 1 300 ? 21.724 19.404 -8.799 1.00 88.06 300 ALA A C 1
ATOM 2318 O O . ALA A 1 300 ? 21.253 18.588 -8.000 1.00 88.06 300 ALA A O 1
ATOM 2319 N N . SER A 1 301 ? 22.833 20.103 -8.541 1.00 92.81 301 SER A N 1
ATOM 2320 C CA . SER A 1 301 ? 23.503 20.062 -7.238 1.00 92.81 301 SER A CA 1
ATOM 2321 C C . SER A 1 301 ? 22.645 20.729 -6.162 1.00 92.81 301 SER A C 1
ATOM 2323 O O . SER A 1 301 ? 21.684 21.443 -6.467 1.00 92.81 301 SER A O 1
ATOM 2325 N N . GLU A 1 302 ? 22.980 20.532 -4.885 1.00 87.94 302 GLU A N 1
ATOM 2326 C CA . GLU A 1 302 ? 22.224 21.125 -3.771 1.00 87.94 302 GLU A CA 1
ATOM 2327 C C . GLU A 1 302 ? 22.065 22.644 -3.915 1.00 87.94 302 GLU A C 1
ATOM 2329 O O . GLU A 1 302 ? 20.950 23.161 -3.786 1.00 87.94 302 GLU A O 1
ATOM 2334 N N . SER A 1 303 ? 23.162 23.317 -4.290 1.00 90.19 303 SER A N 1
ATOM 2335 C CA . SER A 1 303 ? 23.248 24.760 -4.543 1.00 90.19 303 SER A CA 1
ATOM 2336 C C . SER A 1 303 ? 22.590 25.216 -5.851 1.00 90.19 303 SER A C 1
ATOM 2338 O O . SER A 1 303 ? 22.495 26.417 -6.095 1.00 90.19 303 SER A O 1
ATOM 2340 N N . GLY A 1 304 ? 22.179 24.292 -6.728 1.00 87.19 304 GLY A N 1
ATOM 2341 C CA . GLY A 1 304 ? 21.551 24.573 -8.025 1.00 87.19 304 GLY A CA 1
ATOM 2342 C C . GLY A 1 304 ? 22.454 25.233 -9.080 1.00 87.19 304 GLY A C 1
ATOM 2343 O O . GLY A 1 304 ? 21.999 25.433 -10.214 1.00 87.19 304 GLY A O 1
ATOM 2344 N N . LYS A 1 305 ? 23.708 25.559 -8.720 1.00 89.00 305 LYS A N 1
ATOM 2345 C CA . LYS A 1 305 ? 24.730 26.163 -9.597 1.00 89.00 305 LYS A CA 1
ATOM 2346 C C . LYS A 1 305 ? 25.246 25.177 -10.640 1.00 89.00 305 LYS A C 1
ATOM 2348 O O . LYS A 1 305 ? 25.469 25.561 -11.789 1.00 89.00 305 LYS A O 1
ATOM 2353 N N . GLU A 1 306 ? 25.402 23.916 -10.238 1.00 92.44 306 GLU A N 1
ATOM 2354 C CA . GLU A 1 306 ? 25.777 22.845 -11.151 1.00 92.44 306 GLU A CA 1
ATOM 2355 C C . GLU A 1 306 ? 24.548 22.077 -11.630 1.00 92.44 306 GLU A C 1
ATOM 2357 O O . GLU A 1 306 ? 23.676 21.715 -10.836 1.00 92.44 306 GLU A O 1
ATOM 2362 N N . ARG A 1 307 ? 24.489 21.807 -12.935 1.00 89.88 307 ARG A N 1
ATOM 2363 C CA . ARG A 1 307 ? 23.414 21.050 -13.581 1.00 89.88 307 ARG A CA 1
ATOM 2364 C C . ARG A 1 307 ? 23.998 20.129 -14.644 1.00 89.88 307 ARG A C 1
ATOM 2366 O O . ARG A 1 307 ? 24.833 20.567 -15.434 1.00 89.88 307 ARG A O 1
ATOM 2373 N N . LYS A 1 308 ? 23.532 18.884 -14.692 1.00 92.75 308 LYS A N 1
ATOM 2374 C CA . LYS A 1 308 ? 23.897 17.884 -15.702 1.00 92.75 308 LYS A CA 1
ATOM 2375 C C . LYS A 1 308 ? 22.643 17.429 -16.439 1.00 92.75 308 LYS A C 1
ATOM 2377 O O . LYS A 1 308 ? 21.648 17.076 -15.813 1.00 92.75 308 LYS A O 1
ATOM 2382 N N . ILE A 1 309 ? 22.712 17.427 -17.764 1.00 86.19 309 ILE A N 1
ATOM 2383 C CA . ILE A 1 309 ? 21.792 16.711 -18.648 1.00 86.19 309 ILE A CA 1
ATOM 2384 C C . ILE A 1 309 ? 22.649 15.715 -19.418 1.00 86.19 309 ILE A C 1
ATOM 2386 O O . ILE A 1 309 ? 23.659 16.092 -20.009 1.00 86.19 309 ILE A O 1
ATOM 2390 N N . PHE A 1 310 ? 22.266 14.450 -19.387 1.00 88.69 310 PHE A N 1
ATOM 2391 C CA . PHE A 1 310 ? 22.958 13.364 -20.057 1.00 88.69 310 PHE A CA 1
ATOM 2392 C C . PHE A 1 310 ? 21.929 12.460 -20.726 1.00 88.69 310 PHE A C 1
ATOM 2394 O O . PHE A 1 310 ? 20.903 12.139 -20.130 1.00 88.69 310 PHE A O 1
ATOM 2401 N N . GLY A 1 311 ? 22.206 12.040 -21.951 1.00 85.88 311 GLY A N 1
ATOM 2402 C CA . GLY A 1 311 ? 21.470 11.001 -22.649 1.00 85.88 311 GLY A CA 1
ATOM 2403 C C . GLY A 1 311 ? 22.454 10.114 -23.393 1.00 85.88 311 GLY A C 1
ATOM 2404 O O . GLY A 1 311 ? 23.368 10.627 -24.032 1.00 85.88 311 GLY A O 1
ATOM 2405 N N . ARG A 1 312 ? 22.276 8.796 -23.323 1.00 88.81 312 ARG A N 1
ATOM 2406 C CA . ARG A 1 312 ? 23.049 7.846 -24.125 1.00 88.81 312 ARG A CA 1
ATOM 2407 C C . ARG A 1 312 ? 22.146 6.738 -24.641 1.00 88.81 312 ARG A C 1
ATOM 2409 O O . ARG A 1 312 ? 21.258 6.274 -23.928 1.00 88.81 312 ARG A O 1
ATOM 2416 N N . ALA A 1 313 ? 22.379 6.320 -25.873 1.00 83.81 313 ALA A N 1
ATOM 2417 C CA . ALA A 1 313 ? 21.809 5.123 -26.468 1.00 83.81 313 ALA A CA 1
ATOM 2418 C C . ALA A 1 313 ? 22.965 4.259 -26.973 1.00 83.81 313 ALA A C 1
ATOM 2420 O O . ALA A 1 313 ? 23.882 4.770 -27.612 1.00 83.81 313 ALA A O 1
ATOM 2421 N N . ALA A 1 314 ? 22.942 2.971 -26.655 1.00 87.44 314 ALA A N 1
ATOM 2422 C CA . ALA A 1 314 ? 24.020 2.047 -26.971 1.00 87.44 314 ALA A CA 1
ATOM 2423 C C . ALA A 1 314 ? 23.462 0.686 -27.393 1.00 87.44 314 ALA A C 1
ATOM 2425 O O . ALA A 1 314 ? 22.471 0.195 -26.845 1.00 87.44 314 ALA A O 1
ATOM 2426 N N . THR A 1 315 ? 24.124 0.070 -28.365 1.00 85.00 315 THR A N 1
ATOM 2427 C CA . THR A 1 315 ? 23.818 -1.262 -28.883 1.00 85.00 315 THR A CA 1
ATOM 2428 C C . THR A 1 315 ? 25.057 -2.138 -28.814 1.00 85.00 315 THR A C 1
ATOM 2430 O O . THR A 1 315 ? 26.167 -1.687 -29.095 1.00 85.00 315 THR A O 1
ATOM 2433 N N . ARG A 1 316 ? 24.850 -3.396 -28.438 1.00 88.50 316 ARG A N 1
ATOM 2434 C CA . ARG A 1 316 ? 25.894 -4.390 -28.221 1.00 88.50 316 ARG A CA 1
ATOM 2435 C C . ARG A 1 316 ? 25.456 -5.722 -28.798 1.00 88.50 316 ARG A C 1
ATOM 2437 O O . ARG A 1 316 ? 24.430 -6.259 -28.386 1.00 88.50 316 ARG A O 1
ATOM 2444 N N . VAL A 1 317 ? 26.240 -6.280 -29.707 1.00 85.25 317 VAL A N 1
ATOM 2445 C CA . VAL A 1 317 ? 26.033 -7.635 -30.223 1.00 85.25 317 VAL A CA 1
ATOM 2446 C C . VAL A 1 317 ? 26.915 -8.598 -29.438 1.00 85.25 317 VAL A C 1
ATOM 2448 O O . VAL A 1 317 ? 28.128 -8.422 -29.357 1.00 85.25 317 VAL A O 1
ATOM 2451 N N . ASN A 1 318 ? 26.300 -9.628 -28.863 1.00 86.06 318 ASN A N 1
ATOM 2452 C CA . ASN A 1 318 ? 26.983 -10.754 -28.240 1.00 86.06 318 ASN A CA 1
ATOM 2453 C C . ASN A 1 318 ? 26.810 -11.981 -29.143 1.00 86.06 318 ASN A C 1
ATOM 2455 O O . ASN A 1 318 ? 25.707 -12.523 -29.223 1.00 86.06 318 ASN A O 1
ATOM 2459 N N . ALA A 1 319 ? 27.881 -12.422 -29.801 1.00 83.19 319 ALA A N 1
ATOM 2460 C CA . ALA A 1 319 ? 27.883 -13.529 -30.755 1.00 83.19 319 ALA A CA 1
ATOM 2461 C C . ALA A 1 319 ? 28.998 -14.530 -30.418 1.00 83.19 319 ALA A C 1
ATOM 2463 O O . ALA A 1 319 ? 30.172 -14.180 -30.389 1.00 83.19 319 ALA A O 1
ATOM 2464 N N . PHE A 1 320 ? 28.632 -15.784 -30.146 1.00 83.88 320 PHE A N 1
ATOM 2465 C CA . PHE A 1 320 ? 29.547 -16.912 -29.910 1.00 83.88 320 PHE A CA 1
ATOM 2466 C C . PHE A 1 320 ? 30.629 -16.669 -28.836 1.00 83.88 320 PHE A C 1
ATOM 2468 O O . PHE A 1 320 ? 31.725 -17.213 -28.909 1.00 83.88 320 PHE A O 1
ATOM 2475 N N . GLY A 1 321 ? 30.314 -15.858 -27.819 1.00 85.00 321 GLY A N 1
ATOM 2476 C CA . GLY A 1 321 ? 31.240 -15.482 -26.739 1.00 85.00 321 GLY A CA 1
ATOM 2477 C C . GLY A 1 321 ? 32.024 -14.188 -26.988 1.00 85.00 321 GLY A C 1
ATOM 2478 O O . GLY A 1 321 ? 32.653 -13.685 -26.061 1.00 85.00 321 GLY A O 1
ATOM 2479 N N . TYR A 1 322 ? 31.938 -13.614 -28.189 1.00 82.88 322 TYR A N 1
ATOM 2480 C CA . TYR A 1 322 ? 32.456 -12.287 -28.510 1.00 82.88 322 TYR A CA 1
ATOM 2481 C C . TYR A 1 322 ? 31.398 -11.215 -28.245 1.00 82.88 322 TYR A C 1
ATOM 2483 O O . TYR A 1 322 ? 30.211 -11.420 -28.503 1.00 82.88 322 TYR A O 1
ATOM 2491 N N . THR A 1 323 ? 31.844 -10.057 -27.765 1.00 85.19 323 THR A N 1
ATOM 2492 C CA . THR A 1 323 ? 31.010 -8.879 -27.511 1.00 85.19 323 THR A CA 1
ATOM 2493 C C . THR A 1 323 ? 31.541 -7.713 -28.335 1.00 85.19 323 THR A C 1
ATOM 2495 O O . THR A 1 323 ? 32.713 -7.364 -28.216 1.00 85.19 323 THR A O 1
ATOM 2498 N N . LEU A 1 324 ? 30.676 -7.105 -29.147 1.00 83.69 324 LEU A N 1
ATOM 2499 C CA . LEU A 1 324 ? 30.980 -5.943 -29.978 1.00 83.69 324 LEU A CA 1
ATOM 2500 C C . LEU A 1 324 ? 29.985 -4.821 -29.669 1.00 83.69 324 LEU A C 1
ATOM 2502 O O . LEU A 1 324 ? 28.779 -4.998 -29.845 1.00 83.69 324 LEU A O 1
ATOM 2506 N N . ASP A 1 325 ? 30.486 -3.664 -29.238 1.00 84.19 325 ASP A N 1
ATOM 2507 C CA . ASP A 1 325 ? 29.682 -2.446 -29.113 1.00 84.19 325 ASP A CA 1
ATOM 2508 C C . ASP A 1 325 ? 29.481 -1.849 -30.514 1.00 84.19 325 ASP A C 1
ATOM 2510 O O . ASP A 1 325 ? 30.412 -1.328 -31.131 1.00 84.19 325 ASP A O 1
ATOM 2514 N N . THR A 1 326 ? 28.271 -2.009 -31.057 1.00 82.38 326 THR A N 1
ATOM 2515 C CA . THR A 1 326 ? 27.976 -1.762 -32.474 1.00 82.38 326 THR A CA 1
ATOM 2516 C C . THR A 1 326 ? 27.712 -0.300 -32.773 1.00 82.38 326 THR A C 1
ATOM 2518 O O . THR A 1 326 ? 28.298 0.224 -33.709 1.00 82.38 326 THR A O 1
ATOM 2521 N N . VAL A 1 327 ? 26.865 0.367 -31.989 1.00 80.62 327 VAL A N 1
ATOM 2522 C CA . VAL A 1 327 ? 26.543 1.797 -32.125 1.00 80.62 327 VAL A CA 1
ATOM 2523 C C . VAL A 1 327 ? 26.346 2.389 -30.743 1.00 80.62 327 VAL A C 1
ATOM 2525 O O . VAL A 1 327 ? 25.591 1.846 -29.938 1.00 80.62 327 VAL A O 1
ATOM 2528 N N . GLU A 1 328 ? 26.961 3.539 -30.518 1.00 85.88 328 GLU A N 1
ATOM 2529 C CA . GLU A 1 328 ? 26.836 4.375 -29.340 1.00 85.88 328 GLU A CA 1
ATOM 2530 C C . GLU A 1 328 ? 26.564 5.826 -29.749 1.00 85.88 328 GLU A C 1
ATOM 2532 O O . GLU A 1 328 ? 27.218 6.377 -30.632 1.00 85.88 328 GLU A O 1
ATOM 2537 N N . VAL A 1 329 ? 25.615 6.460 -29.067 1.00 80.31 329 VAL A N 1
ATOM 2538 C CA . VAL A 1 329 ? 25.278 7.877 -29.203 1.00 80.31 329 VAL A CA 1
ATOM 2539 C C . VAL A 1 329 ? 25.193 8.461 -27.800 1.00 80.31 329 VAL A C 1
ATOM 2541 O O . VAL A 1 329 ? 24.322 8.061 -27.034 1.00 80.31 329 VAL A O 1
ATOM 2544 N N . GLU A 1 330 ? 26.066 9.404 -27.457 1.00 88.00 330 GLU A N 1
ATOM 2545 C CA . GLU A 1 330 ? 26.067 10.138 -26.187 1.00 88.00 330 GLU A CA 1
ATOM 2546 C C . GLU A 1 330 ? 25.854 11.636 -26.439 1.00 88.00 330 GLU A C 1
ATOM 2548 O O . GLU A 1 330 ? 26.511 12.245 -27.284 1.00 88.00 330 GLU A O 1
ATOM 2553 N N . ALA A 1 331 ? 24.974 12.249 -25.651 1.00 82.06 331 ALA A N 1
ATOM 2554 C CA . ALA A 1 331 ? 24.800 13.689 -25.547 1.00 82.06 331 ALA A CA 1
ATOM 2555 C C . ALA A 1 331 ? 24.903 14.102 -24.072 1.00 82.06 331 ALA A C 1
ATOM 2557 O O . ALA A 1 331 ? 24.078 13.724 -23.240 1.00 82.06 331 ALA A O 1
ATOM 2558 N N . LEU A 1 332 ? 25.909 14.909 -23.744 1.00 88.38 332 LEU A N 1
ATOM 2559 C CA . LEU A 1 332 ? 26.187 15.395 -22.396 1.00 88.38 332 LEU A CA 1
ATOM 2560 C C . LEU A 1 332 ? 26.262 16.924 -22.394 1.00 88.38 332 LEU A C 1
ATOM 2562 O O . LEU A 1 332 ? 26.962 17.542 -23.196 1.00 88.38 332 LEU A O 1
ATOM 2566 N N . ARG A 1 333 ? 25.586 17.544 -21.429 1.00 85.31 333 ARG A N 1
ATOM 2567 C CA . ARG A 1 333 ? 25.672 18.973 -21.140 1.00 85.31 333 ARG A CA 1
ATOM 2568 C C . ARG A 1 333 ? 25.827 19.185 -19.641 1.00 85.31 333 ARG A C 1
ATOM 2570 O O . ARG A 1 333 ? 24.949 18.810 -18.868 1.00 85.31 333 ARG A O 1
ATOM 2577 N N . ILE A 1 334 ? 26.919 19.827 -19.242 1.00 90.81 334 ILE A N 1
ATOM 2578 C CA . ILE A 1 334 ? 27.168 20.240 -17.859 1.00 90.81 334 ILE A CA 1
ATOM 2579 C C . ILE A 1 334 ? 27.245 21.763 -17.826 1.00 90.81 334 ILE A C 1
ATOM 2581 O O . ILE A 1 334 ? 27.992 22.368 -18.591 1.00 90.81 334 ILE A O 1
ATOM 2585 N N . HIS A 1 335 ? 26.469 22.375 -16.941 1.00 89.06 335 HIS A N 1
ATOM 2586 C CA . HIS A 1 335 ? 26.659 23.751 -16.502 1.00 89.06 335 HIS A CA 1
ATOM 2587 C C . HIS A 1 335 ? 27.277 23.683 -15.109 1.00 89.06 335 HIS A C 1
ATOM 2589 O O . HIS A 1 335 ? 26.652 23.108 -14.224 1.00 89.06 335 HIS A O 1
ATOM 2595 N N . ASP A 1 336 ? 28.473 24.227 -14.902 1.00 87.50 336 ASP A N 1
ATOM 2596 C CA . ASP A 1 336 ? 29.207 24.139 -13.626 1.00 87.50 336 ASP A CA 1
ATOM 2597 C C . ASP A 1 336 ? 29.478 25.511 -12.981 1.00 87.50 336 ASP A C 1
ATOM 2599 O O . ASP A 1 336 ? 30.264 25.640 -12.047 1.00 87.50 336 ASP A O 1
ATOM 2603 N N . GLY A 1 337 ? 28.805 26.554 -13.473 1.00 82.06 337 GLY A N 1
ATOM 2604 C CA . GLY A 1 337 ? 28.947 27.925 -12.984 1.00 82.06 337 GLY A CA 1
ATOM 2605 C C . GLY A 1 337 ? 30.169 28.668 -13.531 1.00 82.06 337 GLY A C 1
ATOM 2606 O O . GLY A 1 337 ? 30.153 29.895 -13.489 1.00 82.06 337 GLY A O 1
ATOM 2607 N N . SER A 1 338 ? 31.171 27.971 -14.088 1.00 85.31 338 SER A N 1
ATOM 2608 C CA . SER A 1 338 ? 32.233 28.602 -14.889 1.00 85.31 338 SER A CA 1
ATOM 2609 C C . SER A 1 338 ? 31.874 28.662 -16.375 1.00 85.31 338 SER A C 1
ATOM 2611 O O . SER A 1 338 ? 32.241 29.616 -17.051 1.00 85.31 338 SER A O 1
ATOM 2613 N N . GLY A 1 339 ? 31.075 27.713 -16.874 1.00 83.62 339 GLY A N 1
ATOM 2614 C CA . GLY A 1 339 ? 30.520 27.790 -18.222 1.00 83.62 339 GLY A CA 1
ATOM 2615 C C . GLY A 1 339 ? 29.554 26.657 -18.555 1.00 83.62 339 GLY A C 1
ATOM 2616 O O . GLY A 1 339 ? 28.984 26.006 -17.675 1.00 83.62 339 GLY A O 1
ATOM 2617 N N . VAL A 1 340 ? 29.373 26.418 -19.857 1.00 81.75 340 VAL A N 1
ATOM 2618 C CA . VAL A 1 340 ? 28.655 25.246 -20.375 1.00 81.75 340 VAL A CA 1
ATOM 2619 C C . VAL A 1 340 ? 29.633 24.357 -21.131 1.00 81.75 340 VAL A C 1
ATOM 2621 O O . VAL A 1 340 ? 30.185 24.750 -22.158 1.00 81.75 340 VAL A O 1
ATOM 2624 N N . LYS A 1 341 ? 29.792 23.128 -20.643 1.00 87.00 341 LYS A N 1
ATOM 2625 C CA . LYS A 1 341 ? 30.496 22.036 -21.318 1.00 87.00 341 LYS A CA 1
ATOM 2626 C C . LYS A 1 341 ? 29.468 21.209 -22.080 1.00 87.00 341 LYS A C 1
ATOM 2628 O O . LYS A 1 341 ? 28.530 20.687 -21.476 1.00 87.00 341 LYS A O 1
ATOM 2633 N N . LYS A 1 342 ? 29.629 21.097 -23.397 1.00 85.38 342 LYS A N 1
ATOM 2634 C CA . LYS A 1 342 ? 28.835 20.224 -24.271 1.00 85.38 342 LYS A CA 1
ATOM 2635 C C . LYS A 1 342 ? 29.734 19.121 -24.827 1.00 85.38 342 LYS A C 1
ATOM 2637 O O . LYS A 1 342 ? 30.827 19.411 -25.313 1.00 85.38 342 LYS A O 1
ATOM 2642 N N . ARG A 1 343 ? 29.245 17.886 -24.818 1.00 85.62 343 ARG A N 1
ATOM 2643 C CA . ARG A 1 343 ? 29.812 16.758 -25.556 1.00 85.62 343 ARG A CA 1
ATOM 2644 C C . ARG A 1 343 ? 2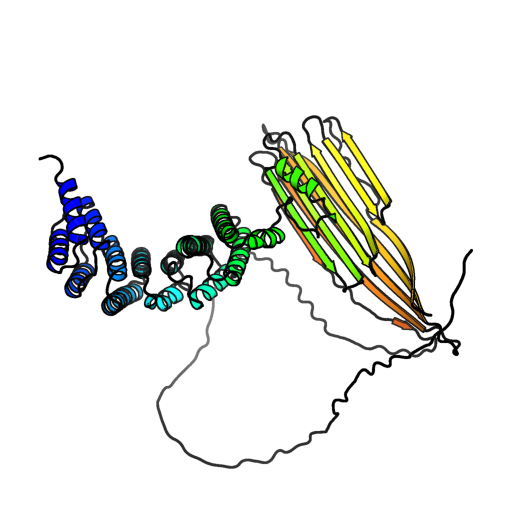8.710 16.080 -26.358 1.00 85.62 343 ARG A C 1
ATOM 2646 O O . ARG A 1 343 ? 27.652 15.782 -25.812 1.00 85.62 343 ARG A O 1
ATOM 2653 N N . VAL A 1 344 ? 28.983 15.822 -27.630 1.00 79.56 344 VAL A N 1
ATOM 2654 C CA . VAL A 1 344 ? 28.223 14.876 -28.452 1.00 79.56 344 VAL A CA 1
ATOM 2655 C C . VAL A 1 344 ? 29.217 13.869 -29.008 1.00 79.56 344 VAL A C 1
ATOM 2657 O O . VAL A 1 344 ? 30.206 14.269 -29.627 1.00 79.56 344 VAL A O 1
ATOM 2660 N N . LEU A 1 345 ? 28.969 12.587 -28.754 1.00 82.94 345 LEU A N 1
ATOM 2661 C CA . LEU A 1 345 ? 29.772 11.475 -29.244 1.00 82.94 345 LEU A CA 1
ATOM 2662 C C . LEU A 1 345 ? 28.879 10.520 -30.036 1.00 82.94 345 LEU A C 1
ATOM 2664 O O . LEU A 1 345 ? 27.809 10.138 -29.569 1.00 82.94 345 LEU A O 1
ATOM 2668 N N . VAL A 1 346 ? 29.332 10.132 -31.225 1.00 78.56 346 VAL A N 1
ATOM 2669 C CA . VAL A 1 346 ? 28.760 9.026 -32.001 1.00 78.56 346 VAL A CA 1
ATOM 2670 C C . VAL A 1 346 ? 29.895 8.061 -32.303 1.00 78.56 346 VAL A C 1
ATOM 2672 O O . VAL A 1 346 ? 30.867 8.437 -32.962 1.00 78.56 346 VAL A O 1
ATOM 2675 N N . GLY A 1 347 ? 29.791 6.843 -31.784 1.00 77.12 347 GLY A N 1
ATOM 2676 C CA . GLY A 1 347 ? 30.774 5.780 -31.954 1.00 77.12 347 GLY A CA 1
ATOM 2677 C C . GLY A 1 347 ? 30.141 4.529 -32.549 1.00 77.12 347 GLY A C 1
ATOM 2678 O O . GLY A 1 347 ? 28.983 4.234 -32.273 1.00 77.12 347 GLY A O 1
ATOM 2679 N N . VAL A 1 348 ? 30.879 3.803 -33.383 1.00 75.69 348 VAL A N 1
ATOM 2680 C CA . VAL A 1 348 ? 30.407 2.598 -34.073 1.00 75.69 348 VAL A CA 1
ATOM 2681 C C . VAL A 1 348 ? 31.541 1.592 -34.188 1.00 75.69 348 VAL A C 1
ATOM 2683 O O . VAL A 1 348 ? 32.645 1.953 -34.586 1.00 75.69 348 VAL A O 1
ATOM 2686 N N . GLY A 1 349 ? 31.288 0.335 -33.817 1.00 76.25 349 GLY A N 1
ATOM 2687 C CA . GLY A 1 349 ? 32.290 -0.738 -33.870 1.00 76.25 349 GLY A CA 1
ATOM 2688 C C . GLY A 1 349 ? 33.558 -0.444 -33.052 1.00 76.25 349 GLY A C 1
ATOM 2689 O O . GLY A 1 349 ? 34.633 -0.922 -33.394 1.00 76.25 349 GLY A O 1
ATOM 2690 N N . GLY A 1 350 ? 33.454 0.395 -32.015 1.00 76.25 350 GLY A N 1
ATOM 2691 C CA . GLY A 1 350 ? 34.590 0.916 -31.241 1.00 76.25 350 GLY A CA 1
ATOM 2692 C C . GLY A 1 350 ? 35.286 2.163 -31.820 1.00 76.25 350 GLY A C 1
ATOM 2693 O O . GLY A 1 350 ? 36.113 2.759 -31.132 1.00 76.25 350 GLY A O 1
ATOM 2694 N N . TYR A 1 351 ? 34.941 2.611 -33.030 1.00 71.81 351 TYR A N 1
ATOM 2695 C CA . TYR A 1 351 ? 35.486 3.824 -33.652 1.00 71.81 351 TYR A CA 1
ATOM 2696 C C . TYR A 1 351 ? 34.617 5.045 -33.352 1.00 71.81 351 TYR A C 1
ATOM 2698 O O . TYR A 1 351 ? 33.402 5.001 -33.516 1.00 71.81 351 TYR A O 1
ATOM 2706 N N . VAL A 1 352 ? 35.219 6.170 -32.960 1.00 79.69 352 VAL A N 1
ATOM 2707 C CA . VAL A 1 352 ? 34.483 7.425 -32.736 1.00 79.69 352 VAL A CA 1
ATOM 2708 C C . VAL A 1 352 ? 34.386 8.206 -34.047 1.00 79.69 352 VAL A C 1
ATOM 2710 O O . VAL A 1 352 ? 35.383 8.733 -34.532 1.00 79.69 352 VAL A O 1
ATOM 2713 N N . LEU A 1 353 ? 33.179 8.281 -34.610 1.00 68.31 353 LEU A N 1
ATOM 2714 C CA . LEU A 1 353 ? 32.887 8.934 -35.892 1.00 68.31 353 LEU A CA 1
ATOM 2715 C C . LEU A 1 353 ? 32.597 10.430 -35.730 1.00 68.31 353 LEU A C 1
ATOM 2717 O O . LEU A 1 353 ? 32.968 11.237 -36.579 1.00 68.31 353 LEU A O 1
ATOM 2721 N N . LEU A 1 354 ? 31.958 10.806 -34.621 1.00 71.12 354 LEU A N 1
ATOM 2722 C CA . LEU A 1 354 ? 31.747 12.195 -34.230 1.00 71.12 354 LEU A CA 1
ATOM 2723 C C . LEU A 1 354 ? 32.175 12.367 -32.775 1.00 71.12 354 LEU A C 1
ATOM 2725 O O . LEU A 1 354 ? 31.701 11.649 -31.901 1.00 71.12 354 LEU A O 1
ATOM 2729 N N . SER A 1 355 ? 33.040 13.344 -32.512 1.00 82.81 355 SER A N 1
ATOM 2730 C CA . SER A 1 355 ? 33.387 13.789 -31.160 1.00 82.81 355 SER A CA 1
ATOM 2731 C C . SER A 1 355 ? 33.431 15.307 -31.146 1.00 82.81 355 SER A C 1
ATOM 2733 O O . SER A 1 355 ? 34.432 15.923 -31.505 1.00 82.81 355 SER A O 1
ATOM 2735 N N . SER A 1 356 ? 32.321 15.926 -30.756 1.00 79.19 356 SER A N 1
ATOM 2736 C CA . SER A 1 356 ? 32.259 17.369 -30.552 1.00 79.19 356 SER A CA 1
ATOM 2737 C C . SER A 1 356 ? 32.338 17.660 -29.063 1.00 79.19 356 SER A C 1
ATOM 2739 O O . SER A 1 356 ? 31.346 17.499 -28.356 1.00 79.19 356 SER A O 1
ATOM 2741 N N . ASN A 1 357 ? 33.492 18.134 -28.595 1.00 78.19 357 ASN A N 1
ATOM 2742 C CA . ASN A 1 357 ? 33.640 18.721 -27.265 1.00 78.19 357 ASN A CA 1
ATOM 2743 C C . ASN A 1 357 ? 33.704 20.244 -27.420 1.00 78.19 357 ASN A C 1
ATOM 2745 O O . ASN A 1 357 ? 34.670 20.767 -27.969 1.00 78.19 357 ASN A O 1
ATOM 2749 N N . ALA A 1 358 ? 32.682 20.950 -26.938 1.00 69.00 358 ALA A N 1
ATOM 2750 C CA . ALA A 1 358 ? 32.632 22.408 -26.950 1.00 69.00 358 ALA A CA 1
ATOM 2751 C C . ALA A 1 358 ? 32.563 22.933 -25.513 1.00 69.00 358 ALA A C 1
ATOM 2753 O O . ALA A 1 358 ? 31.648 22.597 -24.756 1.00 69.00 358 ALA A O 1
ATOM 2754 N N . ILE A 1 359 ? 33.530 23.774 -25.152 1.00 61.22 359 ILE A N 1
ATOM 2755 C CA . ILE A 1 359 ? 33.508 24.590 -23.938 1.00 61.22 359 ILE A CA 1
ATOM 2756 C C . ILE A 1 359 ? 33.186 26.006 -24.408 1.00 61.22 359 ILE A C 1
ATOM 2758 O O . ILE A 1 359 ? 33.906 26.545 -25.244 1.00 61.22 359 ILE A O 1
ATOM 2762 N N . THR A 1 360 ? 32.072 26.570 -23.944 1.00 60.56 360 THR A N 1
ATOM 2763 C CA . THR A 1 360 ? 31.619 27.904 -24.368 1.00 60.56 360 THR A CA 1
ATOM 2764 C C . THR A 1 360 ? 31.470 28.839 -23.177 1.00 60.56 360 THR A C 1
ATOM 2766 O O . THR A 1 360 ? 30.661 28.570 -22.280 1.00 60.56 360 THR A O 1
ATOM 2769 N N . ASP A 1 361 ? 32.189 29.960 -23.227 1.00 52.69 361 ASP A N 1
ATOM 2770 C CA . ASP A 1 361 ? 32.186 31.019 -22.217 1.00 52.69 361 ASP A CA 1
ATOM 2771 C C . ASP A 1 361 ? 30.922 31.885 -22.326 1.00 52.69 361 ASP A C 1
ATOM 2773 O O . ASP A 1 361 ? 30.910 32.960 -22.927 1.00 52.69 361 ASP A O 1
ATOM 2777 N N . GLY A 1 362 ? 29.826 31.373 -21.756 1.00 50.12 362 GLY A N 1
ATOM 2778 C CA . GLY A 1 362 ? 28.635 32.120 -21.316 1.00 50.12 362 GLY A CA 1
ATOM 2779 C C . GLY A 1 362 ? 27.777 32.835 -22.372 1.00 50.12 362 GLY A C 1
ATOM 2780 O O . GLY A 1 362 ? 26.648 33.216 -22.069 1.00 50.12 362 GLY A O 1
ATOM 2781 N N . THR A 1 363 ? 28.265 33.013 -23.596 1.00 43.72 363 THR A N 1
ATOM 2782 C CA . THR A 1 363 ? 27.646 33.837 -24.640 1.00 43.72 363 THR A CA 1
ATOM 2783 C C . THR A 1 363 ? 27.011 32.980 -25.738 1.00 43.72 363 THR A C 1
ATOM 2785 O O . THR A 1 363 ? 27.390 31.832 -25.975 1.00 43.72 363 THR A O 1
ATOM 2788 N N . GLN A 1 364 ? 25.922 33.494 -26.314 1.00 47.88 364 GLN A N 1
ATOM 2789 C CA . GLN A 1 364 ? 24.912 32.693 -27.011 1.00 47.88 364 GLN A CA 1
ATOM 2790 C C . GLN A 1 364 ? 25.4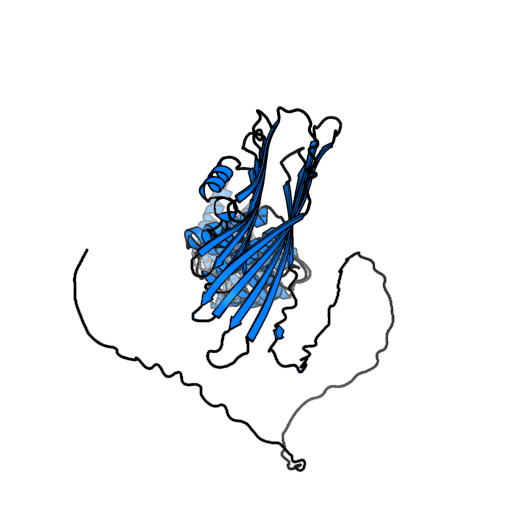42 32.002 -28.271 1.00 47.88 364 GLN A C 1
ATOM 2792 O O . GLN A 1 364 ? 26.034 32.640 -29.134 1.00 47.88 364 GLN A O 1
ATOM 2797 N N . LEU A 1 365 ? 25.106 30.718 -28.431 1.00 42.22 365 LEU A N 1
ATOM 2798 C CA . LEU A 1 365 ? 25.298 29.992 -29.684 1.00 42.22 365 LEU A CA 1
ATOM 2799 C C . LEU A 1 365 ? 24.153 28.998 -29.928 1.00 42.22 365 LEU A C 1
ATOM 2801 O O . LEU A 1 365 ? 24.084 27.928 -29.310 1.00 42.22 365 LEU A O 1
ATOM 2805 N N . LEU A 1 366 ? 23.288 29.354 -30.883 1.00 41.81 366 LEU A N 1
ATOM 2806 C CA . LEU A 1 366 ? 22.350 28.464 -31.575 1.00 41.81 366 LEU A CA 1
ATOM 2807 C C . LEU A 1 366 ? 23.130 27.532 -32.522 1.00 41.81 366 LEU A C 1
ATOM 2809 O O . LEU A 1 366 ? 23.032 27.625 -33.743 1.00 41.81 366 LEU A O 1
ATOM 2813 N N . THR A 1 367 ? 23.925 26.617 -31.962 1.00 41.69 367 THR A N 1
ATOM 2814 C CA . THR A 1 367 ? 24.521 25.517 -32.735 1.00 41.69 367 THR A CA 1
ATOM 2815 C C . THR A 1 367 ? 23.437 24.500 -33.076 1.00 41.69 367 THR A C 1
ATOM 2817 O O . THR A 1 367 ? 23.271 23.505 -32.367 1.00 41.69 367 THR A O 1
ATOM 2820 N N . SER A 1 368 ? 22.692 24.757 -34.150 1.00 41.94 368 SER A N 1
ATOM 2821 C CA . SER A 1 368 ? 21.952 23.706 -34.844 1.00 41.94 368 SER A CA 1
ATOM 2822 C C . SER A 1 368 ? 22.971 22.762 -35.487 1.00 41.94 368 SER A C 1
ATOM 2824 O O . SER A 1 368 ? 23.813 23.183 -36.279 1.00 41.94 368 SER A O 1
ATOM 2826 N N . PHE A 1 369 ? 22.948 21.489 -35.090 1.00 42.34 369 PHE A N 1
ATOM 2827 C CA . PHE A 1 369 ? 23.823 20.464 -35.655 1.00 42.34 369 PHE A CA 1
ATOM 2828 C C . PHE A 1 369 ? 23.286 20.045 -37.029 1.00 42.34 369 PHE A C 1
ATOM 2830 O O . PHE A 1 369 ? 22.542 19.078 -37.146 1.00 42.34 369 PHE A O 1
ATOM 2837 N N . TRP A 1 370 ? 23.676 20.770 -38.078 1.00 40.25 370 TRP A N 1
ATOM 2838 C CA . TRP A 1 370 ? 23.449 20.368 -39.470 1.00 40.25 370 TRP A CA 1
ATOM 2839 C C . TRP A 1 370 ? 24.522 19.363 -39.917 1.00 40.25 370 TRP A C 1
ATOM 2841 O O . TRP A 1 370 ? 25.335 19.637 -40.797 1.00 40.25 370 TRP A O 1
ATOM 2851 N N . GLY A 1 371 ? 24.558 18.206 -39.253 1.00 47.84 371 GLY A N 1
ATOM 2852 C CA . GLY A 1 371 ? 25.243 17.019 -39.766 1.00 47.84 371 GLY A CA 1
ATOM 2853 C C . GLY A 1 371 ? 24.325 16.232 -40.711 1.00 47.84 371 GLY A C 1
ATOM 2854 O O . GLY A 1 371 ? 23.126 16.507 -40.761 1.00 47.84 371 GLY A O 1
ATOM 2855 N N . PRO A 1 372 ? 24.837 15.237 -41.456 1.00 46.28 372 PRO A N 1
ATOM 2856 C CA . PRO A 1 372 ? 23.968 14.299 -42.155 1.00 46.28 372 PRO A CA 1
ATOM 2857 C C . PRO A 1 372 ? 23.079 13.570 -41.135 1.00 46.28 372 PRO A C 1
ATOM 2859 O O . PRO A 1 372 ? 23.574 12.853 -40.268 1.00 46.28 372 PRO A O 1
ATOM 2862 N N . ASN A 1 373 ? 21.759 13.746 -41.249 1.00 57.88 373 ASN A N 1
ATOM 2863 C CA . ASN A 1 373 ? 20.768 13.165 -40.327 1.00 57.88 373 ASN A CA 1
ATOM 2864 C C . ASN A 1 373 ? 20.718 11.627 -40.359 1.00 57.88 373 ASN A C 1
ATOM 2866 O O . ASN A 1 373 ? 20.018 11.032 -39.543 1.00 57.88 373 ASN A O 1
ATOM 2870 N N . THR A 1 374 ? 21.434 11.002 -41.295 1.00 60.06 374 THR A N 1
ATOM 2871 C CA . THR A 1 374 ? 21.526 9.559 -41.507 1.00 60.06 374 THR A CA 1
ATOM 2872 C C . THR A 1 374 ? 22.992 9.153 -41.543 1.00 60.06 374 THR A C 1
ATOM 2874 O O . THR A 1 374 ? 23.765 9.678 -42.344 1.00 60.06 374 THR A O 1
ATOM 2877 N N . LEU A 1 375 ? 23.347 8.174 -40.721 1.00 61.00 375 LEU A N 1
ATOM 2878 C CA . LEU A 1 375 ? 24.614 7.463 -40.763 1.00 61.00 375 LEU A CA 1
ATOM 2879 C C . LEU A 1 375 ? 24.325 6.022 -41.201 1.00 61.00 375 LEU A C 1
ATOM 2881 O O . LEU A 1 375 ? 23.697 5.269 -40.458 1.00 61.00 375 LEU A O 1
ATOM 2885 N N . GLU A 1 376 ? 24.748 5.655 -42.411 1.00 67.12 376 GLU A N 1
ATOM 2886 C CA . GLU A 1 376 ? 24.702 4.270 -42.897 1.00 67.12 376 GLU A CA 1
ATOM 2887 C C . GLU A 1 376 ? 26.052 3.595 -42.689 1.00 67.12 376 GLU A C 1
ATOM 2889 O O . GLU A 1 376 ? 27.087 4.118 -43.103 1.00 67.12 376 GLU A O 1
ATOM 2894 N N . LEU A 1 377 ? 26.028 2.407 -42.093 1.00 61.53 377 LEU A N 1
ATOM 2895 C CA . LEU A 1 377 ? 27.188 1.549 -41.905 1.00 61.53 377 LEU A CA 1
ATOM 2896 C C . LEU A 1 377 ? 26.856 0.153 -42.397 1.00 61.53 377 LEU A C 1
ATOM 2898 O O . LEU A 1 377 ? 25.772 -0.361 -42.126 1.00 61.53 377 LEU A O 1
ATOM 2902 N N . ARG A 1 378 ? 27.796 -0.448 -43.120 1.00 71.88 378 ARG A N 1
ATOM 2903 C CA . ARG A 1 378 ? 27.672 -1.807 -43.641 1.00 71.88 378 ARG A CA 1
ATOM 2904 C C . ARG A 1 378 ? 28.927 -2.563 -43.273 1.00 71.88 378 ARG A C 1
ATOM 2906 O O . ARG A 1 378 ? 29.960 -2.393 -43.912 1.00 71.88 378 ARG A O 1
ATOM 2913 N N . GLU A 1 379 ? 28.819 -3.373 -42.234 1.00 69.56 379 GLU A N 1
ATOM 2914 C CA . GLU A 1 379 ? 29.875 -4.296 -41.836 1.00 69.56 379 GLU A CA 1
ATOM 2915 C C . GLU A 1 379 ? 29.564 -5.686 -42.387 1.00 69.56 379 GLU A C 1
ATOM 2917 O O . GLU A 1 379 ? 28.407 -6.105 -42.431 1.00 69.56 379 GLU A O 1
ATOM 2922 N N . SER A 1 380 ? 30.589 -6.421 -42.809 1.00 70.81 380 SER A N 1
ATOM 2923 C CA . SER A 1 380 ? 30.440 -7.797 -43.290 1.00 70.81 380 SER A CA 1
ATOM 2924 C C . SER A 1 380 ? 31.427 -8.708 -42.579 1.00 70.81 380 SER A C 1
ATOM 2926 O O . SER A 1 380 ? 32.637 -8.545 -42.736 1.00 70.81 380 SER A O 1
ATOM 2928 N N . MET A 1 381 ? 30.918 -9.689 -41.837 1.00 63.09 381 MET A N 1
ATOM 2929 C CA . MET A 1 381 ? 31.734 -10.733 -41.219 1.00 63.09 381 MET A CA 1
ATOM 2930 C C . MET A 1 381 ? 31.535 -12.066 -41.934 1.00 63.09 381 MET A C 1
ATOM 2932 O O . MET A 1 381 ? 30.424 -12.411 -42.330 1.00 63.09 381 MET A O 1
ATOM 2936 N N . VAL A 1 382 ? 32.617 -12.829 -42.074 1.00 68.06 382 VAL A N 1
ATOM 2937 C CA . VAL A 1 382 ? 32.598 -14.163 -42.683 1.00 68.06 382 VAL A CA 1
ATOM 2938 C C . VAL A 1 382 ? 32.869 -15.194 -41.597 1.00 68.06 382 VAL A C 1
ATOM 2940 O O . VAL A 1 382 ? 33.953 -15.212 -41.014 1.00 68.06 382 VAL A O 1
ATOM 2943 N N . LEU A 1 383 ? 31.897 -16.064 -41.336 1.00 60.34 383 LEU A N 1
ATOM 2944 C CA . LEU A 1 383 ? 32.034 -17.192 -40.422 1.00 60.34 383 LEU A CA 1
ATOM 2945 C C . LEU A 1 383 ? 32.175 -18.487 -41.228 1.00 60.34 383 LEU A C 1
ATOM 2947 O O . LEU A 1 383 ? 31.374 -18.764 -42.120 1.00 60.34 383 LEU A O 1
ATOM 2951 N N . PHE A 1 384 ? 33.168 -19.306 -40.890 1.00 65.44 384 PHE A N 1
ATOM 2952 C CA . PHE A 1 384 ? 33.324 -20.647 -41.449 1.00 65.44 384 PHE A CA 1
ATOM 2953 C C . PHE A 1 384 ? 32.880 -21.684 -40.418 1.00 65.44 384 PHE A C 1
ATOM 2955 O O . PHE A 1 384 ? 33.424 -21.736 -39.315 1.00 65.44 384 PHE A O 1
ATOM 2962 N N . VAL A 1 385 ? 31.894 -22.510 -40.773 1.00 59.84 385 VAL A N 1
ATOM 2963 C CA . VAL A 1 385 ? 31.378 -23.592 -39.920 1.00 59.84 385 VAL A CA 1
ATOM 2964 C C . VAL A 1 385 ? 31.472 -24.900 -40.702 1.00 59.84 385 VAL A C 1
ATOM 2966 O O . VAL A 1 385 ? 30.640 -25.202 -41.557 1.00 59.84 385 VAL A O 1
ATOM 2969 N N . GLY A 1 386 ? 32.540 -25.662 -40.457 1.00 77.56 386 GLY A N 1
ATOM 2970 C CA . GLY A 1 386 ? 32.882 -26.826 -41.278 1.00 77.56 386 GLY A CA 1
ATOM 2971 C C . GLY A 1 386 ? 33.179 -26.411 -42.723 1.00 77.56 386 GLY A C 1
ATOM 2972 O O . GLY A 1 386 ? 34.101 -25.638 -42.966 1.00 77.56 386 GLY A O 1
ATOM 2973 N N . VAL A 1 387 ? 32.386 -26.911 -43.676 1.00 66.75 387 VAL A N 1
ATOM 2974 C CA . VAL A 1 387 ? 32.473 -26.548 -45.108 1.00 66.75 387 VAL A CA 1
ATOM 2975 C C . VAL A 1 387 ? 31.559 -25.382 -45.513 1.00 66.75 387 VAL A C 1
ATOM 2977 O O . VAL A 1 387 ? 31.583 -24.965 -46.670 1.00 66.75 387 VAL A O 1
ATOM 2980 N N . ALA A 1 388 ? 30.737 -24.863 -44.595 1.00 50.03 388 ALA A N 1
ATOM 2981 C CA . ALA A 1 388 ? 29.828 -23.757 -44.874 1.00 50.03 388 ALA A CA 1
ATOM 2982 C C . ALA A 1 388 ? 30.536 -22.409 -44.694 1.00 50.03 388 ALA A C 1
ATOM 2984 O O . ALA A 1 388 ? 31.097 -22.133 -43.629 1.00 50.03 388 ALA A O 1
ATOM 2985 N N . LYS A 1 389 ? 30.459 -21.553 -45.719 1.00 68.38 389 LYS A N 1
ATOM 2986 C CA . LYS A 1 389 ? 30.800 -20.129 -45.620 1.00 68.38 389 LYS A CA 1
ATOM 2987 C C . LYS A 1 389 ? 29.518 -19.360 -45.331 1.00 68.38 389 LYS A C 1
ATOM 2989 O O . LYS A 1 389 ? 28.575 -19.438 -46.118 1.00 68.38 389 LYS A O 1
ATOM 2994 N N . ILE A 1 390 ? 29.483 -18.648 -44.211 1.00 62.88 390 ILE A N 1
ATOM 2995 C CA . ILE A 1 390 ? 28.360 -17.805 -43.806 1.00 62.88 390 ILE A CA 1
ATOM 2996 C C . ILE A 1 390 ? 28.825 -16.350 -43.859 1.00 62.88 390 ILE A C 1
ATOM 2998 O O . ILE A 1 390 ? 29.611 -15.917 -43.019 1.00 62.88 390 ILE A O 1
ATOM 3002 N N . ASP A 1 391 ? 28.356 -15.607 -44.855 1.00 63.03 391 ASP A N 1
ATOM 3003 C CA . ASP A 1 391 ? 28.549 -14.163 -44.954 1.00 63.03 391 ASP A CA 1
ATOM 3004 C C . ASP A 1 391 ? 27.407 -13.473 -44.203 1.00 63.03 391 ASP A C 1
ATOM 3006 O O . ASP A 1 391 ? 26.235 -13.641 -44.541 1.00 63.03 391 ASP A O 1
ATOM 3010 N N . ILE A 1 392 ? 27.732 -12.714 -43.160 1.00 56.72 392 ILE A N 1
ATOM 3011 C CA . ILE A 1 392 ? 26.753 -11.978 -42.359 1.00 56.72 392 ILE A CA 1
ATOM 3012 C C . ILE A 1 392 ? 27.001 -10.491 -42.572 1.00 56.72 392 ILE A C 1
ATOM 3014 O O . ILE A 1 392 ? 28.014 -9.948 -42.126 1.00 56.72 392 ILE A O 1
ATOM 3018 N N . HIS A 1 393 ? 26.060 -9.843 -43.251 1.00 65.50 393 HIS A N 1
ATOM 3019 C CA . HIS A 1 393 ? 26.041 -8.404 -43.463 1.00 65.50 393 HIS A CA 1
ATOM 3020 C C . HIS A 1 393 ? 25.190 -7.742 -42.381 1.00 65.50 393 HIS A C 1
ATOM 3022 O O . HIS A 1 393 ? 24.030 -8.105 -42.170 1.00 65.50 393 HIS A O 1
ATOM 3028 N N . LEU A 1 394 ? 25.784 -6.768 -41.704 1.00 55.38 394 LEU A N 1
ATOM 3029 C CA . LEU A 1 394 ? 25.162 -5.916 -40.707 1.00 55.38 394 LEU A CA 1
ATOM 3030 C C . LEU A 1 394 ? 25.014 -4.513 -41.313 1.00 55.38 394 LEU A C 1
ATOM 3032 O O . LEU A 1 394 ? 25.959 -3.724 -41.308 1.00 55.38 394 LEU A O 1
ATOM 3036 N N . ASP A 1 395 ? 23.823 -4.223 -41.834 1.00 66.00 395 ASP A N 1
ATOM 3037 C CA . ASP A 1 395 ? 23.436 -2.894 -42.308 1.00 66.00 395 ASP A CA 1
ATOM 3038 C C . ASP A 1 395 ? 22.844 -2.118 -41.114 1.00 66.00 395 ASP A C 1
ATOM 3040 O O . ASP A 1 395 ? 21.713 -2.384 -40.696 1.00 66.00 395 ASP A O 1
ATOM 3044 N N . VAL A 1 396 ? 23.581 -1.159 -40.546 1.00 57.34 396 VAL A N 1
ATOM 3045 C CA . VAL A 1 396 ? 23.064 -0.264 -39.496 1.00 57.34 396 VAL A CA 1
ATOM 3046 C C . VAL A 1 396 ? 22.833 1.131 -40.059 1.00 57.34 396 VAL A C 1
ATOM 3048 O O . VAL A 1 396 ? 23.774 1.850 -40.390 1.00 57.34 396 VAL A O 1
ATOM 3051 N N . CYS A 1 397 ? 21.568 1.534 -40.121 1.00 62.59 397 CYS A N 1
ATOM 3052 C CA . CYS A 1 397 ? 21.155 2.890 -40.455 1.00 62.59 397 CYS A CA 1
ATOM 3053 C C . CYS A 1 397 ? 20.727 3.600 -39.167 1.00 62.59 397 CYS A C 1
ATOM 3055 O O . CYS A 1 397 ? 19.704 3.266 -38.565 1.00 62.59 397 CYS A O 1
ATOM 3057 N N . VAL A 1 398 ? 21.509 4.586 -38.737 1.00 57.53 398 VAL A N 1
ATOM 3058 C CA . VAL A 1 398 ? 21.197 5.433 -37.584 1.00 57.53 398 VAL A CA 1
ATOM 3059 C C . VAL A 1 398 ? 20.672 6.765 -38.106 1.00 57.53 398 VAL A C 1
ATOM 3061 O O . VAL A 1 398 ? 21.434 7.522 -38.706 1.00 57.53 398 VAL A O 1
ATOM 3064 N N . HIS A 1 399 ? 19.399 7.085 -37.860 1.00 63.69 399 HIS A N 1
ATOM 3065 C CA . HIS A 1 399 ? 18.901 8.446 -38.059 1.00 63.69 399 HIS A CA 1
ATOM 3066 C C . HIS A 1 399 ? 18.857 9.189 -36.725 1.00 63.69 399 HIS A C 1
ATOM 3068 O O . HIS A 1 399 ? 18.163 8.770 -35.795 1.00 63.69 399 HIS A O 1
ATOM 3074 N N . LEU A 1 400 ? 19.578 10.306 -36.631 1.00 56.69 400 LEU A N 1
ATOM 3075 C CA . LEU A 1 400 ? 19.689 11.111 -35.413 1.00 56.69 400 LEU A CA 1
ATOM 3076 C C . LEU A 1 400 ? 18.869 12.394 -35.524 1.00 56.69 400 LEU A C 1
ATOM 3078 O O . LEU A 1 400 ? 19.408 13.484 -35.700 1.00 56.69 400 LEU A O 1
ATOM 3082 N N . ASN A 1 401 ? 17.554 12.276 -35.340 1.00 61.38 401 ASN A N 1
ATOM 3083 C CA . ASN A 1 401 ? 16.707 13.448 -35.141 1.00 61.38 401 ASN A CA 1
ATOM 3084 C C . ASN A 1 401 ? 16.892 13.961 -33.707 1.00 61.38 401 ASN A C 1
ATOM 3086 O O . ASN A 1 401 ? 16.196 13.544 -32.783 1.00 61.38 401 ASN A O 1
ATOM 3090 N N . SER A 1 402 ? 17.856 14.862 -33.513 1.00 54.72 402 SER A N 1
ATOM 3091 C CA . SER A 1 402 ? 18.038 15.577 -32.247 1.00 54.72 402 SER A CA 1
ATOM 3092 C C . SER A 1 402 ? 17.701 17.057 -32.408 1.00 54.72 402 SER A C 1
ATOM 3094 O O . SER A 1 402 ? 18.223 17.728 -33.297 1.00 54.72 402 SER A O 1
ATOM 3096 N N . SER A 1 403 ? 16.836 17.574 -31.539 1.00 59.06 403 SER A N 1
ATOM 3097 C CA . SER A 1 403 ? 16.572 19.004 -31.413 1.00 59.06 403 SER A CA 1
ATOM 3098 C C . SER A 1 403 ? 16.850 19.445 -29.979 1.00 59.06 403 SER A C 1
ATOM 3100 O O . SER A 1 403 ? 16.378 18.861 -29.005 1.00 59.06 403 SER A O 1
ATOM 3102 N N . PHE A 1 404 ? 17.659 20.492 -29.846 1.00 50.22 404 PHE A N 1
ATOM 3103 C CA . PHE A 1 404 ? 17.963 21.125 -28.568 1.00 50.22 404 PHE A CA 1
ATOM 3104 C C . PHE A 1 404 ? 17.552 22.585 -28.669 1.00 50.22 404 PHE A C 1
ATOM 3106 O O . PHE A 1 404 ? 18.315 23.410 -29.173 1.00 50.22 404 PHE A O 1
ATOM 3113 N N . ASN A 1 405 ? 16.345 22.896 -28.203 1.00 53.25 405 ASN A N 1
ATOM 3114 C CA . ASN A 1 405 ? 15.858 24.260 -28.148 1.00 53.25 405 ASN A CA 1
ATOM 3115 C C . ASN A 1 405 ? 16.046 24.832 -26.736 1.00 53.25 405 ASN A C 1
ATOM 3117 O O . ASN A 1 405 ? 15.679 24.224 -25.730 1.00 53.25 405 ASN A O 1
ATOM 3121 N N . VAL A 1 406 ? 16.660 26.010 -26.650 1.00 48.28 406 VAL A N 1
ATOM 3122 C CA . VAL A 1 406 ? 16.847 26.741 -25.391 1.00 48.28 406 VAL A CA 1
ATOM 3123 C C . VAL A 1 406 ? 16.257 28.123 -25.595 1.00 48.28 406 VAL A C 1
ATOM 3125 O O . VAL A 1 406 ? 16.969 29.083 -25.891 1.00 48.28 406 VAL A O 1
ATOM 3128 N N . ASN A 1 407 ? 14.940 28.212 -25.453 1.00 53.41 407 ASN A N 1
ATOM 3129 C CA . ASN A 1 407 ? 14.243 29.481 -25.552 1.00 53.41 407 ASN A CA 1
ATOM 3130 C C . ASN A 1 407 ? 14.432 30.245 -24.241 1.00 53.41 407 ASN A C 1
ATOM 3132 O O . ASN A 1 407 ? 14.007 29.803 -23.170 1.00 53.41 407 ASN A O 1
ATOM 3136 N N . ARG A 1 408 ? 15.063 31.418 -24.321 1.00 48.53 408 ARG A N 1
ATOM 3137 C CA . ARG A 1 408 ? 14.942 32.423 -23.267 1.00 48.53 408 ARG A CA 1
ATOM 3138 C C . ARG A 1 408 ? 13.536 33.002 -23.370 1.00 48.53 408 ARG A C 1
ATOM 3140 O O . ARG A 1 408 ? 13.200 33.625 -24.371 1.00 48.53 408 ARG A O 1
ATOM 3147 N N . VAL A 1 409 ? 12.725 32.777 -22.347 1.00 55.94 409 VAL A N 1
ATOM 3148 C CA . VAL A 1 409 ? 11.402 33.379 -22.216 1.00 55.94 409 VAL A CA 1
ATOM 3149 C C . VAL A 1 409 ? 11.565 34.542 -21.243 1.00 55.94 409 VAL A C 1
ATOM 3151 O O . VAL A 1 409 ? 11.716 34.321 -20.044 1.00 55.94 409 VAL A O 1
ATOM 3154 N N . ASP A 1 410 ? 11.596 35.778 -21.736 1.00 47.50 410 ASP A N 1
ATOM 3155 C CA . ASP A 1 410 ? 11.678 36.960 -20.869 1.00 47.50 410 ASP A CA 1
ATOM 3156 C C . ASP A 1 410 ? 10.298 37.283 -20.273 1.00 47.50 410 ASP A C 1
ATOM 3158 O O . ASP A 1 410 ? 9.550 38.126 -20.763 1.00 47.50 410 ASP A O 1
ATOM 3162 N N . THR A 1 411 ? 9.952 36.590 -19.185 1.00 54.09 411 THR A N 1
ATOM 3163 C CA . THR A 1 411 ? 8.741 36.858 -18.396 1.00 54.09 411 THR A CA 1
ATOM 3164 C C . THR A 1 411 ? 8.990 37.965 -17.367 1.00 54.09 411 THR A C 1
ATOM 3166 O O . THR A 1 411 ? 9.162 37.685 -16.186 1.00 54.09 411 THR A O 1
ATOM 3169 N N . ASN A 1 412 ? 9.034 39.224 -17.825 1.00 53.38 412 ASN A N 1
ATOM 3170 C CA . ASN A 1 412 ? 8.874 40.501 -17.087 1.00 53.38 412 ASN A CA 1
ATOM 3171 C C . ASN A 1 412 ? 9.500 40.719 -15.679 1.00 53.38 412 ASN A C 1
ATOM 3173 O O . ASN A 1 412 ? 9.201 41.740 -15.070 1.00 53.38 412 ASN A O 1
ATOM 3177 N N . ASN A 1 413 ? 10.338 39.815 -15.158 1.00 53.66 413 ASN A N 1
ATOM 3178 C CA . ASN A 1 413 ? 11.303 39.958 -14.049 1.00 53.66 413 ASN A CA 1
ATOM 3179 C C . ASN A 1 413 ? 11.942 38.612 -13.634 1.00 53.66 413 ASN A C 1
ATOM 3181 O O . ASN A 1 413 ? 12.854 38.601 -12.808 1.00 53.66 413 ASN A O 1
ATOM 3185 N N . THR A 1 414 ? 11.526 37.472 -14.203 1.00 51.16 414 THR A N 1
ATOM 3186 C CA . THR A 1 414 ? 12.232 36.192 -14.030 1.00 51.16 414 THR A CA 1
ATOM 3187 C C . THR A 1 414 ? 12.900 35.744 -15.326 1.00 51.16 414 THR A C 1
ATOM 3189 O O . THR A 1 414 ? 12.236 35.569 -16.343 1.00 51.16 414 THR A O 1
ATOM 3192 N N . ASN A 1 415 ? 14.216 35.503 -15.280 1.00 49.91 415 ASN A N 1
ATOM 3193 C CA . ASN A 1 415 ? 14.977 34.906 -16.385 1.00 49.91 415 ASN A CA 1
ATOM 3194 C C . ASN A 1 415 ? 14.609 33.418 -16.539 1.00 49.91 415 ASN A C 1
ATOM 3196 O O . ASN A 1 415 ? 15.348 32.523 -16.119 1.00 49.91 415 ASN A O 1
ATOM 3200 N N . THR A 1 416 ? 13.441 33.151 -17.118 1.00 53.00 416 THR A N 1
ATOM 3201 C CA . THR A 1 416 ? 12.983 31.801 -17.443 1.00 53.00 416 THR A CA 1
ATOM 3202 C C . THR A 1 416 ? 13.666 31.284 -18.698 1.00 53.00 416 THR A C 1
ATOM 3204 O O . THR A 1 416 ? 13.445 31.773 -19.801 1.00 53.00 416 THR A O 1
ATOM 3207 N N . PHE A 1 417 ? 14.461 30.231 -18.545 1.00 51.66 417 PHE A N 1
ATOM 3208 C CA . PHE A 1 417 ? 14.920 29.429 -19.672 1.00 51.66 417 PHE A CA 1
ATOM 3209 C C . PHE A 1 417 ? 13.983 28.232 -19.814 1.00 51.66 417 PHE A C 1
ATOM 3211 O O . PHE A 1 417 ? 13.879 27.423 -18.891 1.00 51.66 417 PHE A O 1
ATOM 3218 N N . LEU A 1 418 ? 13.311 28.115 -20.956 1.00 51.41 418 LEU A N 1
ATOM 3219 C CA . LEU A 1 418 ? 12.664 26.876 -21.360 1.00 51.41 418 LEU A CA 1
ATOM 3220 C C . LEU A 1 418 ? 13.720 26.047 -22.091 1.00 51.41 418 LEU A C 1
ATOM 3222 O O . LEU A 1 418 ? 14.197 26.439 -23.157 1.00 51.41 418 LEU A O 1
ATOM 3226 N N . THR A 1 419 ? 14.131 24.932 -21.491 1.00 53.12 419 THR A N 1
ATOM 3227 C CA . THR A 1 419 ? 15.007 23.966 -22.163 1.00 53.12 419 THR A CA 1
ATOM 3228 C C . THR A 1 419 ? 14.162 22.793 -22.618 1.00 53.12 419 THR A C 1
ATOM 3230 O O . THR A 1 419 ? 13.632 22.058 -21.786 1.00 53.12 419 THR A O 1
ATOM 3233 N N . GLU A 1 420 ? 14.066 22.632 -23.931 1.00 54.38 420 GLU A N 1
ATOM 3234 C CA . GLU A 1 420 ? 13.477 21.476 -24.586 1.00 54.38 420 GLU A CA 1
ATOM 3235 C C . GLU A 1 420 ? 14.594 20.711 -25.301 1.00 54.38 420 GLU A C 1
ATOM 3237 O O . GLU A 1 420 ? 15.278 21.232 -26.184 1.00 54.38 420 GLU A O 1
ATOM 3242 N N . ALA A 1 421 ? 14.818 19.473 -24.880 1.00 51.50 421 ALA A N 1
ATOM 3243 C CA . ALA A 1 421 ? 15.761 18.563 -25.506 1.00 51.50 421 ALA A CA 1
ATOM 3244 C C . ALA A 1 421 ? 14.995 17.333 -25.987 1.00 51.50 421 ALA A C 1
ATOM 3246 O O . ALA A 1 421 ? 14.593 16.507 -25.169 1.00 51.50 421 ALA A O 1
ATOM 3247 N N . SER A 1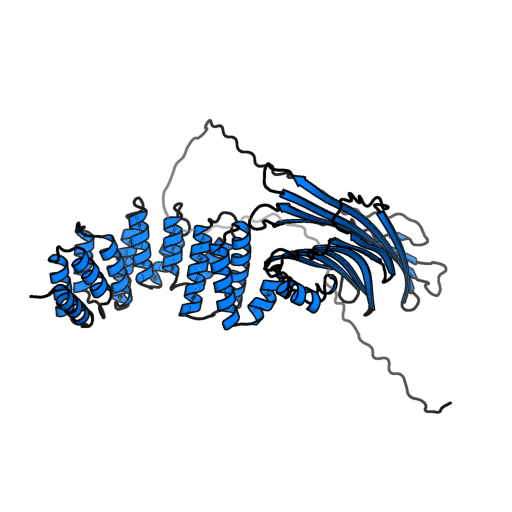 422 ? 14.806 17.205 -27.299 1.00 58.06 422 SER A N 1
ATOM 3248 C CA . SER A 1 422 ? 14.305 15.983 -27.922 1.00 58.06 422 SER A CA 1
ATOM 3249 C C . SER A 1 422 ? 15.475 15.220 -28.525 1.00 58.06 422 SER A C 1
ATOM 3251 O O . SER A 1 422 ? 16.123 15.681 -29.465 1.00 58.06 422 SER A O 1
ATOM 3253 N N . LEU A 1 423 ? 15.724 14.023 -28.008 1.00 54.38 423 LEU A N 1
ATOM 3254 C CA . LEU A 1 423 ? 16.614 13.045 -28.608 1.00 54.38 423 LEU A CA 1
ATOM 3255 C C . LEU A 1 423 ? 15.736 11.933 -29.191 1.00 54.38 423 LEU A C 1
ATOM 3257 O O . LEU A 1 423 ? 15.174 11.131 -28.447 1.00 54.38 423 LEU A O 1
ATOM 3261 N N . SER A 1 424 ? 15.615 11.900 -30.516 1.00 59.28 424 SER A N 1
ATOM 3262 C CA . SER A 1 424 ? 14.857 10.883 -31.252 1.00 59.28 424 SER A CA 1
ATOM 3263 C C . SER A 1 424 ? 15.782 10.052 -32.153 1.00 59.28 424 SER A C 1
ATOM 3265 O O . SER A 1 424 ? 15.654 10.120 -33.380 1.00 59.28 424 SER A O 1
ATOM 3267 N N . PRO A 1 425 ? 16.759 9.303 -31.596 1.00 54.47 425 PRO A N 1
ATOM 3268 C CA . PRO A 1 425 ? 17.513 8.334 -32.372 1.00 54.47 425 PRO A CA 1
ATOM 3269 C C . PRO A 1 425 ? 16.569 7.230 -32.855 1.00 54.47 425 PRO A C 1
ATOM 3271 O O . PRO A 1 425 ? 15.943 6.524 -32.059 1.00 54.47 425 PRO A O 1
ATOM 3274 N N . SER A 1 426 ? 16.509 7.046 -34.170 1.00 60.00 426 SER A N 1
ATOM 3275 C CA . SER A 1 426 ? 16.037 5.790 -34.739 1.00 60.00 426 SER A CA 1
ATOM 3276 C C . SER A 1 426 ? 17.235 4.979 -35.214 1.00 60.00 426 SER A C 1
ATOM 3278 O O . SER A 1 426 ? 18.128 5.502 -35.881 1.00 60.00 426 SER A O 1
ATOM 3280 N N . VAL A 1 427 ? 17.273 3.708 -34.834 1.00 54.41 427 VAL A N 1
ATOM 3281 C CA . VAL A 1 427 ? 18.298 2.757 -35.256 1.00 54.41 427 VAL A CA 1
ATOM 3282 C C . VAL A 1 427 ? 17.583 1.636 -35.988 1.00 54.41 427 VAL A C 1
ATOM 3284 O O . VAL A 1 427 ? 16.841 0.860 -35.383 1.00 54.41 427 VAL A O 1
ATOM 3287 N N . LYS A 1 428 ? 17.803 1.552 -37.297 1.00 63.94 428 LYS A N 1
ATOM 3288 C CA . LYS A 1 428 ? 17.417 0.399 -38.102 1.00 63.94 428 LYS A CA 1
ATOM 3289 C C . LYS A 1 428 ? 18.638 -0.504 -38.235 1.00 63.94 428 LYS A C 1
ATOM 3291 O O . LYS A 1 428 ? 19.643 -0.104 -38.813 1.00 63.94 428 LYS A O 1
ATOM 3296 N N . VAL A 1 429 ? 18.547 -1.705 -37.681 1.00 53.31 429 VAL A N 1
ATOM 3297 C CA . VAL A 1 429 ? 19.564 -2.754 -37.778 1.00 53.31 429 VAL A CA 1
ATOM 3298 C C . VAL A 1 429 ? 19.007 -3.834 -38.692 1.00 53.31 429 VAL A C 1
ATOM 3300 O O . VAL A 1 429 ? 18.072 -4.524 -38.292 1.00 53.31 429 VAL A O 1
ATOM 3303 N N . SER A 1 430 ? 19.559 -4.004 -39.892 1.00 60.91 430 SER A N 1
ATOM 3304 C CA . SER A 1 430 ? 19.308 -5.208 -40.684 1.00 60.91 430 SER A CA 1
ATOM 3305 C C . SER A 1 430 ? 20.480 -6.167 -40.601 1.00 60.91 430 SER A C 1
ATOM 3307 O O . SER A 1 430 ? 21.633 -5.780 -40.784 1.00 60.91 430 SER A O 1
ATOM 3309 N N . ILE A 1 431 ? 20.170 -7.429 -40.323 1.00 50.56 431 ILE A N 1
ATOM 3310 C CA . ILE A 1 431 ? 21.120 -8.534 -40.367 1.00 50.56 431 ILE A CA 1
ATOM 3311 C C . ILE A 1 431 ? 20.699 -9.419 -41.536 1.00 50.56 431 ILE A C 1
ATOM 3313 O O . ILE A 1 431 ? 19.653 -10.066 -41.466 1.00 50.56 431 ILE A O 1
ATOM 3317 N N . ARG A 1 432 ? 21.506 -9.466 -42.600 1.00 64.44 432 ARG A N 1
ATOM 3318 C CA . ARG A 1 432 ? 21.364 -10.468 -43.667 1.00 64.44 432 ARG A CA 1
ATOM 3319 C C . ARG A 1 432 ? 22.416 -11.544 -43.474 1.00 64.44 432 ARG A C 1
ATOM 3321 O O . ARG A 1 432 ? 23.609 -11.251 -43.516 1.00 64.44 432 ARG A O 1
ATOM 3328 N N . ALA A 1 433 ? 21.977 -12.779 -43.272 1.00 48.59 433 ALA A N 1
ATOM 3329 C CA . ALA A 1 433 ? 22.849 -13.942 -43.250 1.00 48.59 433 ALA A CA 1
ATOM 3330 C C . ALA A 1 433 ? 22.687 -14.714 -44.564 1.00 48.59 433 ALA A C 1
ATOM 3332 O O . ALA A 1 433 ? 21.597 -15.190 -44.890 1.00 48.59 433 ALA A O 1
ATOM 3333 N N . PHE A 1 434 ? 23.790 -14.860 -45.289 1.00 62.06 434 PHE A N 1
ATOM 3334 C CA . PHE A 1 434 ? 23.908 -15.698 -46.472 1.00 62.06 434 PHE A CA 1
ATOM 3335 C C . PHE A 1 434 ? 24.757 -16.900 -46.090 1.00 62.06 434 PHE A C 1
ATOM 3337 O O . PHE A 1 434 ? 25.861 -16.736 -45.580 1.00 62.06 434 PHE A O 1
ATOM 3344 N N . SER A 1 435 ? 24.284 -18.112 -46.355 1.00 48.56 435 SER A N 1
ATOM 3345 C CA . SER A 1 435 ? 25.105 -19.316 -46.209 1.00 48.56 435 SER A CA 1
ATOM 3346 C C . SER A 1 435 ? 25.249 -20.021 -47.549 1.00 48.56 435 SER A C 1
ATOM 3348 O O . SER A 1 435 ? 24.264 -20.259 -48.249 1.00 48.56 435 SER A O 1
ATOM 3350 N N . GLN A 1 436 ? 26.497 -20.320 -47.911 1.00 61.97 436 GLN A N 1
ATOM 3351 C CA . GLN A 1 436 ? 26.854 -21.083 -49.100 1.00 61.97 436 GLN A CA 1
ATOM 3352 C C . GLN A 1 436 ? 27.352 -22.462 -48.674 1.00 61.97 436 GLN A C 1
ATOM 3354 O O . GLN A 1 436 ? 28.367 -22.582 -47.979 1.00 61.97 436 GLN A O 1
ATOM 3359 N N . PHE A 1 437 ? 26.653 -23.504 -49.122 1.00 50.94 437 PHE A N 1
ATOM 3360 C CA . PHE A 1 437 ? 27.042 -24.892 -48.889 1.00 50.94 437 PHE A CA 1
ATOM 3361 C C . PHE A 1 437 ? 27.615 -25.495 -50.173 1.00 50.94 437 PHE A C 1
ATOM 3363 O O . PHE A 1 437 ? 26.895 -25.692 -51.154 1.00 50.94 437 PHE A O 1
ATOM 3370 N N . ASN A 1 438 ? 28.909 -25.822 -50.149 1.00 53.69 438 ASN A N 1
ATOM 3371 C CA . ASN A 1 438 ? 29.543 -26.651 -51.172 1.00 53.69 438 ASN A CA 1
ATOM 3372 C C . ASN A 1 438 ? 29.352 -28.128 -50.807 1.00 53.69 438 ASN A C 1
ATOM 3374 O O . ASN A 1 438 ? 30.098 -28.681 -49.997 1.00 53.69 438 ASN A O 1
ATOM 3378 N N . VAL A 1 439 ? 28.355 -28.775 -51.409 1.00 52.44 439 VAL A N 1
ATOM 3379 C CA . VAL A 1 439 ? 28.152 -30.222 -51.268 1.00 52.44 439 VAL A CA 1
ATOM 3380 C C . VAL A 1 439 ? 29.190 -30.947 -52.127 1.00 52.44 439 VAL A C 1
ATOM 3382 O O . VAL A 1 439 ? 29.116 -30.932 -53.358 1.00 52.44 439 VAL A O 1
ATOM 3385 N N . MET A 1 440 ? 30.180 -31.576 -51.484 1.00 45.25 440 MET A N 1
ATOM 3386 C CA . MET A 1 440 ? 31.207 -32.359 -52.180 1.00 45.25 440 MET A CA 1
ATOM 3387 C C . MET A 1 440 ? 30.560 -33.483 -53.001 1.00 45.25 440 MET A C 1
ATOM 3389 O O . MET A 1 440 ? 30.012 -34.429 -52.444 1.00 45.25 440 MET A O 1
ATOM 3393 N N . GLY A 1 441 ? 30.636 -33.368 -54.330 1.00 53.88 441 GLY A N 1
ATOM 3394 C CA . GLY A 1 441 ? 30.098 -34.344 -55.287 1.00 53.88 441 GLY A CA 1
ATOM 3395 C C . GLY A 1 441 ? 29.106 -33.770 -56.305 1.00 53.88 441 GLY A C 1
ATOM 3396 O O . GLY A 1 441 ? 28.939 -34.355 -57.372 1.00 53.88 441 GLY A O 1
ATOM 3397 N N . THR A 1 442 ? 28.500 -32.606 -56.049 1.00 48.94 442 THR A N 1
ATOM 3398 C CA . THR A 1 442 ? 27.515 -31.986 -56.959 1.00 48.94 442 THR A CA 1
ATOM 3399 C C . THR A 1 442 ? 27.920 -30.571 -57.369 1.00 48.94 442 THR A C 1
ATOM 3401 O O . THR A 1 442 ? 28.248 -29.752 -56.516 1.00 48.94 442 THR A O 1
ATOM 3404 N N . LYS A 1 443 ? 27.836 -30.243 -58.669 1.00 51.62 443 LYS A N 1
ATOM 3405 C CA . LYS A 1 443 ? 28.063 -28.883 -59.213 1.00 51.62 443 LYS A CA 1
ATOM 3406 C C . LYS A 1 443 ? 26.887 -27.932 -58.917 1.00 51.62 443 LYS A C 1
ATOM 3408 O O . LYS A 1 443 ? 26.303 -27.362 -59.834 1.00 51.62 443 LYS A O 1
ATOM 3413 N N . GLY A 1 444 ? 26.507 -27.799 -57.652 1.00 52.56 444 GLY A N 1
ATOM 3414 C CA . GLY A 1 444 ? 25.403 -26.950 -57.218 1.00 52.56 444 GLY A CA 1
ATOM 3415 C C . GLY A 1 444 ? 25.710 -26.309 -55.875 1.00 52.56 444 GLY A C 1
ATOM 3416 O O . GLY A 1 444 ? 25.828 -27.008 -54.872 1.00 52.56 444 GLY A O 1
ATOM 3417 N N . ASN A 1 445 ? 25.806 -24.982 -55.863 1.00 53.25 445 ASN A N 1
ATOM 3418 C CA . ASN A 1 445 ? 25.884 -24.212 -54.630 1.00 53.25 445 ASN A CA 1
ATOM 3419 C C . ASN A 1 445 ? 24.450 -24.012 -54.131 1.00 53.25 445 ASN A C 1
ATOM 3421 O O . ASN A 1 445 ? 23.627 -23.444 -54.850 1.00 53.25 445 ASN A O 1
ATOM 3425 N N . ALA A 1 446 ? 24.149 -24.471 -52.919 1.00 50.47 446 ALA A N 1
ATOM 3426 C CA . ALA A 1 446 ? 22.907 -24.111 -52.248 1.00 50.47 446 ALA A CA 1
ATOM 3427 C C . ALA A 1 446 ? 23.126 -22.808 -51.470 1.00 50.47 446 ALA A C 1
ATOM 3429 O O . ALA A 1 446 ? 24.028 -22.739 -50.629 1.00 50.47 446 ALA A O 1
ATOM 3430 N N . THR A 1 447 ? 22.310 -21.794 -51.759 1.00 53.81 447 THR A N 1
ATOM 3431 C CA . THR A 1 447 ? 22.303 -20.505 -51.058 1.00 53.81 447 THR A CA 1
ATOM 3432 C C . THR A 1 447 ? 21.031 -20.358 -50.237 1.00 53.81 447 THR A C 1
ATOM 3434 O O . THR A 1 447 ? 19.932 -20.279 -50.787 1.00 53.81 447 THR A O 1
ATOM 3437 N N . LEU A 1 448 ? 21.190 -20.305 -48.914 1.00 46.50 448 LEU A N 1
ATOM 3438 C CA . LEU A 1 448 ? 20.131 -19.914 -47.986 1.00 46.50 448 LEU A CA 1
ATOM 3439 C C . LEU A 1 448 ? 20.383 -18.463 -47.565 1.00 46.50 448 LEU A C 1
ATOM 3441 O O . LEU A 1 448 ? 21.421 -18.168 -46.966 1.00 46.50 448 LEU A O 1
ATOM 3445 N N . GLU A 1 449 ? 19.428 -17.589 -47.877 1.00 56.56 449 GLU A N 1
ATOM 3446 C CA . GLU A 1 449 ? 19.405 -16.188 -47.457 1.00 56.56 449 GLU A CA 1
ATOM 3447 C C . GLU A 1 449 ? 18.267 -15.966 -46.453 1.00 56.56 449 GLU A C 1
ATOM 3449 O O . GLU A 1 449 ? 17.117 -16.353 -46.693 1.00 56.56 449 GLU A O 1
ATOM 3454 N N . GLY A 1 450 ? 18.597 -15.324 -45.332 1.00 52.75 450 GLY A N 1
ATOM 3455 C CA . GLY A 1 450 ? 17.630 -14.825 -44.360 1.00 52.75 450 GLY A CA 1
ATOM 3456 C C . GLY A 1 450 ? 17.966 -13.395 -43.947 1.00 52.75 450 GLY A C 1
ATOM 3457 O O . GLY A 1 450 ? 19.080 -13.125 -43.495 1.00 52.75 450 GLY A O 1
ATOM 3458 N N . GLU A 1 451 ? 16.994 -12.491 -44.074 1.00 60.59 451 GLU A N 1
ATOM 3459 C CA . GLU A 1 451 ? 17.070 -11.120 -43.560 1.00 60.59 451 GLU A CA 1
ATOM 3460 C C . GLU A 1 451 ? 16.215 -10.981 -42.294 1.00 60.59 451 GLU A C 1
ATOM 3462 O O . GLU A 1 451 ? 15.042 -11.359 -42.264 1.00 60.59 451 GLU A O 1
ATOM 3467 N N . VAL A 1 452 ? 16.805 -10.410 -41.243 1.00 49.88 452 VAL A N 1
ATOM 3468 C CA . VAL A 1 452 ? 16.104 -10.020 -40.017 1.00 49.88 452 VAL A CA 1
ATOM 3469 C C . VAL A 1 452 ? 16.386 -8.542 -39.756 1.00 49.88 452 VAL A C 1
ATOM 3471 O O . VAL A 1 452 ? 17.467 -8.169 -39.299 1.00 49.88 452 VAL A O 1
ATOM 3474 N N . GLY A 1 453 ? 15.402 -7.698 -40.073 1.00 55.16 453 GLY A N 1
ATOM 3475 C CA . GLY A 1 453 ? 15.485 -6.245 -39.927 1.00 55.16 453 GLY A CA 1
ATOM 3476 C C . GLY A 1 453 ? 14.727 -5.730 -38.709 1.00 55.16 453 GLY A C 1
ATOM 3477 O O . GLY A 1 453 ? 13.505 -5.771 -38.681 1.00 55.16 453 GLY A O 1
ATOM 3478 N N . TYR A 1 454 ? 15.421 -5.175 -37.722 1.00 53.66 454 TYR A N 1
ATOM 3479 C CA . TYR A 1 454 ? 14.794 -4.497 -36.590 1.00 53.66 454 TYR A CA 1
ATOM 3480 C C . TYR A 1 454 ? 14.834 -2.979 -36.774 1.00 53.66 454 TYR A C 1
ATOM 3482 O O . TYR A 1 454 ? 15.883 -2.414 -37.082 1.00 53.66 454 TYR A O 1
ATOM 3490 N N . ALA A 1 455 ? 13.709 -2.306 -36.541 1.00 58.62 455 ALA A N 1
ATOM 3491 C CA . ALA A 1 455 ? 13.637 -0.851 -36.471 1.00 58.62 455 ALA A CA 1
ATOM 3492 C C . ALA A 1 455 ? 13.259 -0.425 -35.049 1.00 58.62 455 ALA A C 1
ATOM 3494 O O . ALA A 1 455 ? 12.181 -0.764 -34.560 1.00 58.62 455 ALA A O 1
ATOM 3495 N N . PHE A 1 456 ? 14.146 0.327 -34.399 1.00 54.31 456 PHE A N 1
ATOM 3496 C CA . PHE A 1 456 ? 13.907 0.919 -33.087 1.00 54.31 456 PHE A CA 1
ATOM 3497 C C . PHE A 1 456 ? 13.813 2.429 -33.241 1.00 54.31 456 PHE A C 1
ATOM 3499 O O . PHE A 1 456 ? 14.808 3.071 -33.567 1.00 54.31 456 PHE A O 1
ATOM 3506 N N . GLU A 1 457 ? 12.646 3.013 -32.984 1.00 58.03 457 GLU A N 1
ATOM 3507 C CA . GLU A 1 457 ? 12.508 4.460 -32.828 1.00 58.03 457 GLU A CA 1
ATOM 3508 C C . GLU A 1 457 ? 12.359 4.774 -31.338 1.00 58.03 457 GLU A C 1
ATOM 3510 O O . GLU A 1 457 ? 11.293 4.559 -30.761 1.00 58.03 457 GLU A O 1
ATOM 3515 N N . ALA A 1 458 ? 13.431 5.261 -30.707 1.00 49.06 458 ALA A N 1
ATOM 3516 C CA . ALA A 1 458 ? 13.406 5.710 -29.321 1.00 49.06 458 ALA A CA 1
ATOM 3517 C C . ALA A 1 458 ? 13.306 7.237 -29.296 1.00 49.06 458 ALA A C 1
ATOM 3519 O O . ALA A 1 458 ? 14.222 7.926 -29.731 1.00 49.06 458 ALA A O 1
ATOM 3520 N N . LYS A 1 459 ? 12.202 7.776 -28.776 1.00 55.78 459 LYS A N 1
ATOM 3521 C CA . LYS A 1 459 ? 12.005 9.217 -28.585 1.00 55.78 459 LYS A CA 1
ATOM 3522 C C . LYS A 1 459 ? 12.048 9.534 -27.104 1.00 55.78 459 LYS A C 1
ATOM 3524 O O . LYS A 1 459 ? 11.160 9.111 -26.367 1.00 55.78 459 LYS A O 1
ATOM 3529 N N . GLY A 1 460 ? 13.059 10.281 -26.678 1.00 50.16 460 GLY A N 1
ATOM 3530 C CA . GLY A 1 460 ? 13.112 10.912 -25.366 1.00 50.16 460 GLY A CA 1
ATOM 3531 C C . GLY A 1 460 ? 12.985 12.421 -25.517 1.00 50.16 460 GLY A C 1
ATOM 3532 O O . GLY A 1 460 ? 13.843 13.035 -26.149 1.00 50.16 460 GLY A O 1
ATOM 3533 N N . SER A 1 461 ? 11.953 13.028 -24.931 1.00 50.72 461 SER A N 1
ATOM 3534 C CA . SER A 1 461 ? 11.876 14.483 -24.784 1.00 50.72 461 SER A CA 1
ATOM 3535 C C . SER A 1 461 ? 11.972 14.880 -23.316 1.00 50.72 461 SER A C 1
ATOM 3537 O O . SER A 1 461 ? 11.343 14.282 -22.441 1.00 50.72 461 SER A O 1
ATOM 3539 N N . VAL A 1 462 ? 12.788 15.895 -23.049 1.00 47.84 462 VAL A N 1
ATOM 3540 C CA . VAL A 1 462 ? 12.915 16.538 -21.744 1.00 47.84 462 VAL A CA 1
ATOM 3541 C C . VAL A 1 462 ? 12.518 17.992 -21.905 1.00 47.84 462 VAL A C 1
ATOM 3543 O O . VAL A 1 462 ? 13.228 18.750 -22.569 1.00 47.84 462 VAL A O 1
ATOM 3546 N N . THR A 1 463 ? 11.431 18.384 -21.248 1.00 49.91 463 THR A N 1
ATOM 3547 C CA . THR A 1 463 ? 10.985 19.778 -21.186 1.00 49.91 463 THR A CA 1
ATOM 3548 C C . THR A 1 463 ? 11.060 20.244 -19.738 1.00 49.91 463 THR A C 1
ATOM 3550 O O . THR A 1 463 ? 10.438 19.655 -18.847 1.00 49.91 463 THR A O 1
ATOM 3553 N N . GLY A 1 464 ? 11.862 21.285 -19.499 1.00 47.78 464 GLY A N 1
ATOM 3554 C CA . GLY A 1 464 ? 12.095 21.857 -18.174 1.00 47.78 464 GLY A CA 1
ATOM 3555 C C . GLY A 1 464 ? 11.974 23.380 -18.161 1.00 47.78 464 GLY A C 1
ATOM 3556 O O . GLY A 1 464 ? 12.640 24.074 -18.936 1.00 47.78 464 GLY A O 1
ATOM 3557 N N . CYS A 1 465 ? 11.159 23.888 -17.235 1.00 46.81 465 CYS A N 1
ATOM 3558 C CA . CYS A 1 465 ? 11.006 25.314 -16.938 1.00 46.81 465 CYS A CA 1
ATOM 3559 C C . CYS A 1 465 ? 11.912 25.718 -15.763 1.00 46.81 465 CYS A C 1
ATOM 3561 O O . CYS A 1 465 ? 12.028 24.986 -14.782 1.00 46.81 465 CYS A O 1
ATOM 3563 N N . VAL A 1 466 ? 12.558 26.888 -15.848 1.00 50.62 466 VAL A N 1
ATOM 3564 C CA . VAL A 1 466 ? 13.634 27.292 -14.911 1.00 50.62 466 VAL A CA 1
ATOM 3565 C C . VAL A 1 466 ? 13.211 28.342 -13.855 1.00 50.62 466 VAL A C 1
ATOM 3567 O O . VAL A 1 466 ? 14.042 28.771 -13.059 1.00 50.62 466 VAL A O 1
ATOM 3570 N N . SER A 1 467 ? 11.928 28.714 -13.759 1.00 40.44 467 SER A N 1
ATOM 3571 C CA . SER A 1 467 ? 11.390 29.484 -12.618 1.00 40.44 467 SER A CA 1
ATOM 3572 C C . SER A 1 467 ? 10.713 28.580 -11.586 1.00 40.44 467 SER A C 1
ATOM 3574 O O . SER A 1 467 ? 9.708 27.942 -11.895 1.00 40.44 467 SER A O 1
ATOM 3576 N N . GLY A 1 468 ? 11.208 28.600 -10.347 1.00 48.34 468 GLY A N 1
ATOM 3577 C CA . GLY A 1 468 ? 10.646 27.838 -9.226 1.00 48.34 468 GLY A CA 1
ATOM 3578 C C . GLY A 1 468 ? 11.375 26.515 -8.945 1.00 48.34 468 GLY A C 1
ATOM 3579 O O . GLY A 1 468 ? 12.438 26.261 -9.523 1.00 48.34 468 GLY A O 1
ATOM 3580 N N . PRO A 1 469 ? 10.855 25.678 -8.024 1.00 39.91 469 PRO A N 1
ATOM 3581 C CA . PRO A 1 469 ? 11.375 24.327 -7.816 1.00 39.91 469 PRO A CA 1
ATOM 3582 C C . PRO A 1 469 ? 11.326 23.556 -9.148 1.00 39.91 469 PRO A C 1
ATOM 3584 O O . PRO A 1 469 ? 10.306 23.609 -9.834 1.00 39.91 469 PRO A O 1
ATOM 3587 N N . PRO A 1 470 ? 12.417 22.884 -9.557 1.00 42.88 470 PRO A N 1
ATOM 3588 C CA . PRO A 1 470 ? 12.572 22.442 -10.937 1.00 42.88 470 PRO A CA 1
ATOM 3589 C C . PRO A 1 470 ? 11.604 21.305 -11.281 1.00 42.88 470 PRO A C 1
ATOM 3591 O O . PRO A 1 470 ? 11.809 20.155 -10.893 1.00 42.88 470 PRO A O 1
ATOM 3594 N N . ALA A 1 471 ? 10.568 21.636 -12.050 1.00 40.88 471 ALA A N 1
ATOM 3595 C CA . ALA A 1 471 ? 9.682 20.669 -12.675 1.00 40.88 471 ALA A CA 1
ATOM 3596 C C . ALA A 1 471 ? 10.328 20.163 -13.974 1.00 40.88 471 ALA A C 1
ATOM 3598 O O . ALA A 1 471 ? 10.363 20.867 -14.986 1.00 40.88 471 ALA A O 1
ATOM 3599 N N . PHE A 1 472 ? 10.855 18.940 -13.934 1.00 44.44 472 PHE A N 1
ATOM 3600 C CA . PHE A 1 472 ? 11.315 18.223 -15.120 1.00 44.44 472 PHE A CA 1
ATOM 3601 C C . PHE A 1 472 ? 10.211 17.283 -15.595 1.00 44.44 472 PHE A C 1
ATOM 3603 O O . PHE A 1 472 ? 9.810 16.381 -14.861 1.00 44.44 472 PHE A O 1
ATOM 3610 N N . SER A 1 473 ? 9.759 17.461 -16.834 1.00 39.09 473 SER A N 1
ATOM 3611 C CA . SER A 1 473 ? 8.980 16.440 -17.533 1.00 39.09 473 SER A CA 1
ATOM 3612 C C . SER A 1 473 ? 9.916 15.665 -18.457 1.00 39.09 473 SER A C 1
ATOM 3614 O O . SER A 1 473 ? 10.629 16.260 -19.265 1.00 39.09 473 SER A O 1
ATOM 3616 N N . VAL A 1 474 ? 9.949 14.342 -18.298 1.00 40.84 474 VAL A N 1
ATOM 3617 C CA . VAL A 1 474 ? 10.668 13.429 -19.191 1.00 40.84 474 VAL A CA 1
ATOM 3618 C C . VAL A 1 474 ? 9.631 12.502 -19.799 1.00 40.84 474 VAL A C 1
ATOM 3620 O O . VAL A 1 474 ? 9.033 11.693 -19.089 1.00 40.84 474 VAL A O 1
ATOM 3623 N N . SER A 1 475 ? 9.399 12.627 -21.102 1.00 40.59 475 SER A N 1
ATOM 3624 C CA . SER A 1 475 ? 8.569 11.686 -21.845 1.00 40.59 475 SER A CA 1
ATOM 3625 C C . SER A 1 475 ? 9.475 10.745 -22.631 1.00 40.59 475 SER A C 1
ATOM 3627 O O . SER A 1 475 ? 10.463 11.168 -23.232 1.00 40.59 475 SER A O 1
ATOM 3629 N N . THR A 1 476 ? 9.159 9.452 -22.600 1.00 41.78 476 THR A N 1
ATOM 3630 C CA . THR A 1 476 ? 9.809 8.461 -23.460 1.00 41.78 476 THR A CA 1
ATOM 3631 C C . THR A 1 476 ? 8.734 7.676 -24.189 1.00 41.78 476 THR A C 1
ATOM 3633 O O . THR A 1 476 ? 7.805 7.167 -23.565 1.00 41.78 476 THR A O 1
ATOM 3636 N N . SER A 1 477 ? 8.844 7.596 -25.511 1.00 41.34 477 SER A N 1
ATOM 3637 C CA . SER A 1 477 ? 8.023 6.716 -26.338 1.00 41.34 477 SER A CA 1
ATOM 3638 C C . SER A 1 477 ? 8.937 5.890 -27.232 1.00 41.34 477 SER A C 1
ATOM 3640 O O . SER A 1 477 ? 9.907 6.399 -27.791 1.00 41.34 477 SER A O 1
ATOM 3642 N N . ILE A 1 478 ? 8.656 4.593 -27.311 1.00 44.34 478 ILE A N 1
ATOM 3643 C CA . ILE A 1 478 ? 9.392 3.651 -28.150 1.00 44.34 478 ILE A CA 1
ATOM 3644 C C . ILE A 1 478 ? 8.363 3.004 -29.065 1.00 44.34 478 ILE A C 1
ATOM 3646 O O . ILE A 1 478 ? 7.394 2.420 -28.578 1.00 44.34 478 ILE A O 1
ATOM 3650 N N . LYS A 1 479 ? 8.550 3.139 -30.380 1.00 48.91 479 LYS A N 1
ATOM 3651 C CA . LYS A 1 479 ? 7.761 2.399 -31.368 1.00 48.91 479 LYS A CA 1
ATOM 3652 C C . LYS A 1 479 ? 8.552 1.171 -31.799 1.00 48.91 479 LYS A C 1
ATOM 3654 O O . LYS A 1 479 ? 9.559 1.294 -32.492 1.00 48.91 479 LYS A O 1
ATOM 3659 N N . ASP A 1 480 ? 8.067 0.003 -31.392 1.00 47.12 480 ASP A N 1
ATOM 3660 C CA . ASP A 1 480 ? 8.509 -1.283 -31.923 1.00 47.12 480 ASP A CA 1
ATOM 3661 C C . ASP A 1 480 ? 7.731 -1.573 -33.215 1.00 47.12 480 ASP A C 1
ATOM 3663 O O . ASP A 1 480 ? 6.507 -1.708 -33.181 1.00 47.12 480 ASP A O 1
ATOM 3667 N N . GLN A 1 481 ? 8.424 -1.713 -34.346 1.00 50.69 481 GLN A N 1
ATOM 3668 C CA . GLN A 1 481 ? 7.856 -2.331 -35.548 1.00 50.69 481 GLN A CA 1
ATOM 3669 C C . GLN A 1 481 ? 8.504 -3.699 -35.757 1.00 50.69 481 GLN A C 1
ATOM 3671 O O . GLN A 1 481 ? 9.722 -3.807 -35.908 1.00 50.69 481 GLN A O 1
ATOM 3676 N N . TRP A 1 482 ? 7.683 -4.749 -35.750 1.00 43.00 482 TRP A N 1
ATOM 3677 C CA . TRP A 1 482 ? 8.126 -6.098 -36.088 1.00 43.00 482 TRP A CA 1
ATOM 3678 C C . TRP A 1 482 ? 8.283 -6.223 -37.609 1.00 43.00 482 TRP A C 1
ATOM 3680 O O . TRP A 1 482 ? 7.369 -5.824 -38.333 1.00 43.00 482 TRP A O 1
ATOM 3690 N N . PRO A 1 483 ? 9.400 -6.773 -38.115 1.00 43.47 483 PRO A N 1
ATOM 3691 C CA . PRO A 1 483 ? 9.537 -7.056 -39.536 1.00 43.47 483 PRO A CA 1
ATOM 3692 C C . PRO A 1 483 ? 8.672 -8.242 -39.958 1.00 43.47 483 PRO A C 1
ATOM 3694 O O . PRO A 1 483 ? 8.511 -9.214 -39.219 1.00 43.47 483 PRO A O 1
ATOM 3697 N N . SER A 1 484 ? 8.249 -8.224 -41.217 1.00 42.12 484 SER A N 1
ATOM 3698 C CA . SER A 1 4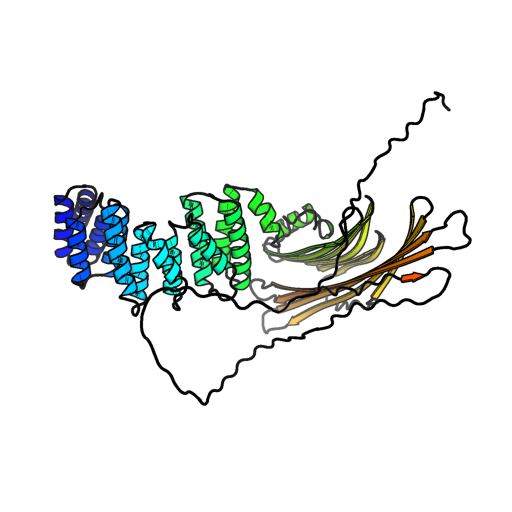84 ? 7.989 -9.447 -41.969 1.00 42.12 484 SER A CA 1
ATOM 3699 C C . SER A 1 484 ? 9.317 -10.171 -42.218 1.00 42.12 484 SER A C 1
ATOM 3701 O O . SER A 1 484 ? 10.148 -9.688 -42.991 1.00 42.12 484 SER A O 1
ATOM 3703 N N . SER A 1 485 ? 9.533 -11.318 -41.577 1.00 37.84 485 SER A N 1
ATOM 3704 C CA . SER A 1 485 ? 10.628 -12.222 -41.930 1.00 37.84 485 SER A CA 1
ATOM 3705 C C . SER A 1 485 ? 10.275 -13.011 -43.192 1.00 37.84 485 SER A C 1
ATOM 3707 O O . SER A 1 485 ? 9.155 -13.497 -43.344 1.00 37.84 485 SER A O 1
ATOM 3709 N N . TYR A 1 486 ? 11.242 -13.172 -44.093 1.00 44.41 486 TYR A N 1
ATOM 3710 C CA . TYR A 1 486 ? 11.131 -14.065 -45.243 1.00 44.41 486 TYR A CA 1
ATOM 3711 C C . TYR A 1 486 ? 12.408 -14.898 -45.374 1.00 44.41 486 TYR A C 1
ATOM 3713 O O . TYR A 1 486 ? 13.508 -14.434 -45.076 1.00 44.41 486 TYR A O 1
ATOM 3721 N N . ILE A 1 487 ? 12.247 -16.150 -45.799 1.00 37.12 487 ILE A N 1
ATOM 3722 C CA . ILE A 1 487 ? 13.346 -17.075 -46.083 1.00 37.12 487 ILE A CA 1
ATOM 3723 C C . ILE A 1 487 ? 13.318 -17.327 -47.583 1.00 37.12 487 ILE A C 1
ATOM 3725 O O . ILE A 1 487 ? 12.301 -17.789 -48.102 1.00 37.12 487 ILE A O 1
ATOM 3729 N N . ASN A 1 488 ? 14.416 -17.030 -48.279 1.00 40.97 488 ASN A N 1
ATOM 3730 C CA . ASN A 1 488 ? 14.516 -17.279 -49.712 1.00 40.97 488 ASN A CA 1
ATOM 3731 C C . ASN A 1 488 ? 15.445 -18.473 -49.974 1.00 40.97 488 ASN A C 1
ATOM 3733 O O . ASN A 1 488 ? 16.643 -18.429 -49.691 1.00 40.97 488 ASN A O 1
ATOM 3737 N N . LEU A 1 489 ? 14.871 -19.553 -50.507 1.00 37.50 489 LEU A N 1
ATOM 3738 C CA . LEU A 1 489 ? 15.579 -20.778 -50.873 1.00 37.50 489 LEU A CA 1
ATOM 3739 C C . LEU A 1 489 ? 15.810 -20.797 -52.385 1.00 37.50 489 LEU A C 1
ATOM 3741 O O . LEU A 1 489 ? 14.990 -21.306 -53.150 1.00 37.50 489 LEU A O 1
ATOM 3745 N N . SER A 1 490 ? 16.949 -20.260 -52.819 1.00 40.00 490 SER A N 1
ATOM 3746 C CA . SER A 1 490 ? 17.374 -20.340 -54.217 1.00 40.00 490 SER A CA 1
ATOM 3747 C C . SER A 1 490 ? 18.288 -21.549 -54.425 1.00 40.00 490 SER A C 1
ATOM 3749 O O . SER A 1 490 ? 19.478 -21.529 -54.119 1.00 40.00 490 SER A O 1
ATOM 3751 N N . SER A 1 491 ? 17.725 -22.629 -54.970 1.00 34.81 491 SER A N 1
ATOM 3752 C CA . SER A 1 491 ? 18.528 -23.691 -55.583 1.00 34.81 491 SER A CA 1
ATOM 3753 C C . SER A 1 491 ? 18.770 -23.369 -57.062 1.00 34.81 491 SER A C 1
ATOM 3755 O O . SER A 1 491 ? 17.946 -22.714 -57.702 1.00 34.81 491 SER A O 1
ATOM 3757 N N . GLY A 1 492 ? 19.875 -23.858 -57.634 1.00 37.41 492 GLY A N 1
ATOM 3758 C CA . GLY A 1 492 ? 20.241 -23.640 -59.043 1.00 37.41 492 GLY A CA 1
ATOM 3759 C C . GLY A 1 492 ? 19.296 -24.256 -60.092 1.00 37.41 492 GLY A C 1
ATOM 3760 O O . GLY A 1 492 ? 19.617 -24.226 -61.277 1.00 37.41 492 GLY A O 1
ATOM 3761 N N . PHE A 1 493 ? 18.148 -24.804 -59.685 1.00 33.78 493 PHE A N 1
ATOM 3762 C CA . PHE A 1 493 ? 17.087 -25.304 -60.556 1.00 33.78 493 PHE A CA 1
ATOM 3763 C C . PHE A 1 493 ? 15.753 -24.628 -60.199 1.00 33.78 493 PHE A C 1
ATOM 3765 O O . PHE A 1 493 ? 15.246 -24.778 -59.090 1.00 33.78 493 PHE A O 1
ATOM 3772 N N . LYS A 1 494 ? 15.155 -23.909 -61.162 1.00 32.97 494 LYS A N 1
ATOM 3773 C CA . LYS A 1 494 ? 13.754 -23.449 -61.077 1.00 32.97 494 LYS A CA 1
ATOM 3774 C C . LYS A 1 494 ? 12.836 -24.682 -61.032 1.00 32.97 494 LYS A C 1
ATOM 3776 O O . LYS A 1 494 ? 13.012 -25.568 -61.869 1.00 32.97 494 LYS A O 1
ATOM 3781 N N . PRO A 1 495 ? 11.862 -24.731 -60.106 1.00 30.75 495 PRO A N 1
ATOM 3782 C CA . PRO A 1 495 ? 10.628 -23.959 -60.296 1.00 30.75 495 PRO A CA 1
ATOM 3783 C C . PRO A 1 495 ? 10.181 -23.126 -59.077 1.00 30.75 495 PRO A C 1
ATOM 3785 O O . PRO A 1 495 ? 10.676 -23.290 -57.967 1.00 30.75 495 PRO A O 1
ATOM 3788 N N . LEU A 1 496 ? 9.224 -22.217 -59.306 1.00 28.53 496 LEU A N 1
ATOM 3789 C CA . LEU A 1 496 ? 8.557 -21.432 -58.258 1.00 28.53 496 LEU A CA 1
ATOM 3790 C C . LEU A 1 496 ? 7.670 -22.326 -57.377 1.00 28.53 496 LEU A C 1
ATOM 3792 O O . LEU A 1 496 ? 6.839 -23.061 -57.906 1.00 28.53 496 LEU A O 1
ATOM 3796 N N . ILE A 1 497 ? 7.750 -22.148 -56.056 1.00 24.80 497 ILE A N 1
ATOM 3797 C CA . ILE A 1 497 ? 6.675 -22.495 -55.117 1.00 24.80 497 ILE A CA 1
ATOM 3798 C C . ILE A 1 497 ? 6.490 -21.306 -54.170 1.00 24.80 497 ILE A C 1
ATOM 3800 O O . ILE A 1 497 ? 7.444 -20.847 -53.545 1.00 24.80 497 ILE A O 1
ATOM 3804 N N . THR A 1 498 ? 5.261 -20.805 -54.071 1.00 27.27 498 THR A N 1
ATOM 3805 C CA . THR A 1 498 ? 4.862 -19.740 -53.142 1.00 27.27 498 THR A CA 1
ATOM 3806 C C . THR A 1 498 ? 3.915 -20.342 -52.110 1.00 27.27 498 THR A C 1
ATOM 3808 O O . THR A 1 498 ? 2.954 -21.008 -52.489 1.00 27.27 498 THR A O 1
ATOM 3811 N N . VAL A 1 499 ? 4.165 -20.107 -50.820 1.00 25.56 499 VAL A N 1
ATOM 3812 C CA . VAL A 1 499 ? 3.286 -20.550 -49.726 1.00 25.56 499 VAL A CA 1
ATOM 3813 C C . VAL A 1 499 ? 2.658 -19.313 -49.076 1.00 25.56 499 VAL A C 1
ATOM 3815 O O . VAL A 1 499 ? 3.406 -18.458 -48.600 1.00 25.56 499 VAL A O 1
ATOM 3818 N N . PRO A 1 500 ? 1.320 -19.173 -49.060 1.00 29.92 500 PRO A N 1
ATOM 3819 C CA . PRO A 1 500 ? 0.661 -18.043 -48.422 1.00 29.92 500 PRO A CA 1
ATOM 3820 C C . PRO A 1 500 ? 0.395 -18.323 -46.936 1.00 29.92 500 PRO A C 1
ATOM 3822 O O . PRO A 1 500 ? -0.292 -19.282 -46.591 1.00 29.92 500 PRO A O 1
ATOM 3825 N N . CYS A 1 501 ? 0.857 -17.428 -46.065 1.00 25.86 501 CYS A N 1
ATOM 3826 C CA . CYS A 1 501 ? 0.360 -17.305 -44.694 1.00 25.86 501 CYS A CA 1
ATOM 3827 C C . CYS A 1 501 ? -0.420 -15.992 -44.595 1.00 25.86 501 CYS A C 1
ATOM 3829 O O . CYS A 1 501 ? 0.178 -14.927 -44.464 1.00 25.86 501 CYS A O 1
ATOM 3831 N N . GLY A 1 502 ? -1.746 -16.062 -44.708 1.00 25.62 502 GLY A N 1
ATOM 3832 C CA . GLY A 1 502 ? -2.625 -14.904 -44.563 1.00 25.62 502 GLY A CA 1
ATOM 3833 C C . GLY A 1 502 ? -3.320 -14.893 -43.205 1.00 25.62 502 GLY A C 1
ATOM 3834 O O . GLY A 1 502 ? -3.943 -15.885 -42.844 1.00 25.62 502 GLY A O 1
ATOM 3835 N N . PHE A 1 503 ? -3.239 -13.765 -42.500 1.00 24.80 503 PHE A N 1
ATOM 3836 C CA . PHE A 1 503 ? -4.281 -13.253 -41.601 1.00 24.80 503 PHE A CA 1
ATOM 3837 C C . PHE A 1 503 ? -3.999 -11.763 -41.349 1.00 24.80 503 PHE A C 1
ATOM 3839 O O . PHE A 1 503 ? -3.250 -11.397 -40.445 1.00 24.80 503 PHE A O 1
ATOM 3846 N N . GLU A 1 504 ? -4.573 -10.898 -42.186 1.00 27.84 504 GLU A N 1
ATOM 3847 C CA . GLU A 1 504 ? -4.598 -9.452 -41.953 1.00 27.84 504 GLU A CA 1
ATOM 3848 C C . GLU A 1 504 ? -5.893 -9.065 -41.235 1.00 27.84 504 GLU A C 1
ATOM 3850 O O . GLU A 1 504 ? -6.986 -9.262 -41.763 1.00 27.84 504 GLU A O 1
ATOM 3855 N N . GLN A 1 505 ? -5.767 -8.446 -40.062 1.00 23.89 505 GLN A N 1
ATOM 3856 C CA . GLN A 1 505 ? -6.775 -7.517 -39.554 1.00 23.89 505 GLN A CA 1
ATOM 3857 C C . GLN A 1 505 ? -6.107 -6.506 -38.614 1.00 23.89 505 GLN A C 1
ATOM 3859 O O . GLN A 1 505 ? -6.003 -6.701 -37.405 1.00 23.89 505 GLN A O 1
ATOM 3864 N N . CYS A 1 506 ? -5.616 -5.409 -39.192 1.00 24.38 506 CYS A N 1
ATOM 3865 C CA . CYS A 1 506 ? -5.188 -4.241 -38.430 1.00 24.38 506 CYS A CA 1
ATOM 3866 C C . CYS A 1 506 ? -6.416 -3.389 -38.095 1.00 24.38 506 CYS A C 1
ATOM 3868 O O . CYS A 1 506 ? -6.942 -2.703 -38.969 1.00 24.38 506 CYS A O 1
ATOM 3870 N N . VAL A 1 507 ? -6.844 -3.393 -36.832 1.00 22.39 507 VAL A N 1
ATOM 3871 C CA . VAL A 1 507 ? -7.735 -2.347 -36.311 1.00 22.39 507 VAL A CA 1
ATOM 3872 C C . VAL A 1 507 ? -6.871 -1.153 -35.908 1.00 22.39 507 VAL A C 1
ATOM 3874 O O . VAL A 1 507 ? -6.004 -1.268 -35.041 1.00 22.39 507 VAL A O 1
ATOM 3877 N N . GLN A 1 508 ? -7.086 -0.012 -36.563 1.00 28.02 508 GLN A N 1
ATOM 3878 C CA . GLN A 1 508 ? -6.602 1.283 -36.093 1.00 28.02 508 GLN A CA 1
ATOM 3879 C C . GLN A 1 508 ? -7.660 1.885 -35.166 1.00 28.02 508 GLN A C 1
ATOM 3881 O O . GLN A 1 508 ? -8.666 2.384 -35.656 1.00 28.02 508 GLN A O 1
ATOM 3886 N N . ASP A 1 509 ? -7.404 1.889 -33.858 1.00 23.42 509 ASP A N 1
ATOM 3887 C CA . ASP A 1 509 ? -8.183 2.675 -32.896 1.00 23.42 509 ASP A CA 1
ATOM 3888 C C . ASP A 1 509 ? -7.327 3.829 -32.351 1.00 23.42 509 ASP A C 1
ATOM 3890 O O . ASP A 1 509 ? -6.578 3.684 -31.379 1.00 23.42 509 ASP A O 1
ATOM 3894 N N . GLU A 1 510 ? -7.451 5.007 -32.969 1.00 24.33 510 GLU A N 1
ATOM 3895 C CA . GLU A 1 510 ? -7.132 6.274 -32.304 1.00 24.33 510 GLU A CA 1
ATOM 3896 C C . GLU A 1 510 ? -8.305 6.660 -31.396 1.00 24.33 510 GLU A C 1
ATOM 3898 O O . GLU A 1 510 ? -9.272 7.287 -31.826 1.00 24.33 510 GLU A O 1
ATOM 3903 N N . VAL A 1 511 ? -8.225 6.305 -30.112 1.00 22.86 511 VAL A N 1
ATOM 3904 C CA . VAL A 1 511 ? -9.217 6.751 -29.124 1.00 22.86 511 VAL A CA 1
ATOM 3905 C C . VAL A 1 511 ? -8.889 8.175 -28.670 1.00 22.86 511 VAL A C 1
ATOM 3907 O O . VAL A 1 511 ? -8.165 8.393 -27.696 1.00 22.86 511 VAL A O 1
ATOM 3910 N N . VAL A 1 512 ? -9.461 9.155 -29.369 1.00 25.34 512 VAL A N 1
ATOM 3911 C CA . VAL A 1 512 ? -9.632 10.520 -28.858 1.00 25.34 512 VAL A CA 1
ATOM 3912 C C . VAL A 1 512 ? -10.901 10.547 -28.009 1.00 25.34 512 VAL A C 1
ATOM 3914 O O . VAL A 1 512 ? -12.005 10.465 -28.540 1.00 25.34 512 VAL A O 1
ATOM 3917 N N . VAL A 1 513 ? -10.760 10.681 -26.688 1.00 23.06 513 VAL A N 1
ATOM 3918 C CA . VAL A 1 513 ? -11.904 10.968 -25.809 1.00 23.06 513 VAL A CA 1
ATOM 3919 C C . VAL A 1 513 ? -12.081 12.482 -25.717 1.00 23.06 513 VAL A C 1
ATOM 3921 O O . VAL A 1 513 ? -11.273 13.170 -25.095 1.00 23.06 513 VAL A O 1
ATOM 3924 N N . GLN A 1 514 ? -13.156 12.990 -26.315 1.00 24.23 514 GLN A N 1
ATOM 3925 C CA . GLN A 1 514 ? -13.778 14.252 -25.923 1.00 24.23 514 GLN A CA 1
ATOM 3926 C C . GLN A 1 514 ? -15.234 13.975 -25.553 1.00 24.23 514 GLN A C 1
ATOM 3928 O O . GLN A 1 514 ? -15.939 13.277 -26.280 1.00 24.23 514 GLN A O 1
ATOM 3933 N N . ASP A 1 515 ? -15.668 14.516 -24.417 1.00 25.36 515 ASP A N 1
ATOM 3934 C CA . ASP A 1 515 ? -17.041 14.387 -23.938 1.00 25.36 515 ASP A CA 1
ATOM 3935 C C . ASP A 1 515 ? -18.043 15.051 -24.889 1.00 25.36 515 ASP A C 1
ATOM 3937 O O . ASP A 1 515 ? -17.826 16.172 -25.351 1.00 25.36 515 ASP A O 1
ATOM 3941 N N . THR A 1 516 ? -19.198 14.418 -25.104 1.00 24.69 516 THR A N 1
ATOM 3942 C CA . THR A 1 516 ? -20.486 15.123 -25.243 1.00 24.69 516 THR A CA 1
ATOM 3943 C C . THR A 1 516 ? -21.675 14.168 -25.086 1.00 24.69 516 THR A C 1
ATOM 3945 O O . THR A 1 516 ? -21.666 13.041 -25.568 1.00 24.69 516 THR A O 1
ATOM 3948 N N . VAL A 1 517 ? -22.717 14.655 -24.409 1.00 27.61 517 VAL A N 1
ATOM 3949 C CA . VAL A 1 517 ? -24.029 14.016 -24.177 1.00 27.61 517 VAL A CA 1
ATOM 3950 C C . VAL A 1 517 ? -25.071 14.814 -24.981 1.00 27.61 517 VAL A C 1
ATOM 3952 O O . VAL A 1 517 ? -25.000 16.046 -24.934 1.00 27.61 517 VAL A O 1
ATOM 3955 N N . PRO A 1 518 ? -25.960 14.184 -25.785 1.00 32.19 518 PRO A N 1
ATOM 3956 C CA . PRO A 1 518 ? -27.372 13.930 -25.391 1.00 32.19 518 PRO A CA 1
ATOM 3957 C C . PRO A 1 518 ? -27.882 12.513 -25.802 1.00 32.19 518 PRO A C 1
ATOM 3959 O O . PRO A 1 518 ? -27.412 11.973 -26.793 1.00 32.19 518 PRO A O 1
ATOM 3962 N N . VAL A 1 519 ? -28.712 11.759 -25.054 1.00 25.19 519 VAL A N 1
ATOM 3963 C CA . VAL A 1 519 ? -30.092 11.950 -24.510 1.00 25.19 519 VAL A CA 1
ATOM 3964 C C . VAL A 1 519 ? -31.226 11.521 -25.481 1.00 25.19 519 VAL A C 1
ATOM 3966 O O . VAL A 1 519 ? -31.355 12.095 -26.554 1.00 25.19 519 VAL A O 1
ATOM 3969 N N . GLU A 1 520 ? -32.090 10.591 -25.009 1.00 24.84 520 GLU A N 1
ATOM 3970 C CA . GLU A 1 520 ? -33.415 10.145 -25.547 1.00 24.84 520 GLU A CA 1
ATOM 3971 C C . GLU A 1 520 ? -33.460 9.351 -26.896 1.00 24.84 520 GLU A C 1
ATOM 3973 O O . GLU A 1 520 ? -32.598 9.553 -27.737 1.00 24.84 520 GLU A O 1
ATOM 3978 N N . ARG A 1 521 ? -34.417 8.456 -27.268 1.00 25.52 521 ARG A N 1
ATOM 3979 C CA . ARG A 1 521 ? -35.519 7.610 -26.669 1.00 25.52 521 ARG A CA 1
ATOM 3980 C C . ARG A 1 521 ? -36.186 6.861 -27.879 1.00 25.52 521 ARG A C 1
ATOM 3982 O O . ARG A 1 521 ? -36.183 7.438 -28.958 1.00 25.52 521 ARG A O 1
ATOM 3989 N N . TRP A 1 522 ? -36.695 5.614 -27.902 1.00 26.25 522 TRP A N 1
ATOM 3990 C CA . TRP A 1 522 ? -37.774 4.939 -27.141 1.00 26.25 522 TRP A CA 1
ATOM 3991 C C . TRP A 1 522 ? -37.827 3.401 -27.440 1.00 26.25 522 TRP A C 1
ATOM 3993 O O . TRP A 1 522 ? -37.714 3.007 -28.593 1.00 26.25 522 TRP A O 1
ATOM 4003 N N . VAL A 1 523 ? -38.090 2.570 -26.415 1.00 25.47 523 VAL A N 1
ATOM 4004 C CA . VAL A 1 523 ? -39.100 1.467 -26.307 1.00 25.47 523 VAL A CA 1
ATOM 4005 C C . VAL A 1 523 ? -39.466 0.554 -27.509 1.00 25.47 523 VAL A C 1
ATOM 4007 O O . VAL A 1 523 ? -40.085 1.008 -28.464 1.00 25.47 523 VAL A O 1
ATOM 4010 N N . MET A 1 524 ? -39.340 -0.773 -27.307 1.00 22.58 524 MET A N 1
ATOM 4011 C CA . MET A 1 524 ? -40.480 -1.726 -27.324 1.00 22.58 524 MET A CA 1
ATOM 4012 C C . MET A 1 524 ? -40.225 -2.952 -26.422 1.00 22.58 524 MET A C 1
ATOM 4014 O O . MET A 1 524 ? -39.349 -3.767 -26.692 1.00 22.58 524 MET A O 1
ATOM 4018 N N . ASP A 1 525 ? -41.041 -3.065 -25.374 1.00 27.95 525 ASP A N 1
ATOM 4019 C CA . ASP A 1 525 ? -41.478 -4.325 -24.741 1.00 27.95 525 ASP A CA 1
ATOM 4020 C C . ASP A 1 525 ? -42.648 -4.879 -25.609 1.00 27.95 525 ASP A C 1
ATOM 4022 O O . ASP A 1 525 ? -43.231 -4.073 -26.352 1.00 27.95 525 ASP A O 1
ATOM 4026 N N . PRO A 1 526 ? -43.048 -6.173 -25.571 1.00 43.28 526 PRO A N 1
ATOM 4027 C CA . PRO A 1 526 ? -43.805 -6.637 -24.402 1.00 43.28 526 PRO A CA 1
ATOM 4028 C C . PRO A 1 526 ? -43.717 -8.137 -24.018 1.00 43.28 526 PRO A C 1
ATOM 4030 O O . PRO A 1 526 ? -43.802 -9.020 -24.867 1.00 43.28 526 PRO A O 1
ATOM 4033 N N . HIS A 1 527 ? -43.829 -8.372 -22.704 1.00 27.34 527 HIS A N 1
ATOM 4034 C CA . HIS A 1 527 ? -44.575 -9.462 -22.034 1.00 27.34 527 HIS A CA 1
ATOM 4035 C C . HIS A 1 527 ? -44.126 -10.937 -22.211 1.00 27.34 527 HIS A C 1
ATOM 4037 O O . HIS A 1 527 ? -43.880 -11.403 -23.312 1.00 27.34 527 HIS A O 1
ATOM 4043 N N . SER A 1 528 ? -44.191 -11.848 -21.227 1.00 28.45 528 SER A N 1
ATOM 4044 C CA . SER A 1 528 ? -44.213 -11.898 -19.741 1.00 28.45 528 SER A CA 1
ATOM 4045 C C . SER A 1 528 ? -44.992 -13.158 -19.313 1.00 28.45 528 SER A C 1
ATOM 4047 O O . SER A 1 528 ? -45.887 -13.586 -20.039 1.00 28.45 528 SER A O 1
ATOM 4049 N N . SER A 1 529 ? -44.768 -13.634 -18.081 1.00 29.03 529 SER A N 1
ATOM 4050 C CA . SER A 1 529 ? -45.428 -14.776 -17.401 1.00 29.03 529 SER A CA 1
ATOM 4051 C C . SER A 1 529 ? -44.997 -16.184 -17.869 1.00 29.03 529 SER A C 1
ATOM 4053 O O . SER A 1 529 ? -44.738 -16.392 -19.047 1.00 29.03 529 SER A O 1
ATOM 4055 N N . GLY A 1 530 ? -44.868 -17.178 -16.981 1.00 26.61 530 GLY A N 1
ATOM 4056 C CA . GLY A 1 530 ? -45.102 -17.161 -15.527 1.00 26.61 530 GLY A CA 1
ATOM 4057 C C . GLY A 1 530 ? -44.427 -18.324 -14.785 1.00 26.61 530 GLY A C 1
ATOM 4058 O O . GLY A 1 530 ? -43.821 -19.199 -15.397 1.00 26.61 530 GLY A O 1
ATOM 4059 N N . GLU A 1 531 ? -44.506 -18.291 -13.455 1.00 30.70 531 GLU A N 1
ATOM 4060 C CA . GLU A 1 531 ? -43.964 -19.304 -12.536 1.00 30.70 531 GLU A CA 1
ATOM 4061 C C . GLU A 1 531 ? -44.821 -20.590 -12.508 1.00 30.70 531 GLU A C 1
ATOM 4063 O O . GLU A 1 531 ? -46.011 -20.527 -12.813 1.00 30.70 531 GLU A O 1
ATOM 4068 N N . VAL A 1 532 ? -44.245 -21.723 -12.060 1.00 27.39 532 VAL A N 1
ATOM 4069 C CA . VAL A 1 532 ? -44.692 -22.540 -10.893 1.00 27.39 532 VAL A CA 1
ATOM 4070 C C . VAL A 1 532 ? -44.099 -23.974 -10.915 1.00 27.39 532 VAL A C 1
ATOM 4072 O O . VAL A 1 532 ? -44.338 -24.739 -11.839 1.00 27.39 532 VAL A O 1
ATOM 4075 N N . TRP A 1 533 ? -43.339 -24.284 -9.854 1.00 27.66 533 TRP A N 1
ATOM 4076 C CA . TRP A 1 533 ? -43.149 -25.537 -9.082 1.00 27.66 533 TRP A CA 1
ATOM 4077 C C . TRP A 1 533 ? -43.171 -26.969 -9.689 1.00 27.66 533 TRP A C 1
ATOM 4079 O O . TRP A 1 533 ? -44.150 -27.417 -10.271 1.00 27.66 533 TRP A O 1
ATOM 4089 N N . ASP A 1 534 ? -42.113 -27.699 -9.297 1.00 26.81 534 ASP A N 1
ATOM 4090 C CA . ASP A 1 534 ? -42.005 -29.087 -8.791 1.00 26.81 534 ASP A CA 1
ATOM 4091 C C . ASP A 1 534 ? -42.316 -30.379 -9.599 1.00 26.81 534 ASP A C 1
ATOM 4093 O O . ASP A 1 534 ? -43.411 -30.653 -10.076 1.00 26.81 534 ASP A O 1
ATOM 4097 N N . ASP A 1 535 ? -41.294 -31.245 -9.506 1.00 26.86 535 ASP A N 1
ATOM 4098 C CA . ASP A 1 535 ? -41.272 -32.695 -9.237 1.00 26.86 535 ASP A CA 1
ATOM 4099 C C . ASP A 1 535 ? -41.403 -33.816 -10.298 1.00 26.86 535 ASP A C 1
ATOM 4101 O O . ASP A 1 535 ? -42.274 -33.884 -11.159 1.00 26.86 535 ASP A O 1
ATOM 4105 N N . THR A 1 536 ? -40.564 -34.831 -10.042 1.00 27.09 536 THR A N 1
ATOM 4106 C CA . THR A 1 536 ? -40.635 -36.261 -10.428 1.00 27.09 536 THR A CA 1
ATOM 4107 C C . THR A 1 536 ? -40.448 -36.739 -11.885 1.00 27.09 536 THR A C 1
ATOM 4109 O O . THR A 1 536 ? -41.356 -36.782 -12.703 1.00 27.09 536 THR A O 1
ATOM 4112 N N . VAL A 1 537 ? -39.252 -37.302 -12.121 1.00 28.11 537 VAL A N 1
ATOM 4113 C CA . VAL A 1 537 ? -38.985 -38.684 -12.604 1.00 28.11 537 VAL A CA 1
ATOM 4114 C C . VAL A 1 537 ? -39.985 -39.333 -13.588 1.00 28.11 537 VAL A C 1
ATOM 4116 O O . VAL A 1 537 ? -41.048 -39.790 -13.179 1.00 28.11 537 VAL A O 1
ATOM 4119 N N . SER A 1 538 ? -39.535 -39.639 -14.816 1.00 26.05 538 SER A N 1
ATOM 4120 C CA . SER A 1 538 ? -39.545 -41.030 -15.336 1.00 26.05 538 SER A CA 1
ATOM 4121 C C . SER A 1 538 ? -38.815 -41.230 -16.679 1.00 26.05 538 SER A C 1
ATOM 4123 O O . SER A 1 538 ? -38.557 -40.312 -17.448 1.00 26.05 538 SER A O 1
ATOM 4125 N N . THR A 1 539 ? -38.433 -42.489 -16.879 1.00 28.84 539 THR A N 1
ATOM 4126 C CA . THR A 1 539 ? -37.707 -43.159 -17.971 1.00 28.84 539 THR A CA 1
ATOM 4127 C C . THR A 1 539 ? -38.402 -43.202 -19.344 1.00 28.84 539 THR A C 1
ATOM 4129 O O . THR A 1 539 ? -39.622 -43.317 -19.399 1.00 28.84 539 THR A O 1
ATOM 4132 N N . GLY A 1 540 ? -37.613 -43.315 -20.424 1.00 25.38 540 GLY A N 1
ATOM 4133 C CA . GLY A 1 540 ? -38.043 -43.740 -21.776 1.00 25.38 540 GLY A CA 1
ATOM 4134 C C . GLY A 1 540 ? -37.171 -43.098 -22.868 1.00 25.38 540 GLY A C 1
ATOM 4135 O O . GLY A 1 540 ? -37.307 -41.913 -23.134 1.00 25.38 540 GLY A O 1
ATOM 4136 N N . GLU A 1 541 ? -36.069 -43.715 -23.297 1.00 27.06 541 GLU A N 1
ATOM 4137 C CA . GLU A 1 541 ? -35.941 -44.765 -24.335 1.00 27.06 541 GLU A CA 1
ATOM 4138 C C . GLU A 1 541 ? -35.834 -44.262 -25.795 1.00 27.06 541 GLU A C 1
ATOM 4140 O O . GLU A 1 541 ? -36.744 -43.653 -26.337 1.00 27.06 541 GLU A O 1
ATOM 4145 N N . VAL A 1 542 ? -34.704 -44.647 -26.411 1.00 27.84 542 VAL A N 1
ATOM 4146 C CA . VAL A 1 542 ? -34.467 -44.993 -27.831 1.00 27.84 542 VAL A CA 1
ATOM 4147 C C . VAL A 1 542 ? -34.801 -43.964 -28.928 1.00 27.84 542 VAL A C 1
ATOM 4149 O O . VAL A 1 542 ? -35.950 -43.699 -29.265 1.00 27.84 542 VAL A O 1
ATOM 4152 N N . GLY A 1 543 ? -33.745 -43.525 -29.623 1.00 29.19 543 GLY A N 1
ATOM 4153 C CA . GLY A 1 543 ? -33.809 -42.712 -30.843 1.00 29.19 543 GLY A CA 1
ATOM 4154 C C . GLY A 1 543 ? -32.462 -42.657 -31.570 1.00 29.19 543 GLY A C 1
ATOM 4155 O O . GLY A 1 543 ? -31.913 -41.579 -31.770 1.00 29.19 543 GLY A O 1
ATOM 4156 N N . ASP A 1 544 ? -31.898 -43.824 -31.890 1.00 29.48 544 ASP A N 1
ATOM 4157 C CA . ASP A 1 544 ? -30.677 -43.954 -32.702 1.00 29.48 544 ASP A CA 1
ATOM 4158 C C . ASP A 1 544 ? -30.967 -43.704 -34.207 1.00 29.48 544 ASP A C 1
ATOM 4160 O O . ASP A 1 544 ? -32.131 -43.553 -34.576 1.00 29.48 544 ASP A O 1
ATOM 4164 N N . TRP A 1 545 ? -29.920 -43.742 -35.049 1.00 28.41 545 TRP A N 1
ATOM 4165 C CA . TRP A 1 545 ? -29.858 -43.634 -36.535 1.00 28.41 545 TRP A CA 1
ATOM 4166 C C . TRP A 1 545 ? -29.258 -42.327 -37.093 1.00 28.41 545 TRP A C 1
ATOM 4168 O O . TRP A 1 545 ? -29.959 -41.367 -37.405 1.00 28.41 545 TRP A O 1
ATOM 4178 N N . GLY A 1 546 ? -27.939 -42.339 -37.339 1.00 28.05 546 GLY A N 1
ATOM 4179 C CA . GLY A 1 546 ? -27.228 -41.239 -38.014 1.00 28.05 546 GLY A CA 1
ATOM 4180 C C . GLY A 1 546 ? -25.708 -41.427 -38.138 1.00 28.05 546 GLY A C 1
ATOM 4181 O O . GLY A 1 546 ? -24.948 -40.525 -37.800 1.00 28.05 546 GLY A O 1
ATOM 4182 N N . GLN A 1 547 ? -25.241 -42.607 -38.558 1.00 27.78 547 GLN A N 1
ATOM 4183 C CA . GLN A 1 547 ? -23.810 -42.945 -38.596 1.00 27.78 547 GLN A CA 1
ATOM 4184 C C . GLN A 1 547 ? -23.035 -42.329 -39.783 1.00 27.78 547 GLN A C 1
ATOM 4186 O O . GLN A 1 547 ? -23.411 -42.557 -40.928 1.00 27.78 547 GLN A O 1
ATOM 4191 N N . CYS A 1 548 ? -21.855 -41.763 -39.473 1.00 25.41 548 CYS A N 1
ATOM 4192 C CA . CYS A 1 548 ? -20.568 -41.954 -40.186 1.00 25.41 548 CYS A CA 1
ATOM 4193 C C . CYS A 1 548 ? -20.394 -41.432 -41.648 1.00 25.41 548 CYS A C 1
ATOM 4195 O O . CYS A 1 548 ? -21.378 -41.177 -42.333 1.00 25.41 548 CYS A O 1
ATOM 4197 N N . PRO A 1 549 ? -19.142 -41.253 -42.157 1.00 38.62 549 PRO A N 1
ATOM 4198 C CA . PRO A 1 549 ? -17.891 -41.844 -41.664 1.00 38.62 549 PRO A CA 1
ATOM 4199 C C . PRO A 1 549 ? -16.716 -40.907 -41.341 1.00 38.62 549 PRO A C 1
ATOM 4201 O O . PRO A 1 549 ? -16.469 -39.880 -41.967 1.00 38.62 549 PRO A O 1
ATOM 4204 N N . THR A 1 550 ? -15.917 -41.385 -40.390 1.00 30.30 550 THR A N 1
ATOM 4205 C CA . THR A 1 550 ? -14.525 -41.015 -40.135 1.00 30.30 550 THR A CA 1
ATOM 4206 C C . THR A 1 550 ? -13.561 -41.771 -41.058 1.00 30.30 550 THR A C 1
ATOM 4208 O O . THR A 1 550 ? -13.771 -42.939 -41.377 1.00 30.30 550 THR A O 1
ATOM 4211 N N . ALA A 1 551 ? -12.437 -41.132 -41.384 1.00 28.83 551 ALA A N 1
ATOM 4212 C CA . ALA A 1 551 ? -11.156 -41.777 -41.685 1.00 28.83 551 ALA A CA 1
ATOM 4213 C C . ALA A 1 551 ? -10.137 -41.146 -40.710 1.00 28.83 551 ALA A C 1
ATOM 4215 O O . ALA A 1 551 ? -10.126 -39.930 -40.551 1.00 28.83 551 ALA A O 1
ATOM 4216 N N . ALA A 1 552 ? -9.440 -41.895 -39.851 1.00 28.58 552 ALA A N 1
ATOM 4217 C CA . ALA A 1 552 ? -8.270 -42.717 -40.181 1.00 28.58 552 ALA A CA 1
ATOM 4218 C C . ALA A 1 552 ? -7.207 -41.907 -40.959 1.00 28.58 552 ALA A C 1
ATOM 4220 O O . ALA A 1 552 ? -7.466 -41.473 -42.073 1.00 28.58 552 ALA A O 1
ATOM 4221 N N . GLY A 1 553 ? -5.991 -41.673 -40.465 1.00 27.62 553 GLY A N 1
ATOM 4222 C CA . GLY A 1 553 ? -5.364 -42.085 -39.206 1.00 27.62 553 GLY A CA 1
ATOM 4223 C C . GLY A 1 553 ? -3.851 -42.168 -39.416 1.00 27.62 553 GLY A C 1
ATOM 4224 O O . GLY A 1 553 ? -3.409 -42.914 -40.283 1.00 27.62 553 GLY A O 1
ATOM 4225 N N . VAL A 1 554 ? -3.060 -41.403 -38.659 1.00 26.92 554 VAL A N 1
ATOM 4226 C CA . VAL A 1 554 ? -1.588 -41.460 -38.693 1.00 26.92 554 VAL A CA 1
ATOM 4227 C C . VAL A 1 554 ? -1.072 -41.366 -37.261 1.00 26.92 554 VAL A C 1
ATOM 4229 O O . VAL A 1 554 ? -1.455 -40.466 -36.518 1.00 26.92 554 VAL A O 1
ATOM 4232 N N . THR A 1 555 ? -0.245 -42.331 -36.877 1.00 29.67 555 THR A N 1
ATOM 4233 C CA . THR A 1 555 ? 0.354 -42.466 -35.546 1.00 29.67 555 THR A CA 1
ATOM 4234 C C . THR A 1 555 ? 1.624 -41.633 -35.407 1.00 29.67 555 THR A C 1
ATOM 4236 O O . THR A 1 555 ? 2.383 -41.493 -36.365 1.00 29.67 555 THR A O 1
ATOM 4239 N N . GLU A 1 556 ? 1.897 -41.156 -34.193 1.00 30.97 556 GLU A N 1
ATOM 4240 C CA . GLU A 1 556 ? 3.220 -40.653 -33.817 1.00 30.97 556 GLU A CA 1
ATOM 4241 C C . GLU A 1 556 ? 4.283 -41.750 -34.002 1.00 30.97 556 GLU A C 1
ATOM 4243 O O . GLU A 1 556 ? 4.054 -42.911 -33.662 1.00 30.97 556 GLU A O 1
ATOM 4248 N N . SER A 1 557 ? 5.455 -41.377 -34.520 1.00 28.70 557 SER A N 1
ATOM 4249 C CA . SER A 1 557 ? 6.637 -42.240 -34.561 1.00 28.70 557 SER A CA 1
ATOM 4250 C C . SER A 1 557 ? 7.822 -41.530 -33.916 1.00 28.70 557 SER A C 1
ATOM 4252 O O . SER A 1 557 ? 8.148 -40.395 -34.266 1.00 28.70 557 SER A O 1
ATOM 4254 N N . GLU A 1 558 ? 8.447 -42.223 -32.974 1.00 28.47 558 GLU A N 1
ATOM 4255 C CA . GLU A 1 558 ? 9.514 -41.747 -32.099 1.00 28.47 558 GLU A CA 1
ATOM 4256 C C . GLU A 1 558 ? 10.764 -41.274 -32.863 1.00 28.47 558 GLU A C 1
ATOM 4258 O O . GLU A 1 558 ? 11.202 -41.903 -33.825 1.00 28.47 558 GLU A O 1
ATOM 4263 N N . LEU A 1 559 ? 11.413 -40.217 -32.361 1.00 24.38 559 LEU A N 1
ATOM 4264 C CA . LEU A 1 559 ? 12.793 -39.868 -32.711 1.00 24.38 559 LEU A CA 1
ATOM 4265 C C . LEU A 1 559 ? 13.687 -40.046 -31.479 1.00 24.38 559 LEU A C 1
ATOM 4267 O O . LEU A 1 559 ? 13.914 -39.116 -30.704 1.00 24.38 559 LEU A O 1
ATOM 4271 N N . GLN A 1 560 ? 14.195 -41.266 -31.300 1.00 25.03 560 GLN A N 1
ATOM 4272 C CA . GLN A 1 560 ? 15.274 -41.544 -30.354 1.00 25.03 560 GLN A CA 1
ATOM 4273 C C . GLN A 1 560 ? 16.606 -41.045 -30.931 1.00 25.03 560 GLN A C 1
ATOM 4275 O O . GLN A 1 560 ? 17.015 -41.457 -32.016 1.00 25.03 560 GLN A O 1
ATOM 4280 N N . PHE A 1 561 ? 17.316 -40.195 -30.188 1.00 24.56 561 PHE A N 1
ATOM 4281 C CA . PHE A 1 561 ? 18.699 -39.846 -30.509 1.00 24.56 561 PHE A CA 1
ATOM 4282 C C . PHE A 1 561 ? 19.641 -40.967 -30.058 1.00 24.56 561 PHE A C 1
ATOM 4284 O O . PHE A 1 561 ? 19.786 -41.211 -28.861 1.00 24.56 561 PHE A O 1
ATOM 4291 N N . TRP A 1 562 ? 20.316 -41.607 -31.012 1.00 24.88 562 TRP A N 1
ATOM 4292 C CA . TRP A 1 562 ? 21.495 -42.427 -30.734 1.00 24.88 562 TRP A CA 1
ATOM 4293 C C . TRP A 1 562 ? 22.733 -41.536 -30.584 1.00 24.88 562 TRP A C 1
ATOM 4295 O O . TRP A 1 562 ? 22.932 -40.593 -31.352 1.00 24.88 562 TRP A O 1
ATOM 4305 N N . TRP A 1 563 ? 23.569 -41.850 -29.595 1.00 23.81 563 TRP A N 1
ATOM 4306 C CA . TRP A 1 563 ? 24.853 -41.198 -29.348 1.00 23.81 563 TRP A CA 1
ATOM 4307 C C . TRP A 1 563 ? 25.942 -42.269 -29.467 1.00 23.81 563 TRP A C 1
ATOM 4309 O O . TRP A 1 563 ? 26.109 -43.080 -28.560 1.00 23.81 563 TRP A O 1
ATOM 4319 N N . GLU A 1 564 ? 26.635 -42.325 -30.608 1.00 24.98 564 GLU A N 1
ATOM 4320 C CA . GLU A 1 564 ? 27.758 -43.249 -30.808 1.00 24.98 564 GLU A CA 1
ATOM 4321 C C . GLU A 1 564 ? 29.091 -42.567 -30.473 1.00 24.98 564 GLU A C 1
ATOM 4323 O O . GLU A 1 564 ? 29.539 -41.647 -31.159 1.00 24.98 564 GLU A O 1
ATOM 4328 N N . GLU A 1 565 ? 29.754 -43.056 -29.424 1.00 31.30 565 GLU A N 1
ATOM 4329 C CA . GLU A 1 565 ? 31.140 -42.711 -29.108 1.00 31.30 565 GLU A CA 1
ATOM 4330 C C . GLU A 1 565 ? 32.106 -43.463 -30.039 1.00 31.30 565 GLU A C 1
ATOM 4332 O O . GLU A 1 565 ? 32.476 -44.616 -29.797 1.00 31.30 565 GLU A O 1
ATOM 4337 N N . SER A 1 566 ? 32.575 -42.807 -31.101 1.00 30.33 566 SER A N 1
ATOM 4338 C CA . SER A 1 566 ? 33.632 -43.364 -31.949 1.00 30.33 566 SER A CA 1
ATOM 4339 C C . SER A 1 566 ? 35.011 -43.224 -31.287 1.00 30.33 566 SER A C 1
ATOM 4341 O O . SER A 1 566 ? 35.675 -42.191 -31.398 1.00 30.33 566 SER A O 1
ATOM 4343 N N . ASN A 1 567 ? 35.461 -44.292 -30.626 1.00 32.31 567 ASN A N 1
ATOM 4344 C CA . ASN A 1 567 ? 36.829 -44.434 -30.123 1.00 32.31 567 ASN A CA 1
ATOM 4345 C C . ASN A 1 567 ? 37.879 -44.378 -31.254 1.00 32.31 567 ASN A C 1
ATOM 4347 O O . ASN A 1 567 ? 37.943 -45.266 -32.102 1.00 32.31 567 ASN A O 1
ATOM 4351 N N . MET A 1 568 ? 38.799 -43.418 -31.171 1.00 31.70 568 MET A N 1
ATOM 4352 C CA . MET A 1 568 ? 40.187 -43.547 -31.635 1.00 31.70 568 MET A CA 1
ATOM 4353 C C . MET A 1 568 ? 41.073 -42.970 -30.521 1.00 31.70 568 MET A C 1
ATOM 4355 O O . MET A 1 568 ? 40.733 -41.951 -29.932 1.00 31.70 568 MET A O 1
ATOM 4359 N N . GLY A 1 569 ? 42.207 -43.545 -30.135 1.00 30.27 569 GLY A N 1
ATOM 4360 C CA . GLY A 1 569 ? 43.062 -44.510 -30.826 1.00 30.27 569 GLY A CA 1
ATOM 4361 C C . GLY A 1 569 ? 44.502 -44.030 -30.610 1.00 30.27 569 GLY A C 1
ATOM 4362 O O . GLY A 1 569 ? 44.839 -42.918 -30.998 1.00 30.27 569 GLY A O 1
ATOM 4363 N N . GLN A 1 570 ? 45.313 -44.790 -29.874 1.00 33.34 570 GLN A N 1
ATOM 4364 C CA . GLN A 1 570 ? 46.557 -44.290 -29.263 1.00 33.34 570 GLN A CA 1
ATOM 4365 C C . GLN A 1 570 ? 47.740 -44.122 -30.240 1.00 33.34 570 GLN A C 1
ATOM 4367 O O . GLN A 1 570 ? 47.892 -44.900 -31.176 1.00 33.34 570 GLN A O 1
ATOM 4372 N N . GLY A 1 571 ? 48.663 -43.210 -29.896 1.00 29.88 571 GLY A N 1
ATOM 4373 C CA . GLY A 1 571 ? 50.048 -43.152 -30.404 1.00 29.88 571 GLY A CA 1
ATOM 4374 C C . GLY A 1 571 ? 50.413 -41.808 -31.056 1.00 29.88 571 GLY A C 1
ATOM 4375 O O . GLY A 1 571 ? 49.617 -41.256 -31.799 1.00 29.88 571 GLY A O 1
ATOM 4376 N N . THR A 1 572 ? 51.577 -41.187 -30.828 1.00 33.19 572 THR A N 1
ATOM 4377 C CA . THR A 1 572 ? 52.725 -41.519 -29.952 1.00 33.19 572 THR A CA 1
ATOM 4378 C C . THR A 1 572 ? 53.483 -40.228 -29.573 1.00 33.19 572 THR A C 1
ATOM 4380 O O . THR A 1 572 ? 53.245 -39.170 -30.148 1.00 33.19 572 THR A O 1
ATOM 4383 N N . ARG A 1 573 ? 54.376 -40.285 -28.575 1.00 35.38 573 ARG A N 1
ATOM 4384 C CA . ARG A 1 573 ? 55.041 -39.113 -27.963 1.00 35.38 573 ARG A CA 1
ATOM 4385 C C . ARG A 1 573 ? 56.279 -38.580 -28.723 1.00 35.38 573 ARG A C 1
ATOM 4387 O O . ARG A 1 573 ? 57.148 -39.372 -29.056 1.00 35.38 573 ARG A O 1
ATOM 4394 N N . HIS A 1 574 ? 56.428 -37.243 -28.690 1.00 35.59 574 HIS A N 1
ATOM 4395 C CA . HIS A 1 574 ? 57.681 -36.460 -28.503 1.00 35.59 574 HIS A CA 1
ATOM 4396 C C . HIS A 1 574 ? 58.770 -36.402 -29.612 1.00 35.59 574 HIS A C 1
ATOM 4398 O O . HIS A 1 574 ? 58.848 -37.312 -30.429 1.00 35.59 574 HIS A O 1
ATOM 4404 N N . PRO A 1 575 ? 59.706 -35.410 -29.572 1.00 56.16 575 PRO A N 1
ATOM 4405 C CA . PRO A 1 575 ? 59.681 -34.103 -28.875 1.00 56.16 575 PRO A CA 1
ATOM 4406 C C . PRO A 1 575 ? 60.166 -32.874 -29.702 1.00 56.16 575 PRO A C 1
ATOM 4408 O O . PRO A 1 575 ? 60.827 -33.001 -30.723 1.00 56.16 575 PRO A O 1
ATOM 4411 N N . THR A 1 576 ? 59.882 -31.679 -29.163 1.00 45.28 576 THR A N 1
ATOM 4412 C CA . THR A 1 576 ? 60.635 -30.398 -29.253 1.00 45.28 576 THR A CA 1
ATOM 4413 C C . THR A 1 576 ? 61.515 -30.079 -30.476 1.00 45.28 576 THR A C 1
ATOM 4415 O O . THR A 1 576 ? 62.619 -30.615 -30.606 1.00 45.28 576 THR A O 1
ATOM 4418 N N . ARG A 1 577 ? 61.207 -28.953 -31.132 1.00 38.31 577 ARG A N 1
ATOM 4419 C CA . ARG A 1 577 ? 62.019 -27.735 -30.951 1.00 38.31 577 ARG A CA 1
ATOM 4420 C C . ARG A 1 577 ? 61.165 -26.476 -31.076 1.00 38.31 577 ARG A C 1
ATOM 4422 O O . ARG A 1 577 ? 60.110 -26.581 -31.733 1.00 38.31 577 ARG A O 1
#

Secondary structure (DSSP, 8-state):
---HHHHHHHHHHHHHH--SHHHHHHHHHHHTT---HHHHHHHHHHHTT-SS--HHHHHHHHHHHHHT-SS-HHHHHHHHHHHHTTS-HHHHHHHHHHHHHHHHH--S-HHHHHHHHHHHHHH--GGGHHHHHHGGG-S-HHHHHHHHHHGGGGTTSHHHHHHHHHHTT-TT--HHHHHHHHHHHHHHHHHH--S-HHHHHHHHHHHHHHHHHHT-HHHHHHHHHHHHHHHHH-THHHHHHGGGTT-GGG--GGGTTTS-HHHHHHHHHH-SEEEEEEEEEEEEETTEEEEEEEEEEEEE-TTSS-EEEEEEEEEEEEETTEEEEEEEEEEEEEE-SS-EEEEEEEEETTEEEEEEEEEE-SS-------S-SEEEEEEEEEEEETTEEEEEEEEEEEEEEEEEEEEEEEETTEEEEEEEEEEEEEEEEEEEEEEEEE-TTSS-EEEEEEEEEEEEEEEEEEEEE-SSS--EEEEEEEEEE----EEEEE-SS------------------------------------------------------------------------------------

Sequence (577 aa):
MPDDVAMKLKLYQILASLPNSDAQQALLSCLEKVTDTNEWSSLVVNIGLSVTPTSGFVAKLESLLRSGTEMDSNSLVLMYGAVASRADPRLQSHMVAYLTARVLKHTEDTDYTVVLIHALGNTGSNQMTDILLSLLDDDRVDVEVAAINALRKQTSNTRVKRVFLKMLRSRNQTASIVSAIANTLVKAIEASGVTDIQTSRAYARALVYSSRAFNNSYISGLVNFYLHALEKHDPSVRTRLRREAGNWGVAGEEYKMIASYKDREEDGVKYPKNSAHLWSRQLGVKGFNLQVAAGMFTGASESGKERKIFGRAATRVNAFGYTLDTVEVEALRIHDGSGVKKRVLVGVGGYVLLSSNAITDGTQLLTSFWGPNTLELRESMVLFVGVAKIDIHLDVCVHLNSSFNVNRVDTNNTNTFLTEASLSPSVKVSIRAFSQFNVMGTKGNATLEGEVGYAFEAKGSVTGCVSGPPAFSVSTSIKDQWPSSYINLSSGFKPLITVPCGFEQCVQDEVVVQDTVPVERWVMDPHSSGEVWDDTVSTGEVGDWGQCPTAAGVTESELQFWWEESNMGQGTRHPTR

Foldseek 3Di:
DPDCLVVLLVLLLVLLADQDPVSLVVLLVVLVVDPDLVSNLSSLVSLLSHAADDPVSLVVLVVCLVVCPPHDNLSSLLSLLSNLLRYDPVVVVVSLVVLLVVLVVPVPDLVSNLSSLNSNLNNLDPVCVVVLLVQCPPPDLSSVLSSLLSCLSVCVPPVNLVVLLVQLQDPPHDPSNLLSNLVSLLVSCVVPNPPDLVSLLSNLVSLVVSCVSVVDPSSVVSSVSSQVSSCVVPVVSCLPVCCVPFQQLRHDPLCVQQPNNVVSVVQCQQFVAKGKDKDWDWDDDDQWIKIKIKMWMWGAGPVRQKIKTKIKIWIWIRHNNDIWTAWIWIWIWIRNNQFIWTWTWIDGRNRTPDTDTDTDGPDDDPPDPPDPQKDWDWDWDWDDDPQKTKIKIKIKIKGWPWDWDFDQDPPPPDRKTWTKTKTWIKIKIKIKIWIWHDDPPDPWTKIKIWIFIWIKTWIWIWIWIDPDDIDIDIDIDIDGDGDDIDIDTDIPDDDDDDDDDDDDDDDDDPDDDDDDDDDDDDDDDDDDDDDDDYDDDDDDDDDDDDDDDDDDDDDDDDDDDDDDDDDDDDDDDYDDD